Protein AF-A0A8H7UXW4-F1 (afdb_monomer)

Organism: NCBI:txid64648

Sequence (545 aa):
MDFIHYNPSQQVSYIDMDESSDDMDFDSVAVQYGEVQMLVDIDSAHVSVPHSIEMDVEMDSLVNEFNEATLSAPKKYKKYGQDQIERFLRMLQEEGSSVSKAAEHCGIPRSSAYKLLDEFNAGNGSVLPGSASKKSKKMPKKLFPEHTAFLIELFDTNPSLVLEEVRQKLCEKFTGLEISIPGLYKHIADKCCITLKQATKYTMERDALRTVELRFSIVSQWKAAGVNFSENCVFVDEAGFNSQLMRSRAWSKKGEPALVKVHTQKGVNINIVGCISSFGTVCFSKVEPLKQSDAAQIEKEFPAQSSSKKRKAESKPAQLKKGTTAYHIVKFMESVMDILDKRDKKGMFIVMDNCSGTNLQALINATQEGSLKGNIIAVVSNRKNAFGLERAKKAGIPTETFSLKQFKDNGKTRVDFDIHVAKTIQENYHPDLVILAGWMHILSPEFLSFFTNNVMNLHPALPGQFDGAHAIDRAFEAFKKGEVKNTGIMVHKVIADVDRGDVILQREVPIYETDTLEDLENRIHSFEHQLIVEGAQAFLNELKK

Nearest PDB structures (foldseek):
  3auf-assembly1_A-2  TM=9.643E-01  e=2.320E-21  Symbiobacterium toebii
  3av3-assembly1_A  TM=9.590E-01  e=3.110E-18  Geobacillus kaustophilus HTA426
  3gar-assembly1_A-2  TM=9.464E-01  e=1.165E-17  Escherichia coli
  1gar-assembly1_A  TM=9.256E-01  e=6.113E-16  Escherichia coli
  2gar-assembly1_A  TM=9.274E-01  e=1.471E-14  Escherichia coli

Radius of gyration: 41.97 Å; Cα contacts (8 Å, |Δi|>4): 625; chains: 1; bounding box: 76×98×105 Å

pLDDT: mean 71.91, std 22.8, range [23.38, 97.81]

Structure (mmCIF, N/CA/C/O backbone):
data_AF-A0A8H7UXW4-F1
#
_entry.id   AF-A0A8H7UXW4-F1
#
loop_
_atom_site.group_PDB
_atom_site.id
_atom_site.type_symbol
_atom_site.label_atom_id
_atom_site.label_alt_id
_atom_site.label_comp_id
_atom_site.label_asym_id
_atom_site.label_entity_id
_atom_site.label_seq_id
_atom_site.pdbx_PDB_ins_code
_atom_site.Cartn_x
_atom_site.Cartn_y
_atom_site.Cartn_z
_atom_site.occupancy
_atom_site.B_iso_or_equiv
_atom_site.auth_seq_id
_atom_site.auth_comp_id
_atom_site.auth_asym_id
_atom_site.auth_atom_id
_atom_site.pdbx_PDB_model_num
ATOM 1 N N . MET A 1 1 ? -0.097 43.974 13.898 1.00 26.20 1 MET A N 1
ATOM 2 C CA . MET A 1 1 ? 1.275 44.319 13.506 1.00 26.20 1 MET A CA 1
ATOM 3 C C . MET A 1 1 ? 1.704 43.382 12.394 1.00 26.20 1 MET A C 1
ATOM 5 O O . MET A 1 1 ? 1.462 42.196 12.573 1.00 26.20 1 MET A O 1
ATOM 9 N N . ASP A 1 2 ? 2.320 43.757 11.275 1.00 24.30 2 ASP A N 1
ATOM 10 C CA . ASP A 1 2 ? 2.589 45.028 10.552 1.00 24.30 2 ASP A CA 1
ATOM 11 C C . ASP A 1 2 ? 3.378 44.583 9.285 1.00 24.30 2 ASP A C 1
ATOM 13 O O . ASP A 1 2 ? 4.054 43.560 9.357 1.00 24.30 2 ASP A O 1
ATOM 17 N N . PHE A 1 3 ? 3.407 45.208 8.103 1.00 24.61 3 PHE A N 1
ATOM 18 C CA . PHE A 1 3 ? 2.613 46.259 7.451 1.00 24.61 3 PHE A CA 1
ATOM 19 C C . PHE A 1 3 ? 2.740 46.057 5.911 1.00 24.61 3 PHE A C 1
ATOM 21 O O . PHE A 1 3 ? 3.511 45.221 5.443 1.00 24.61 3 PHE A O 1
ATOM 28 N N . ILE A 1 4 ? 1.986 46.826 5.121 1.00 25.14 4 ILE A N 1
ATOM 29 C CA . ILE A 1 4 ? 2.053 46.910 3.642 1.00 25.14 4 ILE A CA 1
ATOM 30 C C . ILE A 1 4 ? 3.209 47.843 3.205 1.00 25.14 4 ILE A C 1
ATOM 32 O O . ILE A 1 4 ? 3.641 48.636 4.028 1.00 25.14 4 ILE A O 1
ATOM 36 N N . HIS A 1 5 ? 3.681 47.758 1.944 1.00 25.34 5 HIS A N 1
ATOM 37 C CA . HIS A 1 5 ? 4.122 48.841 1.008 1.00 25.34 5 HIS A CA 1
ATOM 38 C C . HIS A 1 5 ? 4.965 48.200 -0.127 1.00 25.34 5 HIS A C 1
ATOM 40 O O . HIS A 1 5 ? 5.803 47.358 0.167 1.00 25.34 5 HIS A O 1
ATOM 46 N N . TYR A 1 6 ? 4.819 48.415 -1.446 1.00 23.38 6 TYR A N 1
ATOM 47 C CA . TYR A 1 6 ? 4.263 49.471 -2.320 1.00 23.38 6 TYR A CA 1
ATOM 48 C C . TYR A 1 6 ? 4.965 50.838 -2.276 1.00 23.38 6 TYR A C 1
ATOM 50 O O . TYR A 1 6 ? 4.640 51.637 -1.400 1.00 23.38 6 TYR A O 1
ATOM 58 N N . ASN A 1 7 ? 5.855 51.125 -3.247 1.00 27.66 7 ASN A N 1
ATOM 59 C CA . ASN A 1 7 ? 5.676 52.111 -4.350 1.00 27.66 7 ASN A CA 1
ATOM 60 C C . ASN A 1 7 ? 6.902 52.063 -5.330 1.00 27.66 7 ASN A C 1
ATOM 62 O O . ASN A 1 7 ? 7.722 51.161 -5.142 1.00 27.66 7 ASN A O 1
ATOM 66 N N . PRO A 1 8 ? 7.052 52.891 -6.402 1.00 35.69 8 PRO A N 1
ATOM 67 C CA . PRO A 1 8 ? 7.743 52.470 -7.625 1.00 35.69 8 PRO A CA 1
ATOM 68 C C . PRO A 1 8 ? 8.878 53.449 -8.026 1.00 35.69 8 PRO A C 1
ATOM 70 O O . PRO A 1 8 ? 9.322 54.267 -7.229 1.00 35.69 8 PRO A O 1
ATOM 73 N N . SER A 1 9 ? 9.304 53.378 -9.291 1.00 27.86 9 SER A N 1
ATOM 74 C CA . SER A 1 9 ? 9.770 54.504 -10.125 1.00 27.86 9 SER A CA 1
ATOM 75 C C . SER A 1 9 ? 10.585 55.645 -9.484 1.00 27.86 9 SER A C 1
ATOM 77 O O . SER A 1 9 ? 10.013 56.561 -8.893 1.00 27.86 9 SER A O 1
ATOM 79 N N . GLN A 1 10 ? 11.861 55.754 -9.870 1.00 27.81 10 GLN A N 1
ATOM 80 C CA . GLN A 1 10 ? 12.371 57.033 -10.383 1.00 27.81 10 GLN A CA 1
ATOM 81 C C . GLN A 1 10 ? 13.529 56.847 -11.378 1.00 27.81 10 GLN A C 1
ATOM 83 O O . GLN A 1 10 ? 14.284 55.881 -11.307 1.00 27.81 10 GLN A O 1
ATOM 88 N N . GLN A 1 11 ? 13.587 57.757 -12.354 1.00 26.86 11 GLN A N 1
ATOM 89 C CA . GLN A 1 11 ? 14.634 57.882 -13.378 1.00 26.86 11 GLN A CA 1
ATOM 90 C C . GLN A 1 11 ? 15.834 58.695 -12.841 1.00 26.86 11 GLN A C 1
ATOM 92 O O . GLN A 1 11 ? 15.852 59.036 -11.662 1.00 26.86 11 GLN A O 1
ATOM 97 N N . VAL A 1 12 ? 16.712 59.112 -13.776 1.00 25.20 12 VAL A N 1
ATOM 98 C CA . VAL A 1 12 ? 17.794 60.130 -13.720 1.00 25.20 12 VAL A CA 1
ATOM 99 C C . VAL A 1 12 ? 19.190 59.486 -13.626 1.00 25.20 12 VAL A C 1
ATOM 101 O O . VAL A 1 12 ? 19.442 58.740 -12.693 1.00 25.20 12 VAL A O 1
ATOM 104 N N . SER A 1 13 ? 20.184 59.721 -14.494 1.00 25.44 13 SER A N 1
ATOM 105 C CA . SER A 1 13 ? 20.309 60.339 -15.832 1.00 25.44 13 SER A CA 1
ATOM 106 C C . SER A 1 13 ? 21.797 60.281 -16.250 1.00 25.44 13 SER A C 1
ATOM 108 O O . SER A 1 13 ? 22.638 60.555 -15.402 1.00 25.44 13 SER A O 1
ATOM 110 N N . TYR A 1 14 ? 22.073 60.031 -17.537 1.00 25.16 14 TYR A N 1
ATOM 111 C CA . TYR A 1 14 ? 23.119 60.645 -18.392 1.00 25.16 14 TYR A CA 1
ATOM 112 C C . TYR A 1 14 ? 24.603 60.774 -17.970 1.00 25.16 14 TYR A C 1
ATOM 114 O O . TYR A 1 14 ? 24.930 61.353 -16.941 1.00 25.16 14 TYR A O 1
ATOM 122 N N . ILE A 1 15 ? 25.489 60.397 -18.908 1.00 25.30 15 ILE A N 1
ATOM 123 C CA . ILE A 1 15 ? 26.506 61.262 -19.556 1.00 25.30 15 ILE A CA 1
ATOM 124 C C . ILE A 1 15 ? 26.889 60.627 -20.915 1.00 25.30 15 ILE A C 1
ATOM 126 O O . ILE A 1 15 ? 26.923 59.402 -21.035 1.00 25.30 15 ILE A O 1
ATOM 130 N N . ASP A 1 16 ? 27.117 61.467 -21.924 1.00 27.36 16 ASP A N 1
ATOM 131 C CA . ASP A 1 16 ? 27.298 61.131 -23.348 1.00 27.36 16 ASP A CA 1
ATOM 132 C C . ASP A 1 16 ? 28.767 60.871 -23.765 1.00 27.36 16 ASP A C 1
ATOM 134 O O . ASP A 1 16 ? 29.687 61.173 -23.003 1.00 27.36 16 ASP A O 1
ATOM 138 N N . MET A 1 17 ? 28.995 60.358 -24.990 1.00 27.11 17 MET A N 1
ATOM 139 C CA . MET A 1 17 ? 29.650 61.121 -26.085 1.00 27.11 17 MET A CA 1
ATOM 140 C C . MET A 1 17 ? 29.760 60.353 -27.435 1.00 27.11 17 MET A C 1
ATOM 142 O O . MET A 1 17 ? 30.107 59.174 -27.474 1.00 27.11 17 MET A O 1
ATOM 146 N N . ASP A 1 18 ? 29.508 61.119 -28.504 1.00 27.36 18 ASP A N 1
ATOM 147 C CA . ASP A 1 18 ? 30.108 61.158 -29.858 1.00 27.36 18 ASP A CA 1
ATOM 148 C C . ASP A 1 18 ? 29.761 60.187 -31.027 1.00 27.36 18 ASP A C 1
ATOM 150 O O . ASP A 1 18 ? 30.275 59.081 -31.169 1.00 27.36 18 ASP A O 1
ATOM 154 N N . GLU A 1 19 ? 28.931 60.742 -31.931 1.00 29.72 19 GLU A N 1
ATOM 155 C CA . GLU A 1 19 ? 29.181 61.077 -33.361 1.00 29.72 19 GLU A CA 1
ATOM 156 C C . GLU A 1 19 ? 29.580 60.030 -34.437 1.00 29.72 19 GLU A C 1
ATOM 158 O O . GLU A 1 19 ? 30.730 59.614 -34.562 1.00 29.72 19 GLU A O 1
ATOM 163 N N . SER A 1 20 ? 28.639 59.757 -35.362 1.00 29.20 20 SER A N 1
ATOM 164 C CA . SER A 1 20 ? 28.707 59.962 -36.845 1.00 29.20 20 SER A CA 1
ATOM 165 C C . SER A 1 20 ? 27.399 59.415 -37.479 1.00 29.20 20 SER A C 1
ATOM 167 O O . SER A 1 20 ? 27.022 58.285 -37.183 1.00 29.20 20 SER A O 1
ATOM 169 N N . SER A 1 21 ? 26.505 60.212 -38.094 1.00 29.30 21 SER A N 1
ATOM 170 C CA . SER A 1 21 ? 26.532 60.796 -39.464 1.00 29.30 21 SER A CA 1
ATOM 171 C C . SER A 1 21 ? 26.470 59.705 -40.574 1.00 29.30 21 SER A C 1
ATOM 173 O O . SER A 1 21 ? 27.194 58.718 -40.480 1.00 29.30 21 SER A O 1
ATOM 175 N N . ASP A 1 22 ? 25.601 59.718 -41.605 1.00 29.56 22 ASP A N 1
ATOM 176 C CA . ASP A 1 22 ? 24.680 60.737 -42.167 1.00 29.56 22 ASP A CA 1
ATOM 177 C C . ASP A 1 22 ? 23.444 60.125 -42.908 1.00 29.56 22 ASP A C 1
ATOM 179 O O . ASP A 1 22 ? 23.331 58.907 -43.050 1.00 29.56 22 ASP A O 1
ATOM 183 N N . ASP A 1 23 ? 22.580 61.022 -43.422 1.00 29.77 23 ASP A N 1
ATOM 184 C CA . ASP A 1 23 ? 21.601 60.913 -44.538 1.00 29.77 23 ASP A CA 1
ATOM 185 C C . ASP A 1 23 ? 20.117 60.489 -44.317 1.00 29.77 23 ASP A C 1
ATOM 187 O O . ASP A 1 23 ? 19.761 59.332 -44.084 1.00 29.77 23 ASP A O 1
ATOM 191 N N . MET A 1 24 ? 19.231 61.484 -44.527 1.00 28.41 24 MET A N 1
ATOM 192 C CA . MET A 1 24 ? 17.802 61.386 -44.922 1.00 28.41 24 MET A CA 1
ATOM 193 C C . MET A 1 24 ? 17.714 61.349 -46.479 1.00 28.41 24 MET A C 1
ATOM 195 O O . MET A 1 24 ? 18.753 61.357 -47.128 1.00 28.41 24 MET A O 1
ATOM 199 N N . ASP A 1 25 ? 16.609 61.266 -47.232 1.00 31.59 25 ASP A N 1
ATOM 200 C CA . ASP A 1 25 ? 15.181 61.637 -47.129 1.00 31.59 25 ASP A CA 1
ATOM 201 C C . ASP A 1 25 ? 14.356 60.603 -47.958 1.00 31.59 25 ASP A C 1
ATOM 203 O O . ASP A 1 25 ? 14.903 59.918 -48.821 1.00 31.59 25 ASP A O 1
ATOM 207 N N . PHE A 1 26 ? 13.093 60.268 -47.670 1.00 25.95 26 PHE A N 1
ATOM 208 C CA . PHE A 1 26 ? 11.852 61.056 -47.805 1.00 25.95 26 PHE A CA 1
ATOM 209 C C . PHE A 1 26 ? 11.397 61.299 -49.260 1.00 25.95 26 PHE A C 1
ATOM 211 O O . PHE A 1 26 ? 11.809 62.254 -49.904 1.00 25.95 26 PHE A O 1
ATOM 218 N N . ASP A 1 27 ? 10.459 60.471 -49.738 1.00 26.80 27 ASP A N 1
ATOM 219 C CA . AS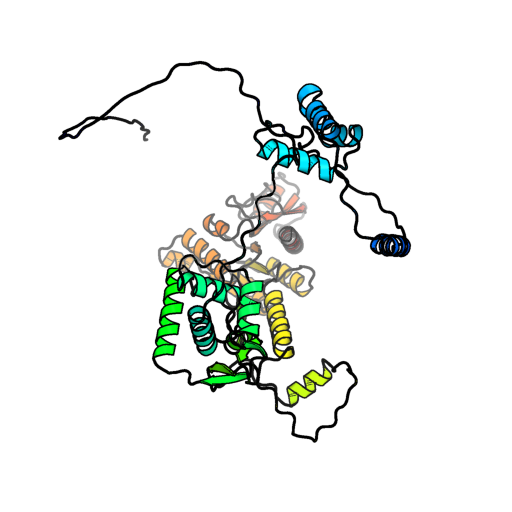P A 1 27 ? 9.435 60.912 -50.696 1.00 26.80 27 ASP A CA 1
ATOM 220 C C . ASP A 1 27 ? 8.177 60.029 -50.570 1.00 26.80 27 ASP A C 1
ATOM 222 O O . ASP A 1 27 ? 8.183 58.824 -50.832 1.00 26.80 27 ASP A O 1
ATOM 226 N N . SER A 1 28 ? 7.089 60.622 -50.078 1.00 28.44 28 SER A N 1
ATOM 227 C CA . SER A 1 28 ? 5.778 59.986 -49.876 1.00 28.44 28 SER A CA 1
ATOM 228 C C . SER A 1 28 ? 4.671 61.015 -50.132 1.00 28.44 28 SER A C 1
ATOM 230 O O . SER A 1 28 ? 4.966 62.205 -50.077 1.00 28.44 28 SER A O 1
ATOM 232 N N . VAL A 1 29 ? 3.416 60.555 -50.327 1.00 28.03 29 VAL A N 1
ATOM 233 C CA . VAL A 1 29 ? 2.202 61.302 -50.781 1.00 28.03 29 VAL A CA 1
ATOM 234 C C . VAL A 1 29 ? 2.052 61.261 -52.316 1.00 28.03 29 VAL A C 1
ATOM 236 O O . VAL A 1 29 ? 2.923 61.737 -53.028 1.00 28.03 29 VAL A O 1
ATOM 239 N N . ALA A 1 30 ? 0.984 60.735 -52.940 1.00 23.89 30 ALA A N 1
ATOM 240 C CA . ALA A 1 30 ? -0.236 60.008 -52.514 1.00 23.89 30 ALA A CA 1
ATOM 241 C C . ALA A 1 30 ? -0.723 59.125 -53.717 1.00 23.89 30 ALA A C 1
ATOM 243 O O . ALA A 1 30 ? 0.017 59.010 -54.688 1.00 23.89 30 ALA A O 1
ATOM 244 N N . VAL A 1 31 ? -1.878 58.435 -53.807 1.00 28.12 31 VAL A N 1
ATOM 245 C CA . VAL A 1 31 ? -3.197 58.439 -53.123 1.00 28.12 31 VAL A CA 1
ATOM 246 C C . VAL A 1 31 ? -3.743 56.991 -53.068 1.00 28.12 31 VAL A C 1
ATOM 248 O O . VAL A 1 31 ? -3.386 56.167 -53.906 1.00 28.12 31 VAL A O 1
ATOM 251 N N . GLN A 1 32 ? -4.633 56.672 -52.119 1.00 28.67 32 GLN A N 1
ATOM 252 C CA . GLN A 1 32 ? -5.351 55.384 -52.057 1.00 28.67 32 GLN A CA 1
ATOM 253 C C . GLN A 1 32 ? -6.387 55.196 -53.180 1.00 28.67 32 GLN A C 1
ATOM 255 O O . GLN A 1 32 ? -7.152 56.113 -53.461 1.00 28.67 32 GLN A O 1
ATOM 260 N N . TYR A 1 33 ? -6.549 53.949 -53.639 1.00 26.75 33 TYR A N 1
ATOM 261 C CA . TYR A 1 33 ? -7.861 53.376 -53.973 1.00 26.75 33 TYR A CA 1
ATOM 262 C C . TYR A 1 33 ? -7.921 51.895 -53.554 1.00 26.75 33 TYR A C 1
ATOM 264 O O . TYR A 1 33 ? -7.156 51.088 -54.066 1.00 26.75 33 TYR A O 1
ATOM 272 N N . GLY A 1 34 ? -8.843 51.575 -52.635 1.00 27.69 34 GLY A N 1
ATOM 273 C CA . GLY A 1 34 ? -9.435 50.249 -52.374 1.00 27.69 34 GLY A CA 1
ATOM 274 C C . GLY A 1 34 ? -8.522 49.033 -52.147 1.00 27.69 34 GLY A C 1
ATOM 275 O O . GLY A 1 34 ? -8.103 48.384 -53.100 1.00 27.69 34 GLY A O 1
ATOM 276 N N . GLU A 1 35 ? -8.372 48.602 -50.889 1.00 32.50 35 GLU A N 1
ATOM 277 C CA . GLU A 1 35 ? -8.060 47.192 -50.603 1.00 32.50 35 GLU A CA 1
ATOM 278 C C . GLU A 1 35 ? -9.257 46.299 -50.970 1.00 32.50 35 GLU A C 1
ATOM 280 O O . GLU A 1 35 ? -10.398 46.606 -50.620 1.00 32.50 35 GLU A O 1
ATOM 285 N N . VAL A 1 36 ? -8.996 45.158 -51.614 1.00 35.66 36 VAL A N 1
ATOM 286 C CA . VAL A 1 36 ? -9.964 44.063 -51.776 1.00 35.66 36 VAL A CA 1
ATOM 287 C C . VAL A 1 36 ? -9.371 42.819 -51.122 1.00 35.66 36 VAL A C 1
ATOM 289 O O . VAL A 1 36 ? -8.249 42.420 -51.431 1.00 35.66 36 VAL A O 1
ATOM 292 N N . GLN A 1 37 ? -10.105 42.240 -50.172 1.00 40.19 37 GLN A N 1
ATOM 293 C CA . GLN A 1 37 ? -9.627 41.135 -49.339 1.00 40.19 37 GLN A CA 1
ATOM 294 C C . GLN A 1 37 ? -9.659 39.785 -50.072 1.00 40.19 37 GLN A C 1
ATOM 296 O O . GLN A 1 37 ? -10.392 39.590 -51.041 1.00 40.19 37 GLN A O 1
ATOM 301 N N . MET A 1 38 ? -8.862 38.833 -49.574 1.00 42.78 38 MET A N 1
ATOM 302 C CA . MET A 1 38 ? -8.848 37.449 -50.058 1.00 42.78 38 MET A CA 1
ATOM 303 C C . MET A 1 38 ? -10.227 36.788 -49.908 1.00 42.78 38 MET A C 1
ATOM 305 O O . MET A 1 38 ? -10.882 36.945 -48.879 1.00 42.78 38 MET A O 1
ATOM 309 N N . LEU A 1 39 ? -10.639 35.996 -50.901 1.00 48.31 39 LEU A N 1
ATOM 310 C CA . LEU A 1 39 ? -11.882 35.222 -50.840 1.00 48.31 39 LEU A CA 1
ATOM 311 C C . LEU A 1 39 ? -11.736 34.018 -49.896 1.00 48.31 39 LEU A C 1
ATOM 313 O O . LEU A 1 39 ? -10.803 33.225 -50.034 1.00 48.31 39 LEU A O 1
ATOM 317 N N . VAL A 1 40 ? -12.690 33.858 -48.974 1.00 50.59 40 VAL A N 1
ATOM 318 C CA . VAL A 1 40 ? -12.765 32.752 -48.002 1.00 50.59 40 VAL A CA 1
ATOM 319 C C . VAL A 1 40 ? -14.121 32.046 -48.147 1.00 50.59 40 VAL A C 1
ATOM 321 O O . VAL A 1 40 ? -15.147 32.710 -48.274 1.00 50.59 40 VAL A O 1
ATOM 324 N N . ASP A 1 41 ? -14.134 30.707 -48.153 1.00 48.72 41 ASP A N 1
ATOM 325 C CA . ASP A 1 41 ? -15.353 29.897 -48.341 1.00 48.72 41 ASP A CA 1
ATOM 326 C C . ASP A 1 41 ? -16.228 29.930 -47.069 1.00 48.72 41 ASP A C 1
ATOM 328 O O . ASP A 1 41 ? -15.805 29.472 -46.002 1.00 48.72 41 ASP A O 1
ATOM 332 N N . ILE A 1 42 ? -17.436 30.493 -47.189 1.00 47.31 42 ILE A N 1
ATOM 333 C CA . ILE A 1 42 ? -18.314 30.900 -46.071 1.00 47.31 42 ILE A CA 1
ATOM 334 C C . ILE A 1 42 ? -18.752 29.725 -45.177 1.00 47.31 42 ILE A C 1
ATOM 336 O O . ILE A 1 42 ? -18.930 29.907 -43.974 1.00 47.31 42 ILE A O 1
ATOM 340 N N . ASP A 1 43 ? -18.856 28.512 -45.724 1.00 46.22 43 ASP A N 1
ATOM 341 C CA . ASP A 1 43 ? -19.395 27.335 -45.021 1.00 46.22 43 ASP A CA 1
ATOM 342 C C . ASP A 1 43 ? -18.370 26.607 -44.112 1.00 46.22 43 ASP A C 1
ATOM 344 O O . ASP A 1 43 ? -18.629 25.504 -43.631 1.00 46.22 43 ASP A O 1
ATOM 348 N N . SER A 1 44 ? -17.190 27.188 -43.856 1.00 46.94 44 SER A N 1
ATOM 349 C CA . SER A 1 44 ? -16.075 26.507 -43.160 1.00 46.94 44 SER A CA 1
ATOM 350 C C . SER A 1 44 ? -16.114 26.562 -41.616 1.00 46.94 44 SER A C 1
ATOM 352 O O . SER A 1 44 ? -15.100 26.291 -40.971 1.00 46.94 44 SER A O 1
ATOM 354 N N . ALA A 1 45 ? -17.249 26.914 -40.998 1.00 34.06 45 ALA A N 1
ATOM 355 C CA . ALA A 1 45 ? -17.399 27.021 -39.538 1.00 34.06 45 ALA A CA 1
ATOM 356 C C . ALA A 1 45 ? -18.136 25.811 -38.914 1.00 34.06 45 ALA A C 1
ATOM 358 O O . ALA A 1 45 ? -19.132 25.326 -39.441 1.00 34.06 45 ALA A O 1
ATOM 359 N N . HIS A 1 46 ? -17.636 25.326 -37.771 1.00 35.19 46 HIS A N 1
ATOM 360 C CA . HIS A 1 46 ? -18.055 24.079 -37.109 1.00 35.19 46 HIS A CA 1
ATOM 361 C C . HIS A 1 46 ? -19.550 23.965 -36.736 1.00 35.19 46 HIS A C 1
ATOM 363 O O . HIS A 1 46 ? -20.116 24.872 -36.130 1.00 35.19 46 HIS A O 1
ATOM 369 N N . VAL A 1 47 ? -20.107 22.756 -36.905 1.00 27.33 47 VAL A N 1
ATOM 370 C CA . VAL A 1 47 ? -21.292 22.234 -36.185 1.00 27.33 47 VAL A CA 1
ATOM 371 C C . VAL A 1 47 ? -21.018 20.781 -35.747 1.00 27.33 47 VAL A C 1
ATOM 373 O O . VAL A 1 47 ? -20.192 20.098 -36.356 1.00 27.33 47 VAL A O 1
ATOM 376 N N . SER A 1 48 ? -21.651 20.315 -34.666 1.00 29.88 48 SER A N 1
ATOM 377 C CA . SER A 1 48 ? -21.340 19.059 -33.959 1.00 29.88 48 SER A CA 1
ATOM 378 C C . SER A 1 48 ? -22.570 18.164 -33.685 1.00 29.88 48 SER A C 1
ATOM 380 O O . SER A 1 48 ? -23.682 18.673 -33.596 1.00 29.88 48 SER A O 1
ATOM 382 N N . VAL A 1 49 ? -22.311 16.851 -33.472 1.00 26.92 49 VAL A N 1
ATOM 383 C CA . VAL A 1 49 ? -23.201 15.750 -32.972 1.00 26.92 49 VAL A CA 1
ATOM 384 C C . VAL A 1 49 ? -24.489 15.414 -33.782 1.00 26.92 49 VAL A C 1
ATOM 386 O O . VAL A 1 49 ? -24.921 16.248 -34.571 1.00 26.92 49 VAL A O 1
ATOM 389 N N . PRO A 1 50 ? -25.150 14.227 -33.624 1.00 33.22 50 PRO A N 1
ATOM 390 C CA . PRO A 1 50 ? -24.853 13.020 -32.822 1.00 33.22 50 PRO A CA 1
ATOM 391 C C . PRO A 1 50 ? -24.869 11.671 -33.625 1.00 33.22 50 PRO A C 1
ATOM 393 O O . PRO A 1 50 ? -24.527 11.632 -34.800 1.00 33.22 50 PRO A O 1
ATOM 396 N N . HIS A 1 51 ? -25.168 10.549 -32.947 1.00 30.80 51 HIS A N 1
ATOM 397 C CA . HIS A 1 51 ? -24.867 9.141 -33.286 1.00 30.80 51 HIS A CA 1
ATOM 398 C C . HIS A 1 51 ? -25.939 8.346 -34.088 1.00 30.80 51 HIS A C 1
ATOM 400 O O . HIS A 1 51 ? -27.090 8.758 -34.189 1.00 30.80 51 HIS A O 1
ATOM 406 N N . SER A 1 52 ? -25.528 7.132 -34.506 1.00 31.70 52 SER A N 1
ATOM 407 C CA . SER A 1 52 ? -26.296 5.891 -34.805 1.00 31.70 52 SER A CA 1
ATOM 408 C C . SER A 1 52 ? -27.283 5.807 -35.988 1.00 31.70 52 SER A C 1
ATOM 410 O O . SER A 1 52 ? -28.384 6.335 -35.891 1.00 31.70 52 SER A O 1
ATOM 412 N N . ILE A 1 53 ? -26.944 4.960 -36.984 1.00 29.08 53 ILE A N 1
ATOM 413 C CA . ILE A 1 53 ? -27.827 3.987 -37.683 1.00 29.08 53 ILE A CA 1
ATOM 414 C C . ILE A 1 53 ? -26.979 2.744 -38.065 1.00 29.08 53 ILE A C 1
ATOM 416 O O . ILE A 1 53 ? -25.865 2.907 -38.560 1.00 29.08 53 ILE A O 1
ATOM 420 N N . GLU A 1 54 ? -27.494 1.525 -37.860 1.00 34.97 54 GLU A N 1
ATOM 421 C CA . GLU A 1 54 ? -26.979 0.265 -38.443 1.00 34.97 54 GLU A 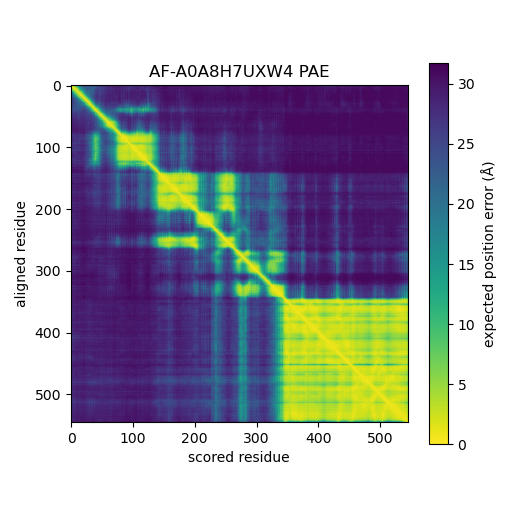CA 1
ATOM 422 C C . GLU A 1 54 ? -27.719 -0.067 -39.752 1.00 34.97 54 GLU A C 1
ATOM 424 O O . GLU A 1 54 ? -28.921 0.182 -39.818 1.00 34.97 54 GLU A O 1
ATOM 429 N N . MET A 1 55 ? -27.057 -0.687 -40.743 1.00 29.83 55 MET A N 1
ATOM 430 C CA . MET A 1 55 ? -27.651 -1.730 -41.612 1.00 29.83 55 MET A CA 1
ATOM 431 C C . MET A 1 55 ? -26.635 -2.328 -42.604 1.00 29.83 55 MET A C 1
ATOM 433 O O . MET A 1 55 ? -25.791 -1.618 -43.151 1.00 29.83 55 MET A O 1
ATOM 437 N N . ASP A 1 56 ? -26.762 -3.633 -42.857 1.00 38.97 56 ASP A N 1
ATOM 438 C CA . ASP A 1 56 ? -25.944 -4.411 -43.797 1.00 38.97 56 ASP A CA 1
ATOM 439 C C . ASP A 1 56 ? -26.227 -4.094 -45.277 1.00 38.97 56 ASP A C 1
ATOM 441 O O . ASP A 1 56 ? -27.385 -3.987 -45.685 1.00 38.97 56 ASP A O 1
ATOM 445 N N . VAL A 1 57 ? -25.173 -4.069 -46.106 1.00 39.59 57 VAL A N 1
ATOM 446 C CA . VAL A 1 57 ? -25.242 -4.254 -47.572 1.00 39.59 57 VAL A CA 1
ATOM 447 C C . VAL A 1 57 ? -24.007 -5.043 -48.035 1.00 39.59 57 VAL A C 1
ATOM 449 O O . VAL A 1 57 ? -22.892 -4.785 -47.583 1.00 39.59 57 VAL A O 1
ATOM 452 N N . GLU A 1 58 ? -24.201 -6.022 -48.922 1.00 43.28 58 GLU A N 1
ATOM 453 C CA . GLU A 1 58 ? -23.193 -7.023 -49.306 1.00 43.28 58 GLU A CA 1
ATOM 454 C C . GLU A 1 58 ? -21.955 -6.441 -50.019 1.00 43.28 58 GLU A C 1
ATOM 456 O O . GLU A 1 58 ? -22.046 -5.750 -51.038 1.00 43.28 58 GLU A O 1
ATOM 461 N N . MET A 1 59 ? -20.766 -6.805 -49.524 1.00 40.28 59 MET A N 1
ATOM 462 C CA . MET A 1 59 ? -19.476 -6.291 -50.007 1.00 40.28 59 MET A CA 1
ATOM 463 C C . MET A 1 59 ? -19.148 -6.695 -51.460 1.00 40.28 59 MET A C 1
ATOM 465 O O . MET A 1 59 ? -18.430 -5.977 -52.159 1.00 40.28 59 MET A O 1
ATOM 469 N N . ASP A 1 60 ? -19.686 -7.822 -51.937 1.00 41.38 60 ASP A N 1
ATOM 470 C CA . ASP A 1 60 ? -19.321 -8.418 -53.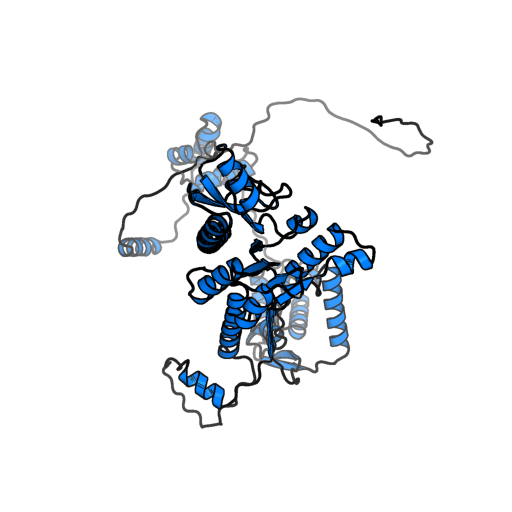231 1.00 41.38 60 ASP A CA 1
ATOM 471 C C . ASP A 1 60 ? -19.915 -7.679 -54.447 1.00 41.38 60 ASP A C 1
ATOM 473 O O . ASP A 1 60 ? -19.360 -7.750 -55.547 1.00 41.38 60 ASP A O 1
ATOM 477 N N . SER A 1 61 ? -20.991 -6.901 -54.266 1.00 43.59 61 SER A N 1
ATOM 478 C CA . SER A 1 61 ? -21.525 -6.039 -55.335 1.00 43.59 61 SER A CA 1
ATOM 479 C C . SER A 1 61 ? -20.576 -4.875 -55.640 1.00 43.59 61 SER A C 1
ATOM 481 O O . SER A 1 61 ? -20.292 -4.579 -56.802 1.00 43.59 61 SER A O 1
ATOM 483 N N . LEU A 1 62 ? -20.031 -4.242 -54.595 1.00 46.41 62 LEU A N 1
ATOM 484 C CA . LEU A 1 62 ? -19.150 -3.077 -54.721 1.00 46.41 62 LEU A CA 1
ATOM 485 C C . LEU A 1 62 ? -17.802 -3.435 -55.359 1.00 46.41 62 LEU A C 1
ATOM 487 O O . LEU A 1 62 ? -17.260 -2.651 -56.135 1.00 46.41 62 LEU A O 1
ATOM 491 N N . VAL A 1 63 ? -17.267 -4.626 -55.074 1.00 45.94 63 VAL A N 1
ATOM 492 C CA . VAL A 1 63 ? -15.993 -5.089 -55.654 1.00 45.94 63 VAL A CA 1
ATOM 493 C C . VAL A 1 63 ? -16.102 -5.290 -57.172 1.00 45.94 63 VAL A C 1
ATOM 495 O O . VAL A 1 63 ? -15.143 -5.008 -57.894 1.00 45.94 63 VAL A O 1
ATOM 498 N N . ASN A 1 64 ? -17.259 -5.721 -57.681 1.00 45.59 64 ASN A N 1
ATOM 499 C CA . ASN A 1 64 ? -17.452 -5.935 -59.116 1.00 45.59 64 ASN A CA 1
ATOM 500 C C . ASN A 1 64 ? -17.613 -4.618 -59.899 1.00 45.59 64 ASN A C 1
ATOM 502 O O . ASN A 1 64 ? -16.916 -4.441 -60.900 1.00 45.59 64 ASN A O 1
ATOM 506 N N . GLU A 1 65 ? -18.398 -3.647 -59.411 1.00 44.62 65 GLU A N 1
ATOM 507 C CA . GLU A 1 65 ? -18.457 -2.307 -60.034 1.00 44.62 65 GLU A CA 1
ATOM 508 C C . GLU A 1 65 ? -17.085 -1.602 -60.037 1.00 44.62 65 GLU A C 1
ATOM 510 O O . GLU A 1 65 ? -16.706 -0.953 -61.018 1.00 44.62 65 GLU A O 1
ATOM 515 N N . PHE A 1 66 ? -16.293 -1.756 -58.969 1.00 39.97 66 PHE A N 1
ATOM 516 C CA . PHE A 1 66 ? -14.979 -1.110 -58.867 1.00 39.97 66 PHE A CA 1
ATOM 517 C C . PHE A 1 66 ? -13.946 -1.679 -59.860 1.00 39.97 66 PHE A C 1
ATOM 519 O O . PHE A 1 66 ? -13.083 -0.944 -60.363 1.00 39.97 66 PHE A O 1
ATOM 526 N N . ASN A 1 67 ? -14.044 -2.976 -60.171 1.00 42.06 67 ASN A N 1
ATOM 527 C CA . ASN A 1 67 ? -13.161 -3.661 -61.116 1.00 42.06 67 ASN A CA 1
ATOM 528 C C . ASN A 1 67 ? -13.500 -3.345 -62.585 1.00 42.06 67 ASN A C 1
ATOM 530 O O . ASN A 1 67 ? -12.583 -3.187 -63.392 1.00 42.06 67 ASN A O 1
ATOM 534 N N . GLU A 1 68 ? -14.776 -3.163 -62.946 1.00 42.91 68 GLU A N 1
ATOM 535 C CA . GLU A 1 68 ? -15.128 -2.678 -64.292 1.00 42.91 68 GLU A CA 1
ATOM 536 C C . GLU A 1 68 ? -14.711 -1.210 -64.501 1.00 42.91 68 GLU A C 1
ATOM 538 O O . GLU A 1 68 ? -14.180 -0.846 -65.556 1.00 42.91 68 GLU A O 1
ATOM 543 N N . ALA A 1 69 ? -14.844 -0.362 -63.474 1.00 41.62 69 ALA A N 1
ATOM 544 C CA . ALA A 1 69 ? -14.475 1.053 -63.557 1.00 41.62 69 ALA A CA 1
ATOM 545 C C . ALA A 1 69 ? -12.963 1.304 -63.765 1.00 41.62 69 ALA A C 1
ATOM 547 O O . ALA A 1 69 ? -12.574 2.330 -64.342 1.00 41.62 69 ALA A O 1
ATOM 548 N N . THR A 1 70 ? -12.094 0.388 -63.317 1.00 39.88 70 THR A N 1
ATOM 549 C CA . THR A 1 70 ? -10.628 0.558 -63.363 1.00 39.88 70 THR A CA 1
ATOM 550 C C . THR A 1 70 ? -9.982 0.203 -64.706 1.00 39.88 70 THR A C 1
ATOM 552 O O . THR A 1 70 ? -8.836 0.594 -64.933 1.00 39.88 70 THR A O 1
ATOM 555 N N . LEU A 1 71 ? -10.701 -0.444 -65.631 1.00 44.88 71 LEU A N 1
ATOM 556 C CA . LEU A 1 71 ? -10.194 -0.795 -66.970 1.00 44.88 71 LEU A CA 1
ATOM 557 C C . LEU A 1 71 ? -10.532 0.231 -68.072 1.00 44.88 71 LEU A C 1
ATOM 559 O O . LEU A 1 71 ? -10.209 0.015 -69.242 1.00 44.88 71 LEU A O 1
ATOM 563 N N . SER A 1 72 ? -11.124 1.382 -67.726 1.00 39.66 72 SER A N 1
ATOM 564 C CA . SER A 1 72 ? -11.355 2.461 -68.700 1.00 39.66 72 SER A CA 1
ATOM 565 C C . SER A 1 72 ? -10.062 3.209 -69.080 1.00 39.66 72 SER A C 1
ATOM 567 O O . SER A 1 72 ? -9.212 3.518 -68.243 1.00 39.66 72 SER A O 1
ATOM 569 N N . ALA A 1 73 ? -9.918 3.508 -70.376 1.00 44.72 73 ALA A N 1
ATOM 570 C CA . ALA A 1 73 ? -8.760 4.179 -70.977 1.00 44.72 73 ALA A CA 1
ATOM 571 C C . ALA A 1 73 ? -8.388 5.518 -70.286 1.00 44.72 73 ALA A C 1
ATOM 573 O O . ALA A 1 73 ? -9.264 6.191 -69.736 1.00 44.72 73 ALA A O 1
ATOM 574 N N . PRO A 1 74 ? -7.111 5.965 -70.343 1.00 39.56 74 PRO A N 1
ATOM 575 C CA . PRO A 1 74 ? -6.635 7.130 -69.594 1.00 39.56 74 PRO A CA 1
ATOM 576 C C . PRO A 1 74 ? -7.488 8.381 -69.843 1.00 39.56 74 PRO A C 1
ATOM 578 O O . PRO A 1 74 ? -7.535 8.917 -70.955 1.00 39.56 74 PRO A O 1
ATOM 581 N N . LYS A 1 75 ? -8.146 8.860 -68.777 1.00 42.97 75 LYS A N 1
ATOM 582 C CA . LYS A 1 75 ? -9.060 10.010 -68.808 1.00 42.97 75 LYS A CA 1
ATOM 583 C C . LYS A 1 75 ? -8.356 11.244 -69.384 1.00 42.97 75 LYS A C 1
ATOM 585 O O . LYS A 1 75 ? -7.488 11.837 -68.743 1.00 42.97 75 LYS A O 1
ATOM 590 N N . LYS A 1 76 ? -8.767 11.676 -70.583 1.00 44.09 76 LYS A N 1
ATOM 591 C CA . LYS A 1 76 ? -8.404 12.996 -71.121 1.00 44.09 76 LYS A CA 1
ATOM 592 C C . LYS A 1 76 ? -8.944 14.068 -70.172 1.00 44.09 76 LYS A C 1
ATOM 594 O O . LYS A 1 76 ? -10.155 14.181 -70.002 1.00 44.09 76 LYS A O 1
ATOM 599 N N . TYR A 1 77 ? -8.054 14.866 -69.586 1.00 53.28 77 TYR A N 1
ATOM 600 C CA . TYR A 1 77 ? -8.445 16.020 -68.777 1.00 53.28 77 TYR A CA 1
ATOM 601 C C . TYR A 1 77 ? -9.308 16.977 -69.608 1.00 53.28 77 TYR A C 1
ATOM 603 O O . TYR A 1 77 ? -8.861 17.491 -70.637 1.00 53.28 77 TYR A O 1
ATOM 611 N N . LYS A 1 78 ? -10.543 17.213 -69.155 1.00 59.56 78 LYS A N 1
ATOM 612 C CA . LYS A 1 78 ? -11.459 18.184 -69.758 1.00 59.56 78 LYS A CA 1
ATOM 613 C C . LYS A 1 78 ? -10.886 19.582 -69.504 1.00 59.56 78 LYS A C 1
ATOM 615 O O . LYS A 1 78 ? -10.696 19.963 -68.353 1.00 59.56 78 LYS A O 1
ATOM 620 N N . LYS A 1 79 ? -10.548 20.315 -70.568 1.00 60.94 79 LYS A N 1
ATOM 621 C CA . LYS A 1 79 ? -10.201 21.738 -70.464 1.00 60.94 79 LYS A CA 1
ATOM 622 C C . LYS A 1 79 ? -11.495 22.544 -70.413 1.00 60.94 79 LYS A C 1
ATOM 624 O O . LYS A 1 79 ? -12.389 22.286 -71.217 1.00 60.94 79 LYS A O 1
ATOM 629 N N . TYR A 1 80 ? -11.569 23.495 -69.493 1.00 75.50 80 TYR A N 1
ATOM 630 C CA . TYR A 1 80 ? -12.682 24.435 -69.377 1.00 75.50 80 TYR A CA 1
ATOM 631 C C . TYR A 1 80 ? -12.424 25.640 -70.289 1.00 75.50 80 TYR A C 1
ATOM 633 O O . TYR A 1 80 ? -11.266 25.998 -70.521 1.00 75.50 80 TYR A O 1
ATOM 641 N N . GLY A 1 81 ? -13.487 26.211 -70.860 1.00 72.69 81 GLY A N 1
ATOM 642 C CA . GLY A 1 81 ? -13.383 27.416 -71.691 1.00 72.69 81 GLY A CA 1
ATOM 643 C C . GLY A 1 81 ? -13.027 28.647 -70.855 1.00 72.69 81 GLY A C 1
ATOM 644 O O . GLY A 1 81 ? -13.275 28.657 -69.651 1.00 72.69 81 GLY A O 1
ATOM 645 N N . GLN A 1 82 ? -12.477 29.690 -71.479 1.00 71.06 82 GLN A N 1
ATOM 646 C CA . GLN A 1 82 ? -12.118 30.919 -70.763 1.00 71.06 82 GLN A CA 1
ATOM 647 C C . GLN A 1 82 ? -13.363 31.570 -70.134 1.00 71.06 82 GLN A C 1
ATOM 649 O O . GLN A 1 82 ? -13.392 31.745 -68.920 1.00 71.06 82 GLN A O 1
ATOM 654 N N . ASP A 1 83 ? -14.443 31.722 -70.906 1.00 75.56 83 ASP A N 1
ATOM 655 C CA . ASP A 1 83 ? -15.776 32.156 -70.457 1.00 75.56 83 ASP A CA 1
ATOM 656 C C . ASP A 1 83 ? -16.331 31.312 -69.294 1.00 75.56 83 ASP A C 1
ATOM 658 O O . ASP A 1 83 ? -17.060 31.805 -68.438 1.00 75.56 83 ASP A O 1
ATOM 662 N N . GLN A 1 84 ? -16.010 30.013 -69.257 1.00 79.62 84 GLN A N 1
ATOM 663 C CA . GLN A 1 84 ? -16.486 29.086 -68.227 1.00 79.62 84 GLN A CA 1
ATOM 664 C C . GLN A 1 84 ? -15.758 29.309 -66.893 1.00 79.62 84 GLN A C 1
ATOM 666 O O . GLN A 1 84 ? -16.364 29.175 -65.832 1.00 79.62 84 GLN A O 1
ATOM 671 N N . ILE A 1 85 ? -14.470 29.661 -66.951 1.00 78.38 85 ILE A N 1
ATOM 672 C CA . ILE A 1 85 ? -13.647 30.011 -65.786 1.00 78.38 85 ILE A CA 1
ATOM 673 C C . ILE A 1 85 ? -13.984 31.432 -65.312 1.00 78.38 85 ILE A C 1
ATOM 675 O O . ILE A 1 85 ? -14.121 31.659 -64.115 1.00 78.38 85 ILE A O 1
ATOM 679 N N . GLU A 1 86 ? -14.179 32.369 -66.238 1.00 80.50 86 GLU A N 1
ATOM 680 C CA . GLU A 1 86 ? -14.561 33.753 -65.944 1.00 80.50 86 GLU A CA 1
ATOM 681 C C . GLU A 1 86 ? -15.948 33.828 -65.295 1.00 80.50 86 GLU A C 1
ATOM 683 O O . GLU A 1 86 ? -16.100 34.436 -64.239 1.00 80.50 86 GLU A O 1
ATOM 688 N N . ARG A 1 87 ? -16.945 33.114 -65.837 1.00 81.69 87 ARG A N 1
ATOM 689 C CA . ARG A 1 87 ? -18.281 33.020 -65.228 1.00 81.69 87 ARG A CA 1
ATOM 690 C C . ARG A 1 87 ? -18.246 32.370 -63.843 1.00 81.69 87 ARG A C 1
ATOM 692 O O . ARG A 1 87 ? -18.959 32.825 -62.956 1.00 81.69 87 ARG A O 1
ATOM 699 N N . PHE A 1 88 ? -17.400 31.357 -63.644 1.00 85.12 88 PHE A N 1
ATOM 700 C CA . PHE A 1 88 ? -17.183 30.741 -62.333 1.00 85.12 88 PHE A CA 1
ATOM 701 C C . PHE A 1 88 ? -16.619 31.749 -61.322 1.00 85.12 88 PHE A C 1
ATOM 703 O O . PHE A 1 88 ? -17.190 31.894 -60.245 1.00 85.12 88 PHE A O 1
ATOM 710 N N . LEU A 1 89 ? -15.564 32.490 -61.676 1.00 81.56 89 LEU A N 1
ATOM 711 C CA . LEU A 1 89 ? -14.965 33.506 -60.801 1.00 81.56 89 LEU A CA 1
ATOM 712 C C . LEU A 1 89 ? -15.933 34.664 -60.513 1.00 81.56 89 LEU A C 1
ATOM 714 O O . LEU A 1 89 ? -16.046 35.092 -59.365 1.00 81.56 89 LEU A O 1
ATOM 718 N N . ARG A 1 90 ? -16.704 35.105 -61.513 1.00 81.81 90 ARG A N 1
ATOM 719 C CA . ARG A 1 90 ? -17.710 36.162 -61.349 1.00 81.81 90 ARG A CA 1
ATOM 720 C C . ARG A 1 90 ? -18.815 35.773 -60.362 1.00 81.81 90 ARG A C 1
ATOM 722 O O . ARG A 1 90 ? -19.203 36.589 -59.532 1.00 81.81 90 ARG A O 1
ATOM 729 N N . MET A 1 91 ? -19.274 34.518 -60.381 1.00 82.12 91 MET A N 1
ATOM 730 C CA . MET A 1 91 ? -20.248 34.018 -59.396 1.00 82.12 91 MET A CA 1
ATOM 731 C C . MET A 1 91 ? -19.702 33.998 -57.955 1.00 82.12 91 MET A C 1
ATOM 733 O O . MET A 1 91 ? -20.486 34.096 -57.011 1.00 82.12 91 MET A O 1
ATOM 737 N N . LEU A 1 92 ? -18.380 33.891 -57.771 1.00 80.94 92 LEU A N 1
ATOM 738 C CA . LEU A 1 92 ? -17.741 34.003 -56.452 1.00 80.94 92 LEU A CA 1
ATOM 739 C C . LEU A 1 92 ? -17.591 35.468 -56.011 1.00 80.94 92 LEU A C 1
ATOM 741 O O . LEU A 1 92 ? -17.797 35.771 -54.840 1.00 80.94 92 LEU A O 1
ATOM 745 N N . GLN A 1 93 ? -17.233 36.369 -56.933 1.00 76.06 93 GLN A N 1
ATOM 746 C CA . GLN A 1 93 ? -16.909 37.771 -56.628 1.00 76.06 93 GLN A CA 1
ATOM 747 C C . GLN A 1 93 ? -18.129 38.703 -56.565 1.00 76.06 93 GLN A C 1
ATOM 749 O O . GLN A 1 93 ? -18.215 39.524 -55.657 1.00 76.06 93 GLN A O 1
ATOM 754 N N . GLU A 1 94 ? -19.061 38.600 -57.517 1.00 75.31 94 GLU A N 1
ATOM 755 C CA . GLU A 1 94 ? -20.219 39.503 -57.634 1.00 75.31 94 GLU A CA 1
ATOM 756 C C . GLU A 1 94 ? -21.483 38.921 -56.988 1.00 75.31 94 GLU A C 1
ATOM 758 O O . GLU A 1 94 ? -22.263 39.643 -56.372 1.00 75.31 94 GLU A O 1
ATOM 763 N N . GLU A 1 95 ? -21.694 37.608 -57.130 1.00 71.75 95 GLU A N 1
ATOM 764 C CA . GLU A 1 95 ? -22.917 36.920 -56.684 1.00 71.75 95 GLU A CA 1
ATOM 765 C C . GLU A 1 95 ? -22.752 36.236 -55.308 1.00 71.75 95 GLU A C 1
ATOM 767 O O . GLU A 1 95 ? -23.704 35.645 -54.797 1.00 71.75 95 GLU A O 1
ATOM 772 N N . GLY A 1 96 ? -21.553 36.290 -54.706 1.00 64.81 96 GLY A N 1
ATOM 773 C CA . GLY A 1 96 ? -21.256 35.767 -53.363 1.00 64.81 96 GLY A CA 1
ATOM 774 C C . GLY A 1 96 ? -21.522 34.267 -53.170 1.00 64.81 96 GLY A C 1
ATOM 775 O O . GLY A 1 96 ? -21.773 33.822 -52.050 1.00 64.81 96 GLY A O 1
ATOM 776 N N . SER A 1 97 ? -21.534 33.476 -54.248 1.00 75.38 97 SER A N 1
ATOM 777 C CA . SER A 1 97 ? -21.853 32.045 -54.182 1.00 75.38 97 SER A CA 1
ATOM 778 C C . SER A 1 97 ? -20.692 31.217 -53.623 1.00 75.38 97 SER A C 1
ATOM 780 O O . SER A 1 97 ? -19.531 31.510 -53.890 1.00 75.38 97 SER A O 1
ATOM 782 N N . SER A 1 98 ? -20.992 30.125 -52.909 1.00 81.12 98 SER A N 1
ATOM 783 C CA . SER A 1 98 ? -19.955 29.192 -52.444 1.00 81.12 98 SER A CA 1
ATOM 784 C C . SER A 1 98 ? -19.300 28.433 -53.603 1.00 81.12 98 SER A C 1
ATOM 786 O O . SER A 1 98 ? -19.906 28.211 -54.662 1.00 81.12 98 SER A O 1
ATOM 788 N N . VAL A 1 99 ? -18.060 27.977 -53.389 1.00 78.81 99 VAL A N 1
ATOM 789 C CA . VAL A 1 99 ? -17.231 27.341 -54.431 1.00 78.81 99 VAL A CA 1
ATOM 790 C C . VAL A 1 99 ? -17.923 26.125 -55.045 1.00 78.81 99 VAL A C 1
ATOM 792 O O . VAL A 1 99 ? -17.874 25.928 -56.259 1.00 78.81 99 VAL A O 1
ATOM 795 N N . SER A 1 100 ? -18.632 25.333 -54.234 1.00 78.31 100 SER A N 1
ATOM 796 C CA . SER A 1 100 ? -19.388 24.174 -54.723 1.00 78.31 100 SER A CA 1
ATOM 797 C C . SER A 1 100 ? -20.555 24.567 -55.633 1.00 78.31 100 SER A C 1
ATOM 799 O O . SER A 1 100 ? -20.784 23.899 -56.640 1.00 78.31 100 SER A O 1
ATOM 801 N N . LYS A 1 101 ? -21.278 25.643 -55.302 1.00 81.88 101 LYS A N 1
ATOM 802 C CA . LYS A 1 101 ? -22.470 26.088 -56.037 1.00 81.88 101 LYS A CA 1
ATOM 803 C C . LYS A 1 101 ? -22.098 26.750 -57.365 1.00 81.88 101 LYS A C 1
ATOM 805 O O . LYS A 1 101 ? -22.706 26.452 -58.392 1.00 81.88 101 LYS A O 1
ATOM 810 N N . ALA A 1 102 ? -21.053 27.579 -57.370 1.00 83.62 102 ALA A N 1
ATOM 811 C CA . ALA A 1 102 ? -20.497 28.151 -58.597 1.00 83.62 102 ALA A CA 1
ATOM 812 C C . ALA A 1 102 ? -19.923 27.061 -59.524 1.00 83.62 102 ALA A C 1
ATOM 814 O O . ALA A 1 102 ? -20.111 27.118 -60.742 1.00 83.62 102 ALA A O 1
ATOM 815 N N . ALA A 1 103 ? -19.267 26.037 -58.960 1.00 84.06 103 ALA A N 1
ATOM 816 C CA . ALA A 1 103 ? -18.731 24.907 -59.717 1.00 84.06 103 ALA A CA 1
ATOM 817 C C . ALA A 1 103 ? -19.838 24.110 -60.428 1.00 84.06 103 ALA A C 1
ATOM 819 O O . ALA A 1 103 ? -19.727 23.842 -61.626 1.00 84.06 103 ALA A O 1
ATOM 820 N N . GLU A 1 104 ? -20.923 23.794 -59.717 1.00 85.19 104 GLU A N 1
ATOM 821 C CA . GLU A 1 104 ? -22.092 23.101 -60.265 1.00 85.19 104 GLU A CA 1
ATOM 822 C C . GLU A 1 104 ? -22.759 23.909 -61.389 1.00 85.19 104 GLU A C 1
ATOM 824 O O . GLU A 1 104 ? -22.895 23.403 -62.506 1.00 85.19 104 GLU A O 1
ATOM 829 N N . HIS A 1 105 ? -23.062 25.192 -61.152 1.00 83.00 105 HIS A N 1
ATOM 830 C CA . HIS A 1 105 ? -23.651 26.081 -62.163 1.00 83.00 105 HIS A CA 1
ATOM 831 C C . HIS A 1 105 ? -22.783 26.252 -63.418 1.00 83.00 105 HIS A C 1
ATOM 833 O O . HIS A 1 105 ? -23.314 26.383 -64.523 1.00 83.00 105 HIS A O 1
ATOM 839 N N . CYS A 1 106 ? -21.457 26.237 -63.273 1.00 82.44 106 CYS A N 1
ATOM 840 C CA . CYS A 1 106 ? -20.532 26.342 -64.400 1.00 82.44 106 CYS A CA 1
ATOM 841 C C . CYS A 1 106 ? -20.175 24.983 -65.027 1.00 82.44 106 CYS A C 1
ATOM 843 O O . CYS A 1 106 ? -19.383 24.943 -65.969 1.00 82.44 106 CYS A O 1
ATOM 845 N N . GLY A 1 107 ? -20.721 23.861 -64.543 1.00 81.06 107 GLY A N 1
ATOM 846 C CA . GLY A 1 107 ? -20.408 22.519 -65.051 1.00 81.06 107 GLY A CA 1
ATOM 847 C C . GLY A 1 107 ? -18.945 22.100 -64.837 1.00 81.06 107 GLY A C 1
ATOM 848 O O . GLY A 1 107 ? -18.389 21.337 -65.638 1.00 81.06 107 GLY A O 1
ATOM 849 N N . ILE A 1 108 ? -18.308 22.626 -63.787 1.00 83.19 108 ILE A N 1
ATOM 850 C CA . ILE A 1 108 ? -16.929 22.340 -63.383 1.00 83.19 108 ILE A CA 1
ATOM 851 C C . ILE A 1 108 ? -16.971 21.342 -62.208 1.00 83.19 108 ILE A C 1
ATOM 853 O O . ILE A 1 108 ? -17.613 21.612 -61.198 1.00 83.19 108 ILE A O 1
ATOM 857 N N . PRO A 1 109 ? -16.277 20.191 -62.270 1.00 83.31 109 PRO A N 1
ATOM 858 C CA . PRO A 1 109 ? -16.156 19.282 -61.133 1.00 83.31 109 PRO A CA 1
ATOM 859 C C . PRO A 1 109 ? -15.531 19.985 -59.923 1.00 83.31 109 PRO A C 1
ATOM 861 O O . PRO A 1 109 ? -14.500 20.645 -60.062 1.00 83.31 109 PRO A O 1
ATOM 864 N N . ARG A 1 110 ? -16.095 19.779 -58.725 1.00 77.06 110 ARG A N 1
ATOM 865 C CA . ARG A 1 110 ? -15.698 20.461 -57.475 1.00 77.06 110 ARG A CA 1
ATOM 866 C C . ARG A 1 110 ? -14.180 20.464 -57.220 1.00 77.06 110 ARG A C 1
ATOM 868 O O . ARG A 1 110 ? -13.621 21.498 -56.872 1.00 77.06 110 ARG A O 1
ATOM 875 N N . SER A 1 111 ? -13.487 19.355 -57.490 1.00 72.31 111 SER A N 1
ATOM 876 C CA . SER A 1 111 ? -12.021 19.243 -57.352 1.00 72.31 111 SER A CA 1
ATOM 877 C C . SER A 1 111 ? -11.210 20.064 -58.367 1.00 72.31 111 SER A C 1
ATOM 879 O O . SER A 1 111 ? -10.077 20.441 -58.086 1.00 72.31 111 SER A O 1
ATOM 881 N N . SER A 1 112 ? -11.769 20.354 -59.546 1.00 79.00 112 SER A N 1
ATOM 882 C CA . SER A 1 112 ? -11.175 21.298 -60.502 1.00 79.00 112 SER A CA 1
ATOM 883 C C . SER A 1 112 ? -11.453 22.747 -60.101 1.00 79.00 112 SER A C 1
ATOM 885 O O . SER A 1 112 ? -10.601 23.597 -60.324 1.00 79.00 112 SER A O 1
ATOM 887 N N . ALA A 1 113 ? -12.608 23.022 -59.489 1.00 80.19 113 ALA A N 1
ATOM 888 C CA . ALA A 1 113 ? -13.027 24.368 -59.104 1.00 80.19 113 ALA A CA 1
ATOM 889 C C . ALA A 1 113 ? -12.139 24.975 -58.002 1.00 80.19 113 ALA A C 1
ATOM 891 O O . ALA A 1 113 ? -11.613 26.067 -58.194 1.00 80.19 113 ALA A O 1
ATOM 892 N N . TYR A 1 114 ? -11.875 24.238 -56.912 1.00 80.12 114 TYR A N 1
ATOM 893 C CA . TYR A 1 114 ? -10.925 24.687 -55.878 1.00 80.12 114 TYR A CA 1
ATOM 894 C C . TYR A 1 114 ? -9.525 24.926 -56.457 1.00 80.12 114 TYR A C 1
ATOM 896 O O . TYR A 1 114 ? -8.912 25.948 -56.185 1.00 80.12 114 TYR A O 1
ATOM 904 N N . LYS A 1 115 ? -9.056 24.056 -57.361 1.00 76.75 115 LYS A N 1
ATOM 905 C CA . LYS A 1 115 ? -7.756 24.246 -58.011 1.00 76.75 115 LYS A CA 1
ATOM 906 C C . LYS A 1 115 ? -7.701 25.490 -58.916 1.00 76.75 115 LYS A C 1
ATOM 908 O O . LYS A 1 115 ? -6.659 26.133 -58.997 1.00 76.75 115 LYS A O 1
ATOM 913 N N . LEU A 1 116 ? -8.789 25.824 -59.614 1.00 79.56 116 LEU A N 1
ATOM 914 C CA . LEU A 1 116 ? -8.880 27.063 -60.397 1.00 79.56 116 LEU A CA 1
ATOM 915 C C . LEU A 1 116 ? -8.869 28.295 -59.479 1.00 79.56 116 LEU A C 1
ATOM 917 O O . LEU A 1 116 ? -8.221 29.282 -59.812 1.00 79.56 116 LEU A O 1
ATOM 921 N N . LEU A 1 117 ? -9.527 28.219 -58.318 1.00 77.19 117 LEU A N 1
ATOM 922 C CA . LEU A 1 117 ? -9.492 29.266 -57.295 1.00 77.19 117 LEU A CA 1
ATOM 923 C C . LEU A 1 117 ? -8.079 29.443 -56.708 1.00 77.19 117 LEU A C 1
ATOM 925 O O . LEU A 1 117 ? -7.601 30.570 -56.625 1.00 77.19 117 LEU A O 1
ATOM 929 N N . ASP A 1 118 ? -7.369 28.353 -56.402 1.00 73.06 118 ASP A N 1
ATOM 930 C CA . ASP A 1 118 ? -5.970 28.392 -55.951 1.00 73.06 118 ASP A CA 1
ATOM 931 C C . ASP A 1 118 ? -5.043 29.019 -57.009 1.00 73.06 118 ASP A C 1
ATOM 933 O O . ASP A 1 118 ? -4.215 29.872 -56.688 1.00 73.06 118 ASP A O 1
ATOM 937 N N . GLU A 1 119 ? -5.186 28.627 -58.283 1.00 74.38 119 GLU A N 1
ATOM 938 C CA . GLU A 1 119 ? -4.404 29.191 -59.396 1.00 74.38 119 GLU A CA 1
ATOM 939 C C . GLU A 1 119 ? -4.706 30.688 -59.627 1.00 74.38 119 GLU A C 1
ATOM 941 O O . GLU A 1 119 ? -3.801 31.431 -60.007 1.00 74.38 119 GLU A O 1
ATOM 946 N N . PHE A 1 120 ? -5.936 31.145 -59.362 1.00 75.12 120 PHE A N 1
ATOM 947 C CA . PHE A 1 120 ? -6.339 32.556 -59.445 1.00 75.12 120 PHE A CA 1
ATOM 948 C C . PHE A 1 120 ? -5.806 33.387 -58.267 1.00 75.12 120 PHE A C 1
ATOM 950 O O . PHE A 1 120 ? -5.208 34.448 -58.467 1.00 75.12 120 PHE A O 1
ATOM 957 N N . ASN A 1 121 ? -5.946 32.874 -57.041 1.00 71.62 121 ASN A N 1
ATOM 958 C CA . ASN A 1 121 ? -5.442 33.508 -55.822 1.00 71.62 121 ASN A CA 1
ATOM 959 C C . ASN A 1 121 ? -3.908 33.635 -55.851 1.00 71.62 121 ASN A C 1
ATOM 961 O O . ASN A 1 121 ? -3.368 34.684 -55.510 1.00 71.62 121 ASN A O 1
ATOM 965 N N . ALA A 1 122 ? -3.200 32.618 -56.358 1.00 67.00 122 ALA A N 1
ATOM 966 C CA . ALA A 1 122 ? -1.750 32.668 -56.573 1.00 67.00 122 ALA A CA 1
ATOM 967 C C . ALA A 1 122 ? -1.307 33.681 -57.656 1.00 67.00 122 ALA A C 1
ATOM 969 O O . ALA A 1 122 ? -0.124 34.014 -57.735 1.00 67.00 122 ALA A O 1
ATOM 970 N N . GLY A 1 123 ? -2.234 34.165 -58.490 1.00 64.25 123 GLY A N 1
ATOM 971 C CA . GLY A 1 123 ? -2.040 35.241 -59.470 1.00 64.25 123 GLY A CA 1
ATOM 972 C C . GLY A 1 123 ? -2.483 36.626 -58.974 1.00 64.25 123 GLY A C 1
ATOM 973 O O . GLY A 1 123 ? -2.777 37.499 -59.797 1.00 64.25 123 GLY A O 1
ATOM 974 N N . ASN A 1 124 ? -2.600 36.817 -57.653 1.00 60.78 124 ASN A N 1
ATOM 975 C CA . ASN A 1 124 ? -3.141 38.018 -56.999 1.00 60.78 124 ASN A CA 1
ATOM 976 C C . ASN A 1 124 ? -4.529 38.438 -57.537 1.00 60.78 124 ASN A C 1
ATOM 978 O O . ASN A 1 124 ? -4.831 39.626 -57.608 1.00 60.78 124 ASN A O 1
ATOM 982 N N . GLY A 1 125 ? -5.351 37.484 -57.991 1.00 61.69 125 GLY A N 1
ATOM 983 C CA . GLY A 1 125 ? -6.686 37.756 -58.541 1.00 61.69 125 GLY A CA 1
ATOM 984 C C . GLY A 1 125 ? -6.711 38.532 -59.868 1.00 61.69 125 GLY A C 1
ATOM 985 O O . GLY A 1 125 ? -7.767 38.997 -60.284 1.00 61.69 125 GLY A O 1
ATOM 986 N N . SER A 1 126 ? -5.564 38.684 -60.541 1.00 57.16 126 SER A N 1
ATOM 987 C CA . SER A 1 126 ? -5.422 39.510 -61.756 1.00 57.16 126 SER A CA 1
ATOM 988 C C . SER A 1 126 ? -5.253 38.708 -63.055 1.00 57.16 126 SER A C 1
ATOM 990 O O . SER A 1 126 ? -5.304 39.272 -64.147 1.00 57.16 126 SER A O 1
ATOM 992 N N . VAL A 1 127 ? -5.052 37.389 -62.958 1.00 63.22 127 VAL A N 1
ATOM 993 C CA . VAL A 1 127 ? -4.739 36.510 -64.095 1.00 63.22 127 VAL A CA 1
ATOM 994 C C . VAL A 1 127 ? -5.672 35.305 -64.106 1.00 63.22 127 VAL A C 1
ATOM 996 O O . VAL A 1 127 ? -5.732 34.551 -63.136 1.00 63.22 127 VAL A O 1
ATOM 999 N N . LEU A 1 128 ? -6.362 35.076 -65.228 1.00 65.94 128 LEU A N 1
ATOM 1000 C CA . LEU A 1 128 ? -7.231 33.908 -65.389 1.00 65.94 128 LEU A CA 1
ATOM 1001 C C . LEU A 1 128 ? -6.418 32.592 -65.368 1.00 65.94 128 LEU A C 1
ATOM 1003 O O . LEU A 1 128 ? -5.433 32.475 -66.116 1.00 65.94 128 LEU A O 1
ATOM 1007 N N . PRO A 1 129 ? -6.832 31.583 -64.573 1.00 63.78 129 PRO A N 1
ATOM 1008 C CA . PRO A 1 129 ? -6.178 30.278 -64.490 1.00 63.78 129 PRO A CA 1
ATOM 1009 C C . PRO A 1 129 ? -5.931 29.608 -65.847 1.00 63.78 129 PRO A C 1
ATOM 1011 O O . PRO A 1 129 ? -6.725 29.709 -66.780 1.00 63.78 129 PRO A O 1
ATOM 1014 N N . GLY A 1 130 ? -4.817 28.881 -65.960 1.00 61.06 130 GLY A N 1
ATOM 1015 C CA . GLY A 1 130 ? -4.445 28.150 -67.179 1.00 61.06 130 GLY A CA 1
ATOM 1016 C C . GLY A 1 130 ? -3.840 28.977 -68.329 1.00 61.06 130 GLY A C 1
ATOM 1017 O O . GLY A 1 130 ? -3.392 28.372 -69.305 1.00 61.06 130 GLY A O 1
ATOM 1018 N N . SER A 1 131 ? -3.766 30.310 -68.221 1.00 52.75 131 SER A N 1
ATOM 1019 C CA . SER A 1 131 ? -3.171 31.200 -69.242 1.00 52.75 131 SER A CA 1
ATOM 1020 C C . SER A 1 131 ? -1.636 31.339 -69.161 1.00 52.75 131 SER A C 1
ATOM 1022 O O . SER A 1 131 ? -0.988 31.703 -70.144 1.00 52.75 131 SER A O 1
ATOM 1024 N N . ALA A 1 132 ? -1.021 31.002 -68.021 1.00 47.62 132 ALA A N 1
ATOM 1025 C CA . ALA A 1 132 ? 0.422 31.129 -67.812 1.00 47.62 132 ALA A CA 1
ATOM 1026 C C . ALA A 1 132 ? 1.249 30.106 -68.623 1.00 47.62 132 ALA A C 1
ATOM 1028 O O . ALA A 1 132 ? 1.018 28.892 -68.577 1.00 47.62 132 ALA A O 1
ATOM 1029 N N . SER A 1 133 ? 2.279 30.582 -69.331 1.00 46.66 133 SER A N 1
ATOM 1030 C CA . SER A 1 133 ? 3.158 29.725 -70.135 1.00 46.66 133 SER A CA 1
ATOM 1031 C C . SER A 1 133 ? 4.023 28.802 -69.259 1.00 46.66 133 SER A C 1
ATOM 1033 O O . SER A 1 133 ? 4.680 29.215 -68.299 1.00 46.66 133 SER A O 1
ATOM 1035 N N . LYS A 1 134 ? 4.043 27.500 -69.578 1.00 47.69 134 LYS A N 1
ATOM 1036 C CA . LYS A 1 134 ? 4.804 26.509 -68.800 1.00 47.69 134 LYS A CA 1
ATOM 1037 C C . LYS A 1 134 ? 6.310 26.677 -69.023 1.00 47.69 134 LYS A C 1
ATOM 1039 O O . LYS A 1 134 ? 6.817 26.317 -70.084 1.00 47.69 134 LYS A O 1
ATOM 1044 N N . LYS A 1 135 ? 7.036 27.136 -67.995 1.00 42.12 135 LYS A N 1
ATOM 1045 C CA . LYS A 1 135 ? 8.512 27.141 -67.971 1.00 42.12 135 LYS A CA 1
ATOM 1046 C C . LYS A 1 135 ? 9.060 25.735 -68.262 1.00 42.12 135 LYS A C 1
ATOM 1048 O O . LYS A 1 135 ? 8.605 24.749 -67.677 1.00 42.12 135 LYS A O 1
ATOM 1053 N N . SER A 1 136 ? 10.047 25.635 -69.153 1.00 43.69 136 SER A N 1
ATOM 1054 C CA . SER A 1 136 ? 10.682 24.358 -69.493 1.00 43.69 136 SER A CA 1
ATOM 1055 C C . SER A 1 136 ? 11.450 23.790 -68.294 1.00 43.69 136 SER A C 1
ATOM 1057 O O . SER A 1 136 ? 12.210 24.491 -67.622 1.00 43.69 136 SER A O 1
ATOM 1059 N N . LYS A 1 137 ? 11.277 22.492 -68.013 1.00 44.84 137 LYS A N 1
ATOM 1060 C CA . LYS A 1 137 ? 12.090 21.800 -67.002 1.00 44.84 137 LYS A CA 1
ATOM 1061 C C . LYS A 1 137 ? 13.542 21.743 -67.489 1.00 44.84 137 LYS A C 1
ATOM 1063 O O . LYS A 1 137 ? 13.831 21.022 -68.444 1.00 44.84 137 LYS A O 1
ATOM 1068 N N . LYS A 1 138 ? 14.451 22.478 -66.834 1.00 44.19 138 LYS A N 1
ATOM 1069 C CA . LYS A 1 138 ? 15.901 22.366 -67.074 1.00 44.19 138 LYS A CA 1
ATOM 1070 C C . LYS A 1 138 ? 16.343 20.910 -66.880 1.00 44.19 138 LYS A C 1
ATOM 1072 O O . LYS A 1 138 ? 15.930 20.258 -65.921 1.00 44.19 138 LYS A O 1
ATOM 1077 N N . MET A 1 139 ? 17.198 20.408 -67.773 1.00 43.59 139 MET A N 1
ATOM 1078 C CA . MET A 1 139 ? 17.875 19.127 -67.555 1.00 43.59 139 MET A CA 1
ATOM 1079 C C . MET A 1 139 ? 18.776 19.209 -66.309 1.00 43.59 139 MET A C 1
ATOM 1081 O O . MET A 1 139 ? 19.451 20.227 -66.136 1.00 43.59 139 MET A O 1
ATOM 1085 N N . PRO A 1 140 ? 18.848 18.154 -65.474 1.00 48.62 140 PRO A N 1
ATOM 1086 C CA . PRO A 1 140 ? 19.818 18.095 -64.385 1.00 48.62 140 PRO A CA 1
ATOM 1087 C C . PRO A 1 140 ? 21.252 18.080 -64.938 1.00 48.62 140 PRO A C 1
ATOM 1089 O O . PRO A 1 140 ? 21.513 17.536 -66.017 1.00 48.62 140 PRO A O 1
ATOM 1092 N N . LYS A 1 141 ? 22.184 18.685 -64.193 1.00 58.09 141 LYS A N 1
ATOM 1093 C CA . LYS A 1 141 ? 23.599 18.793 -64.582 1.00 58.09 141 LYS A CA 1
ATOM 1094 C C . LYS A 1 141 ? 24.208 17.388 -64.726 1.00 58.09 141 LYS A C 1
ATOM 1096 O O . LYS A 1 141 ? 23.961 16.511 -63.898 1.00 58.09 141 LYS A O 1
ATOM 1101 N N . LYS A 1 142 ? 24.994 17.156 -65.785 1.00 66.25 142 LYS A N 1
ATOM 1102 C CA . LYS A 1 142 ? 25.677 15.866 -66.003 1.00 66.25 142 LYS A CA 1
ATOM 1103 C C . LYS A 1 142 ? 26.685 15.617 -64.875 1.00 66.25 142 LYS A C 1
ATOM 1105 O O . LYS A 1 142 ? 27.414 16.529 -64.498 1.00 66.25 142 LYS A O 1
ATOM 1110 N N . LEU A 1 143 ? 26.757 14.382 -64.376 1.00 76.12 143 LEU A N 1
ATOM 1111 C CA . LEU A 1 143 ? 27.839 13.970 -63.483 1.00 76.12 143 LEU A CA 1
ATOM 1112 C C . LEU A 1 143 ? 29.119 13.707 -64.284 1.00 76.12 143 LEU A C 1
ATOM 1114 O O . LEU A 1 143 ? 29.079 13.065 -65.336 1.00 76.12 143 LEU A O 1
ATOM 1118 N N . PHE A 1 144 ? 30.245 14.187 -63.762 1.00 80.56 144 PHE A N 1
ATOM 1119 C CA . PHE A 1 144 ? 31.566 14.077 -64.379 1.00 80.56 144 PHE A CA 1
ATOM 1120 C C . PHE A 1 144 ? 32.362 12.871 -63.831 1.00 80.56 144 PHE A C 1
ATOM 1122 O O . PHE A 1 144 ? 31.952 12.248 -62.841 1.00 80.56 144 PHE A O 1
ATOM 1129 N N . PRO A 1 145 ? 33.502 12.502 -64.451 1.00 80.81 145 PRO A N 1
ATOM 1130 C CA . PRO A 1 145 ? 34.367 11.429 -63.950 1.00 80.81 145 PRO A CA 1
ATOM 1131 C C . PRO A 1 145 ? 34.832 11.638 -62.500 1.00 80.81 145 PRO A C 1
ATOM 1133 O O . PRO A 1 145 ? 34.872 10.679 -61.738 1.00 80.81 145 PRO A O 1
ATOM 1136 N N . GLU A 1 146 ? 35.070 12.881 -62.079 1.00 83.25 146 GLU A N 1
ATOM 1137 C CA . GLU A 1 146 ? 35.443 13.244 -60.700 1.00 83.25 146 GLU A CA 1
ATOM 1138 C C . GLU A 1 146 ? 34.381 12.823 -59.671 1.00 83.25 146 GLU A C 1
ATOM 1140 O O . GLU A 1 146 ? 34.692 12.197 -58.656 1.00 83.25 146 GLU A O 1
ATOM 1145 N N . HIS A 1 147 ? 33.103 13.066 -59.978 1.00 86.31 147 HIS A N 1
ATOM 1146 C CA . HIS A 1 147 ? 31.980 12.605 -59.157 1.00 86.31 147 HIS A CA 1
ATOM 1147 C C . HIS A 1 147 ? 31.925 11.070 -59.111 1.00 86.31 147 HIS A C 1
ATOM 1149 O O . HIS A 1 147 ? 31.575 10.479 -58.095 1.00 86.31 147 HIS A O 1
ATOM 1155 N N . THR A 1 148 ? 32.288 10.413 -60.216 1.00 86.00 148 THR A N 1
ATOM 1156 C CA . THR A 1 148 ? 32.300 8.946 -60.338 1.00 86.00 148 THR A CA 1
ATOM 1157 C C . THR A 1 148 ? 33.392 8.331 -59.462 1.00 86.00 148 THR A C 1
ATOM 1159 O O . THR A 1 148 ? 33.121 7.358 -58.762 1.00 86.00 148 THR A O 1
ATOM 1162 N N . ALA A 1 149 ? 34.589 8.926 -59.447 1.00 86.75 149 ALA A N 1
ATOM 1163 C CA . ALA A 1 149 ? 35.697 8.519 -58.585 1.00 86.75 149 ALA A CA 1
ATOM 1164 C C . ALA A 1 149 ? 35.345 8.678 -57.096 1.00 86.75 149 ALA A C 1
ATOM 1166 O O . ALA A 1 149 ? 35.508 7.732 -56.326 1.00 86.75 149 ALA A O 1
ATOM 1167 N N . PHE A 1 150 ? 34.769 9.822 -56.708 1.00 89.56 150 PHE A N 1
ATOM 1168 C CA . PHE A 1 150 ? 34.317 10.042 -55.332 1.00 89.56 150 PHE A CA 1
ATOM 1169 C C . PHE A 1 150 ? 33.227 9.054 -54.894 1.00 89.56 150 PHE A C 1
ATOM 1171 O O . PHE A 1 150 ? 33.275 8.548 -53.778 1.00 89.56 150 PHE A O 1
ATOM 1178 N N . LEU A 1 151 ? 32.257 8.736 -55.758 1.00 87.31 151 LEU A N 1
ATOM 1179 C CA . LEU A 1 151 ? 31.219 7.751 -55.435 1.00 87.31 151 LEU A CA 1
ATOM 1180 C C . LEU A 1 151 ? 31.803 6.347 -55.204 1.00 87.31 151 LEU A C 1
ATOM 1182 O O . LEU A 1 151 ? 31.321 5.632 -54.327 1.00 87.31 151 LEU A O 1
ATOM 1186 N N . ILE A 1 152 ? 32.846 5.958 -55.946 1.00 87.56 152 ILE A N 1
ATOM 1187 C CA . ILE A 1 152 ? 33.550 4.682 -55.739 1.00 87.56 152 ILE A CA 1
ATOM 1188 C C . ILE A 1 152 ? 34.283 4.692 -54.388 1.00 87.56 152 ILE A C 1
ATOM 1190 O O . ILE A 1 152 ? 34.047 3.804 -53.574 1.00 87.56 152 ILE A O 1
ATOM 1194 N N . GLU A 1 153 ? 35.085 5.724 -54.110 1.00 88.69 153 GLU A N 1
ATOM 1195 C CA . GLU A 1 153 ? 35.794 5.919 -52.830 1.00 88.69 153 GLU A CA 1
ATOM 1196 C C . GLU A 1 153 ? 34.836 5.902 -51.621 1.00 88.69 153 GLU A C 1
ATOM 1198 O O . GLU A 1 153 ? 35.107 5.275 -50.591 1.00 88.69 153 GLU A O 1
ATOM 1203 N N . LEU A 1 154 ? 33.678 6.552 -51.761 1.00 88.06 154 LEU A N 1
ATOM 1204 C CA . LEU A 1 154 ? 32.651 6.649 -50.729 1.00 88.06 154 LEU A CA 1
ATOM 1205 C C . LEU A 1 154 ? 32.025 5.282 -50.403 1.00 88.06 154 LEU A C 1
ATOM 1207 O O . LEU A 1 154 ? 31.836 4.968 -49.225 1.00 88.06 154 LEU A O 1
ATOM 1211 N N . PHE A 1 155 ? 31.739 4.454 -51.415 1.00 87.56 155 PHE A N 1
ATOM 1212 C CA . PHE A 1 155 ? 31.211 3.100 -51.210 1.00 87.56 155 PHE A CA 1
ATOM 1213 C C . PHE A 1 155 ? 32.280 2.091 -50.772 1.00 87.56 155 PHE A C 1
ATOM 1215 O O . PHE A 1 155 ? 31.970 1.233 -49.948 1.00 87.56 155 PHE A O 1
ATOM 1222 N N . ASP A 1 156 ? 33.525 2.218 -51.240 1.00 83.25 156 ASP A N 1
ATOM 1223 C CA . ASP A 1 156 ? 34.653 1.405 -50.761 1.00 83.25 156 ASP A CA 1
ATOM 1224 C C . ASP A 1 156 ? 34.952 1.714 -49.266 1.00 83.25 156 ASP A C 1
ATOM 1226 O O . ASP A 1 156 ? 35.337 0.824 -48.505 1.00 83.25 156 ASP A O 1
ATOM 1230 N N . THR A 1 157 ? 34.689 2.949 -48.806 1.00 81.69 157 THR A N 1
ATOM 1231 C CA . THR A 1 157 ? 34.813 3.364 -47.391 1.00 81.69 157 THR A CA 1
ATOM 1232 C C . THR A 1 157 ? 33.619 2.942 -46.526 1.00 81.69 157 THR A C 1
ATOM 1234 O O . THR A 1 157 ? 33.805 2.433 -45.418 1.00 81.69 157 THR A O 1
ATOM 1237 N N . ASN A 1 158 ? 32.385 3.164 -46.994 1.00 82.31 158 ASN A N 1
ATOM 1238 C CA . ASN A 1 158 ? 31.166 2.740 -46.303 1.00 82.31 158 ASN A CA 1
ATOM 1239 C C . ASN A 1 158 ? 30.124 2.194 -47.301 1.00 82.31 158 ASN A C 1
ATOM 1241 O O . ASN A 1 158 ? 29.294 2.948 -47.820 1.00 82.31 158 ASN A O 1
ATOM 1245 N N . PRO A 1 159 ? 30.077 0.867 -47.511 1.00 84.38 159 PRO A N 1
ATOM 1246 C CA . PRO A 1 159 ? 29.154 0.265 -48.467 1.00 84.38 159 PRO A CA 1
ATOM 1247 C C . PRO A 1 159 ? 27.694 0.248 -47.974 1.00 84.38 159 PRO A C 1
ATOM 1249 O O . PRO A 1 159 ? 26.804 -0.147 -48.724 1.00 84.38 159 PRO A O 1
ATOM 1252 N N . SER A 1 160 ? 27.400 0.673 -46.739 1.00 82.56 160 SER A N 1
ATOM 1253 C CA . SER A 1 160 ? 26.043 0.619 -46.162 1.00 82.56 160 SER A CA 1
ATOM 1254 C C . SER A 1 160 ? 25.201 1.880 -46.406 1.00 82.56 160 SER A C 1
ATOM 1256 O O . SER A 1 160 ? 24.036 1.901 -46.010 1.00 82.56 160 SER A O 1
ATOM 1258 N N . LEU A 1 161 ? 25.743 2.915 -47.057 1.00 85.44 161 LEU A N 1
ATOM 1259 C CA . LEU A 1 161 ? 25.086 4.222 -47.215 1.00 85.44 161 LEU A CA 1
ATOM 1260 C C . LEU A 1 161 ? 23.750 4.179 -47.989 1.00 85.44 161 LEU A C 1
ATOM 1262 O O . LEU A 1 161 ? 23.514 3.357 -48.889 1.00 85.44 161 LEU A O 1
ATOM 1266 N N . VAL A 1 162 ? 22.854 5.097 -47.637 1.00 86.44 162 VAL A N 1
ATOM 1267 C CA . VAL A 1 162 ? 21.583 5.372 -48.320 1.00 86.44 162 VAL A CA 1
ATOM 1268 C C . VAL A 1 162 ? 21.821 6.371 -49.458 1.00 86.44 162 VAL A C 1
ATOM 1270 O O . VAL A 1 162 ? 22.668 7.252 -49.355 1.00 86.44 162 VAL A O 1
ATOM 1273 N N . LEU A 1 163 ? 21.064 6.262 -50.557 1.00 86.19 163 LEU A N 1
ATOM 1274 C CA . LEU A 1 163 ? 21.208 7.158 -51.720 1.00 86.19 163 LEU A CA 1
ATOM 1275 C C . LEU A 1 163 ? 21.064 8.645 -51.366 1.00 86.19 163 LEU A C 1
ATOM 1277 O O . LEU A 1 163 ? 21.662 9.481 -52.033 1.00 86.19 163 LEU A O 1
ATOM 1281 N N . GLU A 1 164 ? 20.296 8.960 -50.326 1.00 84.88 164 GLU A N 1
ATOM 1282 C CA . GLU A 1 164 ? 20.091 10.325 -49.850 1.00 84.88 164 GLU A CA 1
ATOM 1283 C C . GLU A 1 164 ? 21.334 10.883 -49.141 1.00 84.88 164 GLU A C 1
ATOM 1285 O O . GLU A 1 164 ? 21.791 11.972 -49.465 1.00 84.88 164 GLU A O 1
ATOM 1290 N N . GLU A 1 165 ? 21.975 10.088 -48.281 1.00 85.81 165 GLU A N 1
ATOM 1291 C CA . GLU A 1 165 ? 23.263 10.429 -47.654 1.00 85.81 165 GLU A CA 1
ATOM 1292 C C . GLU A 1 165 ? 24.379 10.563 -48.704 1.00 85.81 165 GLU A C 1
ATOM 1294 O O . GLU A 1 165 ? 25.263 11.409 -48.591 1.00 85.81 165 GLU A O 1
ATOM 1299 N N . VAL A 1 166 ? 24.340 9.721 -49.744 1.00 87.19 166 VAL A N 1
ATOM 1300 C CA . VAL A 1 166 ? 25.265 9.788 -50.885 1.00 87.19 166 VAL A CA 1
ATOM 1301 C C . VAL A 1 166 ? 25.028 11.063 -51.696 1.00 87.19 166 VAL A C 1
ATOM 1303 O O . VAL A 1 166 ? 25.994 11.712 -52.087 1.00 87.19 166 VAL A O 1
ATOM 1306 N N . ARG A 1 167 ? 23.764 11.455 -51.914 1.00 88.62 167 ARG A N 1
ATOM 1307 C CA . ARG A 1 167 ? 23.387 12.722 -52.557 1.00 88.62 167 ARG A CA 1
ATOM 1308 C C . ARG A 1 167 ? 23.900 13.911 -51.753 1.00 88.62 167 ARG A C 1
ATOM 1310 O O . ARG A 1 167 ? 24.567 14.765 -52.323 1.00 88.62 167 ARG A O 1
ATOM 1317 N N . GLN A 1 168 ? 23.651 13.923 -50.445 1.00 87.06 168 GLN A N 1
ATOM 1318 C CA . GLN A 1 168 ? 24.113 14.967 -49.536 1.00 87.06 168 GLN A CA 1
ATOM 1319 C C . GLN A 1 168 ? 25.640 15.116 -49.588 1.00 87.06 168 GLN A C 1
ATOM 1321 O O . GLN A 1 168 ? 26.126 16.181 -49.952 1.00 87.06 168 GLN A O 1
ATOM 1326 N N . LYS A 1 169 ? 26.401 14.039 -49.347 1.00 87.69 169 LYS A N 1
ATOM 1327 C CA . LYS A 1 169 ? 27.878 14.069 -49.361 1.00 87.69 169 LYS A CA 1
ATOM 1328 C C . LYS A 1 169 ? 28.468 14.460 -50.716 1.00 87.69 169 LYS A C 1
ATOM 1330 O O . LYS A 1 169 ? 29.544 15.050 -50.783 1.00 87.69 169 LYS A O 1
ATOM 1335 N N . LEU A 1 170 ? 27.775 14.129 -51.807 1.00 87.69 170 LEU A N 1
ATOM 1336 C CA . LEU A 1 170 ? 28.151 14.546 -53.155 1.00 87.69 170 LEU A CA 1
ATOM 1337 C C . LEU A 1 170 ? 27.921 16.054 -53.363 1.00 87.69 170 LEU A C 1
ATOM 1339 O O . LEU A 1 170 ? 28.796 16.716 -53.911 1.00 87.69 170 LEU A O 1
ATOM 1343 N N . CYS A 1 171 ? 26.802 16.606 -52.890 1.00 84.75 171 CYS A N 1
ATOM 1344 C CA . CYS A 1 171 ? 26.524 18.045 -52.949 1.00 84.75 171 CYS A CA 1
ATOM 1345 C C . CYS A 1 171 ? 27.394 18.872 -51.980 1.00 84.75 171 CYS A C 1
ATOM 1347 O O . CYS A 1 171 ? 27.747 20.002 -52.304 1.00 84.75 171 CYS A O 1
ATOM 1349 N N . GLU A 1 172 ? 27.774 18.313 -50.826 1.00 87.00 172 GLU A N 1
ATOM 1350 C CA . GLU A 1 172 ? 28.721 18.919 -49.875 1.00 87.00 172 GLU A CA 1
ATOM 1351 C C . GLU A 1 172 ? 30.133 19.028 -50.476 1.00 87.00 172 GLU A C 1
ATOM 1353 O O . GLU A 1 172 ? 30.780 20.064 -50.343 1.00 87.00 172 GLU A O 1
ATOM 1358 N N . LYS A 1 173 ? 30.611 17.981 -51.171 1.00 86.12 173 LYS A N 1
ATOM 1359 C CA . LYS A 1 173 ? 31.946 17.973 -51.800 1.00 86.12 173 LYS A CA 1
ATOM 1360 C C . LYS A 1 173 ? 32.006 18.765 -53.114 1.00 86.12 173 LYS A C 1
ATOM 1362 O O . LYS A 1 173 ? 33.056 19.315 -53.434 1.00 86.12 173 LYS A O 1
ATOM 1367 N N . PHE A 1 174 ? 30.910 18.821 -53.874 1.00 87.00 174 PHE A N 1
ATOM 1368 C CA . PHE A 1 174 ? 30.836 19.498 -55.173 1.00 87.00 174 PHE A CA 1
ATOM 1369 C C . PHE A 1 174 ? 29.743 20.575 -55.155 1.00 87.00 174 PHE A C 1
ATOM 1371 O O . PHE A 1 174 ? 28.576 20.325 -55.470 1.00 87.00 174 PHE A O 1
ATOM 1378 N N . THR A 1 175 ? 30.132 21.794 -54.780 1.00 76.81 175 THR A N 1
ATOM 1379 C CA . THR A 1 175 ? 29.213 22.924 -54.612 1.00 76.81 175 THR A CA 1
ATOM 1380 C C . THR A 1 175 ? 28.484 23.279 -55.915 1.00 76.81 175 THR A C 1
ATOM 1382 O O . THR A 1 175 ? 29.038 23.263 -57.014 1.00 76.81 175 THR A O 1
ATOM 1385 N N . GLY A 1 176 ? 27.186 23.578 -55.806 1.00 76.12 176 GLY A N 1
ATOM 1386 C CA . GLY A 1 176 ? 26.335 23.895 -56.959 1.00 76.12 176 GLY A CA 1
ATOM 1387 C C . GLY A 1 176 ? 25.926 22.691 -57.822 1.00 76.12 176 GLY A C 1
ATOM 1388 O O . GLY A 1 176 ? 25.340 22.890 -58.893 1.00 76.12 176 GLY A O 1
ATOM 1389 N N . LEU A 1 177 ? 26.199 21.454 -57.397 1.00 79.69 177 LEU A N 1
ATOM 1390 C CA . LEU A 1 177 ? 25.668 20.249 -58.029 1.00 79.69 177 LEU A CA 1
ATOM 1391 C C . LEU A 1 177 ? 24.245 19.942 -57.533 1.00 79.69 177 LEU A C 1
ATOM 1393 O O . LEU A 1 177 ? 24.007 19.772 -56.343 1.00 79.69 177 LEU A O 1
ATOM 1397 N N . GLU A 1 178 ? 23.305 19.796 -58.466 1.00 76.75 178 GLU A N 1
ATOM 1398 C CA . GLU A 1 178 ? 21.943 19.332 -58.187 1.00 76.75 178 GLU A CA 1
ATOM 1399 C C . GLU A 1 178 ? 21.665 18.051 -58.970 1.00 76.75 178 GLU A C 1
ATOM 1401 O O . GLU A 1 178 ? 21.749 18.026 -60.202 1.00 76.75 178 GLU A O 1
ATOM 1406 N N . ILE A 1 179 ? 21.304 16.984 -58.254 1.00 81.81 179 ILE A N 1
ATOM 1407 C CA . ILE A 1 179 ? 20.916 15.704 -58.844 1.00 81.81 179 ILE A CA 1
ATOM 1408 C C . ILE A 1 179 ? 19.698 15.111 -58.132 1.00 81.81 179 ILE A C 1
ATOM 1410 O O . ILE A 1 179 ? 19.525 15.245 -56.921 1.00 81.81 179 ILE A O 1
ATOM 1414 N N . SER A 1 180 ? 18.840 14.439 -58.899 1.00 83.12 180 SER A N 1
ATOM 1415 C CA . SER A 1 180 ? 17.705 13.678 -58.378 1.00 83.12 180 SER A CA 1
ATOM 1416 C C . SER A 1 180 ? 18.131 12.263 -57.972 1.00 83.12 180 SER A C 1
ATOM 1418 O O . SER A 1 180 ? 18.987 11.659 -58.618 1.00 83.12 180 SER A O 1
ATOM 1420 N N . ILE A 1 181 ? 17.494 11.693 -56.943 1.00 82.56 181 ILE A N 1
ATOM 1421 C CA . ILE A 1 181 ? 17.784 10.328 -56.460 1.00 82.56 181 ILE A CA 1
ATOM 1422 C C . ILE A 1 181 ? 17.757 9.280 -57.601 1.00 82.56 181 ILE A C 1
ATOM 1424 O O . ILE A 1 181 ? 18.688 8.474 -57.671 1.00 82.56 181 ILE A O 1
ATOM 1428 N N . PRO A 1 182 ? 16.794 9.293 -58.554 1.00 83.25 182 PRO A N 1
ATOM 1429 C CA . PRO A 1 182 ? 16.803 8.353 -59.680 1.00 83.25 182 PRO A CA 1
ATOM 1430 C C . PRO A 1 182 ? 17.972 8.575 -60.651 1.00 83.25 182 PRO A C 1
ATOM 1432 O O . PRO A 1 182 ? 18.521 7.610 -61.181 1.00 83.25 182 PRO A O 1
ATOM 1435 N N . GLY A 1 183 ? 18.379 9.831 -60.873 1.00 82.44 183 GLY A N 1
ATOM 1436 C CA . GLY A 1 183 ? 19.545 10.163 -61.696 1.00 82.44 183 GLY A CA 1
ATOM 1437 C C . GLY A 1 183 ? 20.851 9.684 -61.062 1.00 82.44 183 GLY A C 1
ATOM 1438 O O . GLY A 1 183 ? 21.688 9.094 -61.744 1.00 82.44 183 GLY A O 1
ATOM 1439 N N . LEU A 1 184 ? 20.984 9.861 -59.744 1.00 85.88 184 LEU A N 1
ATOM 1440 C CA . LEU A 1 184 ? 22.114 9.372 -58.957 1.00 85.88 184 LEU A CA 1
ATOM 1441 C C . LEU A 1 184 ? 22.182 7.838 -58.969 1.00 85.88 184 LEU A C 1
ATOM 1443 O O . LEU A 1 184 ? 23.231 7.281 -59.278 1.00 85.88 184 LEU A O 1
ATOM 1447 N N . TYR A 1 185 ? 21.060 7.153 -58.718 1.00 86.62 185 TYR A N 1
ATOM 1448 C CA . TYR A 1 185 ? 20.979 5.690 -58.796 1.00 86.62 185 TYR A CA 1
ATOM 1449 C C . TYR A 1 185 ? 21.415 5.165 -60.169 1.00 86.62 185 TYR A C 1
ATOM 1451 O O . TYR A 1 185 ? 22.241 4.254 -60.251 1.00 86.62 185 TYR A O 1
ATOM 1459 N N . LYS A 1 186 ? 20.901 5.770 -61.249 1.00 84.75 186 LYS A N 1
ATOM 1460 C CA . LYS A 1 186 ? 21.263 5.385 -62.614 1.00 84.75 186 LYS A CA 1
ATOM 1461 C C . LYS A 1 186 ? 22.757 5.579 -62.881 1.00 84.75 186 LYS A C 1
ATOM 1463 O O . LYS A 1 186 ? 23.379 4.705 -63.468 1.00 84.75 186 LYS A O 1
ATOM 1468 N N . HIS A 1 187 ? 23.359 6.672 -62.410 1.00 86.12 187 HIS A N 1
ATOM 1469 C CA . HIS A 1 187 ? 24.803 6.891 -62.554 1.00 86.12 187 HIS A CA 1
ATOM 1470 C C . HIS A 1 187 ? 25.640 5.876 -61.761 1.00 86.12 187 HIS A C 1
ATOM 1472 O O . HIS A 1 187 ? 26.625 5.355 -62.279 1.00 86.12 187 HIS A O 1
ATOM 1478 N N . ILE A 1 188 ? 25.228 5.529 -60.539 1.00 86.50 188 ILE A N 1
ATOM 1479 C CA . ILE A 1 188 ? 25.902 4.505 -59.720 1.00 86.50 188 ILE A CA 1
ATOM 1480 C C . ILE A 1 188 ? 25.867 3.134 -60.421 1.00 86.50 188 ILE A C 1
ATOM 1482 O O . ILE A 1 188 ? 26.888 2.444 -60.480 1.00 86.50 188 ILE A O 1
ATOM 1486 N N . ALA A 1 189 ? 24.727 2.764 -61.010 1.00 84.88 189 ALA A N 1
ATOM 1487 C CA . ALA A 1 189 ? 24.571 1.506 -61.738 1.00 84.88 189 ALA A CA 1
ATOM 1488 C C . ALA A 1 189 ? 25.321 1.490 -63.088 1.00 84.88 189 ALA A C 1
ATOM 1490 O O . ALA A 1 189 ? 26.065 0.547 -63.359 1.00 84.88 189 ALA A O 1
ATOM 1491 N N . ASP A 1 190 ? 25.154 2.532 -63.911 1.00 83.38 190 ASP A N 1
ATOM 1492 C CA . ASP A 1 190 ? 25.629 2.577 -65.304 1.00 83.38 190 ASP A CA 1
ATOM 1493 C C . ASP A 1 190 ? 27.086 3.055 -65.450 1.00 83.38 190 ASP A C 1
ATOM 1495 O O . ASP A 1 190 ? 27.725 2.753 -66.460 1.00 83.38 190 ASP A O 1
ATOM 1499 N N . LYS A 1 191 ? 27.600 3.860 -64.505 1.00 84.75 191 LYS A N 1
ATOM 1500 C CA . LYS A 1 191 ? 28.923 4.516 -64.593 1.00 84.75 191 LYS A CA 1
ATOM 1501 C C . LYS A 1 191 ? 29.882 4.122 -63.478 1.00 84.75 191 LYS A C 1
ATOM 1503 O O . LYS A 1 191 ? 31.049 3.891 -63.770 1.00 84.75 191 LYS A O 1
ATOM 1508 N N . CYS A 1 192 ? 29.414 3.991 -62.236 1.00 82.88 192 CYS A N 1
ATOM 1509 C CA . CYS A 1 192 ? 30.245 3.431 -61.162 1.00 82.88 192 CYS A CA 1
ATOM 1510 C C . CYS A 1 192 ? 30.282 1.890 -61.191 1.00 82.88 192 CYS A C 1
ATOM 1512 O O . CYS A 1 192 ? 31.111 1.296 -60.508 1.00 82.88 192 CYS A O 1
ATOM 1514 N N . CYS A 1 193 ? 29.394 1.233 -61.954 1.00 86.19 193 CYS A N 1
ATOM 1515 C CA . CYS A 1 193 ? 29.228 -0.227 -61.989 1.00 86.19 193 CYS A CA 1
ATOM 1516 C C . CYS A 1 193 ? 28.954 -0.849 -60.603 1.00 86.19 193 CYS A C 1
ATOM 1518 O O . CYS A 1 193 ? 29.296 -2.007 -60.352 1.00 86.19 193 CYS A O 1
ATOM 1520 N N . ILE A 1 194 ? 28.328 -0.094 -59.697 1.00 88.06 194 ILE A N 1
ATOM 1521 C CA . ILE A 1 194 ? 28.061 -0.484 -58.309 1.00 88.06 194 ILE A CA 1
ATOM 1522 C C . ILE A 1 194 ? 26.581 -0.862 -58.149 1.00 88.06 194 ILE A C 1
ATOM 1524 O O . ILE A 1 194 ? 25.683 -0.229 -58.698 1.00 88.06 194 ILE A O 1
ATOM 1528 N N . THR A 1 195 ? 26.315 -1.936 -57.403 1.00 86.69 195 THR A N 1
ATOM 1529 C CA . THR A 1 195 ? 24.973 -2.520 -57.239 1.00 86.69 195 THR A CA 1
ATOM 1530 C C . THR A 1 195 ? 24.707 -2.904 -55.784 1.00 86.69 195 THR A C 1
ATOM 1532 O O . THR A 1 195 ? 25.620 -3.298 -55.060 1.00 86.69 195 THR A O 1
ATOM 1535 N N . LEU A 1 196 ? 23.452 -2.781 -55.344 1.00 86.00 196 LEU A N 1
ATOM 1536 C CA . LEU A 1 196 ? 23.035 -3.058 -53.966 1.00 86.00 196 LEU A CA 1
ATOM 1537 C C . LEU A 1 196 ? 22.745 -4.558 -53.777 1.00 86.00 196 LEU A C 1
ATOM 1539 O O . LEU A 1 196 ? 21.760 -5.071 -54.314 1.00 86.00 196 LEU A O 1
ATOM 15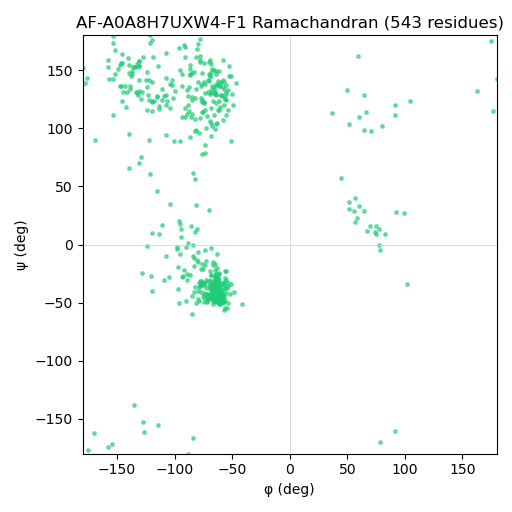43 N N . LYS A 1 197 ? 23.556 -5.261 -52.984 1.00 85.50 197 LYS A N 1
ATOM 1544 C CA . LYS A 1 197 ? 23.501 -6.726 -52.789 1.00 85.50 197 LYS A CA 1
ATOM 1545 C C . LYS A 1 197 ? 23.280 -7.084 -51.320 1.00 85.50 197 LYS A C 1
ATOM 1547 O O . LYS A 1 197 ? 23.296 -6.203 -50.468 1.00 85.50 197 LYS A O 1
ATOM 1552 N N . GLN A 1 198 ? 23.068 -8.364 -51.017 1.00 83.12 198 GLN A N 1
ATOM 1553 C CA . GLN A 1 198 ? 23.018 -8.847 -49.633 1.00 83.12 198 GLN A CA 1
ATOM 1554 C C . GLN A 1 198 ? 24.391 -8.679 -48.964 1.00 83.12 198 GLN A C 1
ATOM 1556 O O . GLN A 1 198 ? 25.409 -9.079 -49.532 1.00 83.12 198 GLN A O 1
ATOM 1561 N N . ALA A 1 199 ? 24.420 -8.093 -47.768 1.00 82.38 199 ALA A N 1
ATOM 1562 C CA . ALA A 1 199 ? 25.649 -7.833 -47.027 1.00 82.38 199 ALA A CA 1
ATOM 1563 C C . ALA A 1 199 ? 26.226 -9.123 -46.415 1.00 82.38 199 ALA A C 1
ATOM 1565 O O . ALA A 1 199 ? 25.581 -9.784 -45.600 1.00 82.38 199 ALA A O 1
ATOM 1566 N N . THR A 1 200 ? 27.467 -9.450 -46.771 1.00 79.50 200 THR A N 1
ATOM 1567 C CA . THR A 1 200 ? 28.267 -10.513 -46.151 1.00 79.50 200 THR A CA 1
ATOM 1568 C C . THR A 1 200 ? 29.120 -9.892 -45.048 1.00 79.50 200 THR A C 1
ATOM 1570 O O . THR A 1 200 ? 30.027 -9.105 -45.318 1.00 79.50 200 THR A O 1
ATOM 1573 N N . LYS A 1 201 ? 28.791 -10.202 -43.791 1.00 72.56 201 LYS A N 1
ATOM 1574 C CA . LYS A 1 201 ? 29.408 -9.599 -42.602 1.00 72.56 201 LYS A CA 1
ATOM 1575 C C . LYS A 1 201 ? 30.707 -10.346 -42.245 1.00 72.56 201 LYS A C 1
ATOM 1577 O O . LYS A 1 201 ? 30.662 -11.559 -42.059 1.00 72.56 201 LYS A O 1
ATOM 1582 N N . TYR A 1 202 ? 31.839 -9.644 -42.144 1.00 66.00 202 TYR A N 1
ATOM 1583 C CA . TYR A 1 202 ? 33.146 -10.211 -41.769 1.00 66.00 202 TYR A CA 1
ATOM 1584 C C . TYR A 1 202 ? 33.831 -9.397 -40.668 1.00 66.00 202 TYR A C 1
ATOM 1586 O O . TYR A 1 202 ? 33.560 -8.208 -40.499 1.00 66.00 202 TYR A O 1
ATOM 1594 N N . THR A 1 203 ? 34.686 -10.047 -39.883 1.00 57.38 203 THR A N 1
ATOM 1595 C CA . THR A 1 203 ? 34.932 -9.610 -38.505 1.00 57.38 203 THR A CA 1
ATOM 1596 C C . THR A 1 203 ? 36.241 -8.838 -38.291 1.00 57.38 203 THR A C 1
ATOM 1598 O O . THR A 1 203 ? 37.270 -9.188 -38.858 1.00 57.38 203 THR A O 1
ATOM 1601 N N . MET A 1 204 ? 36.206 -7.809 -37.436 1.00 58.84 204 MET A N 1
ATOM 1602 C CA . MET A 1 204 ? 37.357 -7.014 -36.982 1.00 58.84 204 MET A CA 1
ATOM 1603 C C . MET A 1 204 ? 37.565 -7.108 -35.462 1.00 58.84 204 MET A C 1
ATOM 1605 O O . MET A 1 204 ? 36.645 -7.444 -34.707 1.00 58.84 204 MET A O 1
ATOM 1609 N N . GLU A 1 205 ? 38.768 -6.759 -35.009 1.00 56.94 205 GLU A N 1
ATOM 1610 C CA . GLU A 1 205 ? 39.123 -6.655 -33.589 1.00 56.94 205 GLU A CA 1
ATOM 1611 C C . GLU A 1 205 ? 38.389 -5.486 -32.895 1.00 56.94 205 GLU A C 1
ATOM 1613 O O . GLU A 1 205 ? 37.974 -4.510 -33.532 1.00 56.94 205 GLU A O 1
ATOM 1618 N N . ARG A 1 206 ? 38.143 -5.624 -31.583 1.00 47.81 206 ARG A N 1
ATOM 1619 C CA . ARG A 1 206 ? 37.286 -4.718 -30.788 1.00 47.81 206 ARG A CA 1
ATOM 1620 C C . ARG A 1 206 ? 38.061 -3.569 -30.127 1.00 47.81 206 ARG A C 1
ATOM 1622 O O . ARG A 1 206 ? 37.446 -2.537 -29.840 1.00 47.81 206 ARG A O 1
ATOM 1629 N N . ASP A 1 207 ? 39.371 -3.753 -29.956 1.00 50.62 207 ASP A N 1
ATOM 1630 C CA . ASP A 1 207 ? 40.213 -3.004 -29.010 1.00 50.62 207 ASP A CA 1
ATOM 1631 C C . ASP A 1 207 ? 41.259 -2.109 -29.699 1.00 50.62 207 ASP A C 1
ATOM 1633 O O . ASP A 1 207 ? 42.119 -1.517 -29.053 1.00 50.62 207 ASP A O 1
ATOM 1637 N N . ALA A 1 208 ? 41.170 -1.961 -31.026 1.00 60.09 208 ALA A N 1
ATOM 1638 C CA . ALA A 1 208 ? 41.963 -0.982 -31.763 1.00 60.09 208 ALA A CA 1
ATOM 1639 C C . ALA A 1 208 ? 41.680 0.436 -31.231 1.00 60.09 208 ALA A C 1
ATOM 1641 O O . ALA A 1 208 ? 40.515 0.842 -31.204 1.00 60.09 208 ALA A O 1
ATOM 1642 N N . LEU A 1 209 ? 42.737 1.183 -30.876 1.00 63.66 209 LEU A N 1
ATOM 1643 C CA . LEU A 1 209 ? 42.697 2.479 -30.168 1.00 63.66 209 LEU A CA 1
ATOM 1644 C C . LEU A 1 209 ? 41.588 3.423 -30.676 1.00 63.66 209 LEU A C 1
ATOM 1646 O O . LEU A 1 209 ? 40.707 3.834 -29.922 1.00 63.66 209 LEU A O 1
ATOM 1650 N N . ARG A 1 210 ? 41.547 3.626 -32.000 1.00 62.62 210 ARG A N 1
ATOM 1651 C CA . ARG A 1 210 ? 40.553 4.433 -32.731 1.00 62.62 210 ARG A CA 1
ATOM 1652 C C . ARG A 1 210 ? 39.091 4.090 -32.405 1.00 62.62 210 ARG A C 1
ATOM 1654 O O . ARG A 1 210 ? 38.222 4.955 -32.443 1.00 62.62 210 ARG A O 1
ATOM 1661 N N . THR A 1 211 ? 38.789 2.823 -32.129 1.00 50.88 211 THR A N 1
ATOM 1662 C CA . THR A 1 211 ? 37.427 2.349 -31.818 1.00 50.88 211 THR A CA 1
ATOM 1663 C C . THR A 1 211 ? 37.023 2.710 -30.389 1.00 50.88 211 THR A C 1
ATOM 1665 O O . THR A 1 211 ? 35.846 2.951 -30.124 1.00 50.88 211 THR A O 1
ATOM 1668 N N . VAL A 1 212 ? 37.988 2.760 -29.467 1.00 58.53 212 VAL A N 1
ATOM 1669 C CA . VAL A 1 212 ? 37.778 3.202 -28.082 1.00 58.53 212 VAL A CA 1
ATOM 1670 C C . VAL A 1 212 ? 37.532 4.712 -28.058 1.00 58.53 212 VAL A C 1
ATOM 1672 O O . VAL A 1 212 ? 36.534 5.156 -27.493 1.00 58.53 212 VAL A O 1
ATOM 1675 N N . GLU A 1 213 ? 38.363 5.479 -28.767 1.00 67.62 213 GLU A N 1
ATOM 1676 C CA . GLU A 1 213 ? 38.225 6.935 -28.926 1.00 67.62 213 GLU A CA 1
ATOM 1677 C C . GLU A 1 213 ? 36.870 7.325 -29.541 1.00 67.62 213 GLU A C 1
ATOM 1679 O O . GLU A 1 213 ? 36.170 8.181 -29.001 1.00 67.62 213 GLU A O 1
ATOM 1684 N N . LEU A 1 214 ? 36.443 6.639 -30.611 1.00 56.34 214 LEU A N 1
ATOM 1685 C CA . LEU A 1 214 ? 35.153 6.893 -31.264 1.00 56.34 214 LEU A CA 1
ATOM 1686 C C . LEU A 1 214 ? 33.954 6.629 -30.333 1.00 56.34 214 LEU A C 1
ATOM 1688 O O . LEU A 1 214 ? 32.969 7.368 -30.349 1.00 56.34 214 LEU A O 1
ATOM 1692 N N . ARG A 1 215 ? 34.015 5.578 -29.503 1.00 56.41 215 ARG A N 1
ATOM 1693 C CA . ARG A 1 215 ? 32.960 5.291 -28.512 1.00 56.41 215 ARG A CA 1
ATOM 1694 C C . ARG A 1 215 ? 32.904 6.378 -27.441 1.00 56.41 215 ARG A C 1
ATOM 1696 O O . ARG A 1 215 ? 31.816 6.844 -27.109 1.00 56.41 215 ARG A O 1
ATOM 1703 N N . PHE A 1 216 ? 34.064 6.800 -26.938 1.00 67.62 216 PHE A N 1
ATOM 1704 C CA . PHE A 1 216 ? 34.167 7.870 -25.949 1.00 67.62 216 PHE A CA 1
ATOM 1705 C C . PHE A 1 216 ? 33.603 9.197 -26.479 1.00 67.62 216 PHE A C 1
ATOM 1707 O O . PHE A 1 216 ? 32.832 9.855 -25.775 1.00 67.62 216 PHE A O 1
ATOM 1714 N N . SER A 1 217 ? 33.900 9.565 -27.732 1.00 64.44 217 SER A N 1
ATOM 1715 C CA . SER A 1 217 ? 33.372 10.796 -28.331 1.00 64.44 217 SER A CA 1
ATOM 1716 C C . SER A 1 217 ? 31.846 10.775 -28.481 1.00 64.44 217 SER A C 1
ATOM 1718 O O . SER A 1 217 ? 31.195 11.762 -28.148 1.00 64.44 217 SER A O 1
ATOM 1720 N N . ILE A 1 218 ? 31.260 9.651 -28.915 1.00 57.88 218 ILE A N 1
ATOM 1721 C CA . ILE A 1 218 ? 29.801 9.521 -29.104 1.00 57.88 218 ILE A CA 1
ATOM 1722 C C . ILE A 1 218 ? 29.056 9.603 -27.763 1.00 57.88 218 ILE A C 1
ATOM 1724 O O . ILE A 1 218 ? 28.105 10.372 -27.633 1.00 57.88 218 ILE A O 1
ATOM 1728 N N . VAL A 1 219 ? 29.514 8.874 -26.738 1.00 59.41 219 VAL A N 1
ATOM 1729 C CA . VAL A 1 219 ? 28.902 8.924 -25.396 1.00 59.41 219 VAL A CA 1
ATOM 1730 C C . VAL A 1 219 ? 29.004 10.329 -24.790 1.00 59.41 219 VAL A C 1
ATOM 1732 O O . VAL A 1 219 ? 28.064 10.792 -24.144 1.00 59.41 219 VAL A O 1
ATOM 1735 N N . SER A 1 220 ? 30.110 11.037 -25.036 1.00 71.69 220 SER A N 1
ATOM 1736 C CA . SER A 1 220 ? 30.293 12.419 -24.574 1.00 71.69 220 SER A CA 1
ATOM 1737 C C . SER A 1 220 ? 29.332 13.393 -25.268 1.00 71.69 220 SER A C 1
ATOM 1739 O O . SER A 1 220 ? 28.734 14.235 -24.600 1.00 71.69 220 SER A O 1
ATOM 1741 N N . GLN A 1 221 ? 29.114 13.241 -26.580 1.00 65.69 221 GLN A N 1
ATOM 1742 C CA . GLN A 1 221 ? 28.131 14.033 -27.331 1.00 65.69 221 GLN A CA 1
ATOM 1743 C C . GLN A 1 221 ? 26.696 13.787 -26.847 1.00 65.69 221 GLN A C 1
ATOM 1745 O O . GLN A 1 221 ? 25.933 14.737 -26.705 1.00 65.69 221 GLN A O 1
ATOM 1750 N N . TRP A 1 222 ? 26.324 12.541 -26.538 1.00 62.16 222 TRP A N 1
ATOM 1751 C CA . TRP A 1 222 ? 24.985 12.233 -26.021 1.00 62.16 222 TRP A CA 1
ATOM 1752 C C . TRP A 1 222 ? 24.748 12.795 -24.615 1.00 62.16 222 TRP A C 1
ATOM 1754 O O . TRP A 1 222 ? 23.677 13.343 -24.364 1.00 62.16 222 TRP A O 1
ATOM 1764 N N . LYS A 1 223 ? 25.752 12.761 -23.725 1.00 65.38 223 LYS A N 1
ATOM 1765 C CA . LYS A 1 223 ? 25.675 13.473 -22.435 1.00 65.38 223 LYS A CA 1
ATOM 1766 C C . LYS A 1 223 ? 25.484 14.980 -22.629 1.00 65.38 223 LYS A C 1
ATOM 1768 O O . LYS A 1 223 ? 24.639 15.570 -21.964 1.00 65.38 223 LYS A O 1
ATOM 1773 N N . ALA A 1 224 ? 26.225 15.592 -23.555 1.00 71.44 224 ALA A N 1
ATOM 1774 C CA . ALA A 1 224 ? 26.087 17.015 -23.874 1.00 71.44 224 ALA A CA 1
ATOM 1775 C C . ALA A 1 224 ? 24.715 17.366 -24.488 1.00 71.44 224 ALA A C 1
ATOM 1777 O O . ALA A 1 224 ? 24.213 18.463 -24.271 1.00 71.44 224 ALA A O 1
ATOM 1778 N N . ALA A 1 225 ? 24.078 16.425 -25.192 1.00 68.44 225 ALA A N 1
ATOM 1779 C CA . ALA A 1 225 ? 22.720 16.550 -25.725 1.00 68.44 225 ALA A CA 1
ATOM 1780 C C . ALA A 1 225 ? 21.603 16.287 -24.686 1.00 68.44 225 ALA A C 1
ATOM 1782 O O . ALA A 1 225 ? 20.449 16.098 -25.064 1.00 68.44 225 ALA A O 1
ATOM 1783 N N . GLY A 1 226 ? 21.927 16.243 -23.387 1.00 59.41 226 GLY A N 1
ATOM 1784 C CA . GLY A 1 226 ? 20.948 16.080 -22.305 1.00 59.41 226 GLY A CA 1
ATOM 1785 C C . GLY A 1 226 ? 20.515 14.638 -22.022 1.00 59.41 226 GLY A C 1
ATOM 1786 O O . GLY A 1 226 ? 19.595 14.427 -21.233 1.00 59.41 226 GLY A O 1
ATOM 1787 N N . VAL A 1 227 ? 21.160 13.624 -22.615 1.00 52.75 227 VAL A N 1
ATOM 1788 C CA . VAL A 1 227 ? 20.831 12.218 -22.328 1.00 52.75 227 VAL A CA 1
ATOM 1789 C C . VAL A 1 227 ? 21.336 11.840 -20.933 1.00 52.75 227 VAL A C 1
ATOM 1791 O O . VAL A 1 227 ? 22.515 11.529 -20.738 1.00 52.75 227 VAL A O 1
ATOM 1794 N N . ASN A 1 228 ? 20.431 11.837 -19.952 1.00 57.28 228 ASN A N 1
ATOM 1795 C CA . ASN A 1 228 ? 20.734 11.368 -18.604 1.00 57.28 228 ASN A CA 1
ATOM 1796 C C . ASN A 1 228 ? 20.654 9.834 -18.525 1.00 57.28 228 ASN A C 1
ATOM 1798 O O . ASN A 1 228 ? 19.578 9.253 -18.364 1.00 57.28 228 ASN A O 1
ATOM 1802 N N . PHE A 1 229 ? 21.818 9.187 -18.615 1.00 56.31 229 PHE A N 1
ATOM 1803 C CA . PHE A 1 229 ? 21.997 7.733 -18.484 1.00 56.31 229 PHE A CA 1
ATOM 1804 C C . PHE A 1 229 ? 21.747 7.189 -17.061 1.00 56.31 229 PHE A C 1
ATOM 1806 O O . PHE A 1 229 ? 21.845 5.983 -16.855 1.00 56.31 229 PHE A O 1
ATOM 1813 N N . SER A 1 230 ? 21.453 8.062 -16.092 1.00 49.28 230 SER A N 1
ATOM 1814 C CA . SER A 1 230 ? 21.125 7.711 -14.699 1.00 49.28 230 SER A CA 1
ATOM 1815 C C . SER A 1 230 ? 19.614 7.651 -14.436 1.00 49.28 230 SER A C 1
ATOM 1817 O O . SER A 1 230 ? 19.199 7.046 -13.454 1.00 49.28 230 SER A O 1
ATOM 1819 N N . GLU A 1 231 ? 18.801 8.280 -15.293 1.00 42.09 231 GLU A N 1
ATOM 1820 C CA . GLU A 1 231 ? 17.355 8.485 -15.078 1.00 42.09 231 GLU A CA 1
ATOM 1821 C C . GLU A 1 231 ? 16.480 7.847 -16.170 1.00 42.09 231 GLU A C 1
ATOM 1823 O O . GLU A 1 231 ? 15.344 7.463 -15.904 1.00 42.09 231 GLU A O 1
ATOM 1828 N N . ASN A 1 232 ? 16.993 7.693 -17.397 1.00 37.62 232 ASN A N 1
ATOM 1829 C CA . ASN A 1 232 ? 16.229 7.125 -18.511 1.00 37.62 232 ASN A CA 1
ATOM 1830 C C . ASN A 1 232 ? 16.439 5.609 -18.652 1.00 37.62 232 ASN A C 1
ATOM 1832 O O . ASN A 1 232 ? 17.567 5.117 -18.623 1.00 37.62 232 ASN A O 1
ATOM 1836 N N . CYS A 1 233 ? 15.353 4.866 -18.883 1.00 38.66 233 CYS A N 1
ATOM 1837 C CA . CYS A 1 233 ? 15.409 3.421 -19.115 1.00 38.66 233 CYS A CA 1
ATOM 1838 C C . CYS A 1 233 ? 16.126 3.082 -20.433 1.00 38.66 233 CYS A C 1
ATOM 1840 O O . CYS A 1 233 ? 15.695 3.495 -21.509 1.00 38.66 233 CYS A O 1
ATOM 1842 N N . VAL A 1 234 ? 17.181 2.262 -20.360 1.00 40.81 234 VAL A N 1
ATOM 1843 C CA . VAL A 1 234 ? 17.918 1.761 -21.530 1.00 40.81 234 VAL A CA 1
ATOM 1844 C C . VAL A 1 234 ? 17.724 0.251 -21.661 1.00 40.81 234 VAL A C 1
ATOM 1846 O O . VAL A 1 234 ? 18.173 -0.520 -20.814 1.00 40.81 234 VAL A O 1
ATOM 1849 N N . PHE A 1 235 ? 17.102 -0.188 -22.756 1.00 43.28 235 PHE A N 1
ATOM 1850 C CA . PHE A 1 235 ? 17.052 -1.603 -23.128 1.00 43.28 235 PHE A CA 1
ATOM 1851 C C . PHE A 1 235 ? 18.390 -2.015 -23.758 1.00 43.28 235 PHE A C 1
ATOM 1853 O O . PHE A 1 235 ? 18.699 -1.609 -24.879 1.00 43.28 235 PHE A O 1
ATOM 1860 N N . VAL A 1 236 ? 19.191 -2.817 -23.051 1.00 45.16 236 VAL A N 1
ATOM 1861 C CA . VAL A 1 236 ? 20.516 -3.259 -23.524 1.00 45.16 236 VAL A CA 1
ATOM 1862 C C . VAL A 1 236 ? 20.499 -4.736 -23.920 1.00 45.16 236 VAL A C 1
ATOM 1864 O O . VAL A 1 236 ? 20.752 -5.616 -23.103 1.00 45.16 236 VAL A O 1
ATOM 1867 N N . ASP A 1 237 ? 20.283 -5.002 -25.208 1.00 45.03 237 ASP A N 1
ATOM 1868 C CA . ASP A 1 237 ? 20.758 -6.230 -25.859 1.00 45.03 237 ASP A CA 1
ATOM 1869 C C . ASP A 1 237 ? 22.043 -5.909 -26.643 1.00 45.03 237 ASP A C 1
ATOM 1871 O O . ASP A 1 237 ? 22.002 -5.540 -27.820 1.00 45.03 237 ASP A O 1
ATOM 1875 N N . GLU A 1 238 ? 23.208 -6.023 -25.991 1.00 46.91 238 GLU A N 1
ATOM 1876 C CA . GLU A 1 238 ? 24.511 -5.725 -26.619 1.00 46.91 238 GLU A CA 1
ATOM 1877 C C . GLU A 1 238 ? 24.802 -6.640 -27.833 1.00 46.91 238 GLU A C 1
ATOM 1879 O O . GLU A 1 238 ? 25.545 -6.263 -28.747 1.00 46.91 238 GLU A O 1
ATOM 1884 N N . ALA A 1 239 ? 24.202 -7.836 -27.879 1.00 45.62 239 ALA A N 1
ATOM 1885 C CA . ALA A 1 239 ? 24.375 -8.789 -28.971 1.00 45.62 239 ALA A CA 1
ATOM 1886 C C . ALA A 1 239 ? 23.475 -8.451 -30.173 1.00 45.62 239 ALA A C 1
ATOM 1888 O O . ALA A 1 239 ? 23.955 -8.348 -31.307 1.00 45.62 239 ALA A O 1
ATOM 1889 N N . GLY A 1 240 ? 22.182 -8.234 -29.933 1.00 44.28 240 GLY A N 1
ATOM 1890 C CA . GLY A 1 240 ? 21.194 -7.933 -30.967 1.00 44.28 240 GLY A CA 1
ATOM 1891 C C . GLY A 1 240 ? 21.383 -6.562 -31.613 1.00 44.28 240 GLY A C 1
ATOM 1892 O O . GLY A 1 240 ? 21.370 -6.475 -32.846 1.00 44.28 240 GLY A O 1
ATOM 1893 N N . PHE A 1 241 ? 21.628 -5.513 -30.820 1.00 42.75 241 PHE A N 1
ATOM 1894 C CA . PHE A 1 241 ? 21.566 -4.110 -31.257 1.00 42.75 241 PHE A CA 1
ATOM 1895 C C . PHE A 1 241 ? 22.480 -3.811 -32.462 1.00 42.75 241 PHE A C 1
ATOM 1897 O O . PHE A 1 241 ? 22.006 -3.413 -33.526 1.00 42.75 241 PHE A O 1
ATOM 1904 N N . ASN A 1 242 ? 23.779 -4.126 -32.374 1.00 44.69 242 ASN A N 1
ATOM 1905 C CA . ASN A 1 242 ? 24.719 -3.934 -33.493 1.00 44.69 242 ASN A CA 1
ATOM 1906 C C . ASN A 1 242 ? 24.399 -4.805 -34.724 1.00 44.69 242 ASN A C 1
ATOM 1908 O O . ASN A 1 242 ? 24.727 -4.439 -35.856 1.00 44.69 242 ASN A O 1
ATOM 1912 N N . SER A 1 243 ? 23.773 -5.970 -34.532 1.00 47.62 243 SER A N 1
ATOM 1913 C CA . SER A 1 243 ? 23.434 -6.869 -35.639 1.00 47.62 243 SER A CA 1
ATOM 1914 C C . SER A 1 243 ? 22.241 -6.363 -36.461 1.00 47.62 243 SER A C 1
ATOM 1916 O O . SER A 1 243 ? 22.239 -6.552 -37.684 1.00 47.62 243 SER A O 1
ATOM 1918 N N . GLN A 1 244 ? 21.289 -5.693 -35.795 1.00 45.28 244 GLN A N 1
ATOM 1919 C CA . GLN A 1 244 ? 20.044 -5.154 -36.351 1.00 45.28 244 GLN A CA 1
ATOM 1920 C C . GLN A 1 244 ? 20.193 -3.720 -36.887 1.00 45.28 244 GLN A C 1
ATOM 1922 O O . GLN A 1 244 ? 19.557 -3.387 -37.884 1.00 45.28 244 GLN A O 1
ATOM 1927 N N . LEU A 1 245 ? 21.079 -2.899 -36.307 1.00 46.00 245 LEU A N 1
ATOM 1928 C CA . LEU A 1 245 ? 21.374 -1.544 -36.802 1.00 46.00 245 LEU A CA 1
ATOM 1929 C C . LEU A 1 245 ? 22.105 -1.524 -38.157 1.00 46.00 245 LEU A C 1
ATOM 1931 O O . LEU A 1 245 ? 21.989 -0.565 -38.918 1.00 46.00 245 LEU A O 1
ATOM 1935 N N . MET A 1 246 ? 22.856 -2.578 -38.490 1.00 56.91 246 MET A N 1
ATOM 1936 C CA . MET A 1 246 ? 23.572 -2.669 -39.767 1.00 56.91 246 MET A CA 1
ATOM 1937 C C . MET A 1 246 ? 22.679 -3.262 -40.862 1.00 56.91 246 MET A C 1
ATOM 1939 O O . MET A 1 246 ? 22.335 -4.450 -40.815 1.00 56.91 246 MET A O 1
ATOM 1943 N N . ARG A 1 247 ? 22.373 -2.440 -41.880 1.00 62.53 247 ARG A N 1
ATOM 1944 C CA . ARG A 1 247 ? 21.505 -2.774 -43.026 1.00 62.53 247 ARG A CA 1
ATOM 1945 C C . ARG A 1 247 ? 21.840 -4.142 -43.631 1.00 62.53 247 ARG A C 1
ATOM 1947 O O . ARG A 1 247 ? 22.997 -4.497 -43.844 1.00 62.53 247 ARG A O 1
ATOM 1954 N N . SER A 1 248 ? 20.797 -4.896 -43.979 1.00 72.38 248 SER A N 1
ATOM 1955 C CA . SER A 1 248 ? 20.904 -6.225 -44.604 1.00 72.38 248 SER A CA 1
ATOM 1956 C C . SER A 1 248 ? 21.501 -6.202 -46.015 1.00 72.38 248 SER A C 1
ATOM 1958 O O . SER A 1 248 ? 21.953 -7.236 -46.511 1.00 72.38 248 SER A O 1
ATOM 1960 N N . ARG A 1 249 ? 21.520 -5.031 -46.663 1.00 81.31 249 ARG A N 1
ATOM 1961 C CA . ARG A 1 249 ? 22.051 -4.821 -48.009 1.00 81.31 249 ARG A CA 1
ATOM 1962 C C . ARG A 1 249 ? 23.105 -3.723 -48.024 1.00 81.31 249 ARG A C 1
ATOM 1964 O O . ARG A 1 249 ? 22.934 -2.697 -47.372 1.00 81.31 249 ARG A O 1
ATOM 1971 N N . ALA A 1 250 ? 24.141 -3.937 -48.826 1.00 86.50 250 ALA A N 1
ATOM 1972 C CA . ALA A 1 250 ? 25.263 -3.029 -49.005 1.00 86.50 250 ALA A CA 1
ATOM 1973 C C . ALA A 1 250 ? 25.679 -2.959 -50.486 1.00 86.50 250 ALA A C 1
ATOM 1975 O O . ALA A 1 250 ? 25.394 -3.863 -51.280 1.00 86.50 250 ALA A O 1
ATOM 1976 N N . TRP A 1 251 ? 26.291 -1.848 -50.874 1.00 88.00 251 TRP A N 1
ATOM 1977 C CA . TRP A 1 251 ? 26.745 -1.560 -52.229 1.00 88.00 251 TRP A CA 1
ATOM 1978 C C . TRP A 1 251 ? 28.078 -2.251 -52.525 1.00 88.00 251 TRP A C 1
ATOM 1980 O O . TRP A 1 251 ? 28.954 -2.319 -51.670 1.00 88.00 251 TRP A O 1
ATOM 1990 N N . SER A 1 252 ? 28.227 -2.793 -53.734 1.00 89.69 252 SER A N 1
ATOM 1991 C CA . SER A 1 252 ? 29.464 -3.438 -54.195 1.00 89.69 252 SER A CA 1
ATOM 1992 C C . SER A 1 252 ? 29.540 -3.475 -55.725 1.00 89.69 252 SER A C 1
ATOM 1994 O O . SER A 1 252 ? 28.506 -3.492 -56.411 1.00 89.69 252 SER A O 1
ATOM 1996 N N . LYS A 1 253 ? 30.763 -3.488 -56.267 1.00 88.56 253 LYS A N 1
ATOM 1997 C CA . LYS A 1 253 ? 31.056 -3.531 -57.709 1.00 88.56 253 LYS A CA 1
ATOM 1998 C C . LYS A 1 253 ? 30.404 -4.759 -58.344 1.00 88.56 253 LYS A C 1
ATOM 2000 O O . LYS A 1 253 ? 30.334 -5.831 -57.744 1.00 88.56 253 LYS A O 1
ATOM 2005 N N . LYS A 1 254 ? 29.834 -4.628 -59.541 1.00 85.19 254 LYS A N 1
ATOM 2006 C CA . LYS A 1 254 ? 29.130 -5.715 -60.243 1.00 85.19 254 LYS A CA 1
ATOM 2007 C C . LYS A 1 254 ? 30.066 -6.930 -60.393 1.00 85.19 254 LYS A C 1
ATOM 2009 O O . LYS A 1 254 ? 31.166 -6.792 -60.903 1.00 85.19 254 LYS A O 1
ATOM 2014 N N . GLY A 1 255 ? 29.630 -8.101 -59.916 1.00 79.50 255 GLY A N 1
ATOM 2015 C CA . GLY A 1 255 ? 30.455 -9.319 -59.810 1.00 79.50 255 GLY A CA 1
ATOM 2016 C C . GLY A 1 255 ? 30.984 -9.643 -58.401 1.00 79.50 255 GLY A C 1
ATOM 2017 O O . GLY A 1 255 ? 31.002 -10.809 -58.031 1.00 79.50 255 GLY A O 1
ATOM 2018 N N . GLU A 1 256 ? 31.313 -8.650 -57.571 1.00 83.44 256 GLU A N 1
ATOM 2019 C CA . GLU A 1 256 ? 31.943 -8.875 -56.251 1.00 83.44 256 GLU A CA 1
ATOM 2020 C C . GLU A 1 256 ? 30.927 -9.127 -55.110 1.00 83.44 256 GLU A C 1
ATOM 2022 O O . GLU A 1 256 ? 29.786 -8.664 -55.178 1.00 83.44 256 GLU A O 1
ATOM 2027 N N . PRO A 1 257 ? 31.274 -9.827 -54.017 1.00 82.25 257 PRO A N 1
ATOM 2028 C CA . PRO A 1 257 ? 30.429 -9.852 -52.821 1.00 82.25 257 PRO A CA 1
ATOM 2029 C C . PRO A 1 257 ? 30.354 -8.460 -52.164 1.00 82.25 257 PRO A C 1
ATOM 2031 O O . PRO A 1 257 ? 31.292 -7.667 -52.234 1.00 82.25 257 PRO A O 1
ATOM 2034 N N . ALA A 1 258 ? 29.240 -8.146 -51.497 1.00 85.19 258 ALA A N 1
ATOM 2035 C CA . ALA A 1 258 ? 29.139 -6.936 -50.677 1.00 85.19 258 ALA A CA 1
ATOM 2036 C C . ALA A 1 258 ? 29.656 -7.226 -49.265 1.00 85.19 258 ALA A C 1
ATOM 2038 O O . ALA A 1 258 ? 28.914 -7.724 -48.419 1.00 85.19 258 ALA A O 1
ATOM 2039 N N . LEU A 1 259 ? 30.943 -6.967 -49.033 1.00 82.31 259 LEU A N 1
ATOM 2040 C CA . LEU A 1 259 ? 31.612 -7.239 -47.762 1.00 82.31 259 LEU A CA 1
ATOM 2041 C C . LEU A 1 259 ? 31.408 -6.076 -46.781 1.00 82.31 259 LEU A C 1
ATOM 2043 O O . LEU A 1 259 ? 31.714 -4.930 -47.097 1.00 82.31 259 LEU A O 1
ATOM 2047 N N . VAL A 1 260 ? 30.917 -6.370 -45.576 1.00 77.75 260 VAL A N 1
ATOM 2048 C CA . VAL A 1 260 ? 30.689 -5.375 -44.516 1.00 77.75 260 VAL A CA 1
ATOM 2049 C C . VAL A 1 260 ? 31.469 -5.764 -43.266 1.00 77.75 260 VAL A C 1
ATOM 2051 O O . VAL A 1 260 ? 31.299 -6.861 -42.735 1.00 77.75 260 VAL A O 1
ATOM 2054 N N . LYS A 1 261 ? 32.308 -4.847 -42.781 1.00 71.25 261 LYS A N 1
ATOM 2055 C CA . LYS A 1 261 ? 33.071 -5.003 -41.537 1.00 71.25 261 LYS A CA 1
ATOM 2056 C C . LYS A 1 261 ? 32.130 -4.958 -40.327 1.00 71.25 261 LYS A C 1
ATOM 2058 O O . LYS A 1 261 ? 31.342 -4.026 -40.195 1.00 71.25 261 LYS A O 1
ATOM 2063 N N . VAL A 1 262 ? 32.234 -5.940 -39.435 1.00 64.62 262 VAL A N 1
ATOM 2064 C CA . VAL A 1 262 ? 31.539 -6.004 -38.136 1.00 64.62 262 VAL A CA 1
ATOM 2065 C C . VAL A 1 262 ? 32.538 -6.331 -37.024 1.00 64.62 262 VAL A C 1
ATOM 2067 O O . VAL A 1 262 ? 33.565 -6.945 -37.286 1.00 64.62 262 VAL A O 1
ATOM 2070 N N . HIS A 1 263 ? 32.289 -5.933 -35.777 1.00 56.12 263 HIS A N 1
ATOM 2071 C CA . HIS A 1 263 ? 33.217 -6.234 -34.675 1.00 56.12 263 HIS A CA 1
ATOM 2072 C C . HIS A 1 263 ? 33.001 -7.641 -34.102 1.00 56.12 263 HIS A C 1
ATOM 2074 O O . HIS A 1 263 ? 31.882 -8.155 -34.086 1.00 56.12 263 HIS A O 1
ATOM 2080 N N . THR A 1 264 ? 34.073 -8.268 -33.611 1.00 50.81 264 THR A N 1
ATOM 2081 C CA . THR A 1 264 ? 34.009 -9.629 -33.060 1.00 50.81 264 THR A CA 1
ATOM 2082 C C . THR A 1 264 ? 33.385 -9.630 -31.669 1.00 50.81 264 THR A C 1
ATOM 2084 O O . THR A 1 264 ? 33.915 -9.020 -30.744 1.00 50.81 264 THR A O 1
ATOM 2087 N N . GLN A 1 265 ? 32.303 -10.390 -31.490 1.00 51.09 265 GLN A N 1
ATOM 2088 C CA . GLN A 1 265 ? 31.802 -10.781 -30.173 1.00 51.09 265 GLN A CA 1
ATOM 2089 C C . GLN A 1 265 ? 32.359 -12.166 -29.814 1.00 51.09 265 GLN A C 1
ATOM 2091 O O . GLN A 1 265 ? 31.765 -13.196 -30.122 1.00 51.09 265 GLN A O 1
ATOM 2096 N N . LYS A 1 266 ? 33.537 -12.184 -29.178 1.00 41.81 266 LYS A N 1
ATOM 2097 C CA . LYS A 1 266 ? 34.079 -13.350 -28.453 1.00 41.81 266 LYS A CA 1
ATOM 2098 C C . LYS A 1 266 ? 34.197 -13.052 -26.953 1.00 41.81 266 LYS A C 1
ATOM 2100 O O . LYS A 1 266 ? 35.207 -13.338 -26.324 1.00 41.81 266 LYS A O 1
ATOM 2105 N N . GLY A 1 267 ? 33.135 -12.480 -26.390 1.00 43.06 267 GLY A N 1
ATOM 2106 C CA . GLY A 1 267 ? 32.834 -12.618 -24.968 1.00 43.06 267 GLY A CA 1
ATOM 2107 C C . GLY A 1 267 ? 31.927 -13.831 -24.753 1.00 43.06 267 GLY A C 1
ATOM 2108 O O . GLY A 1 267 ? 31.271 -14.299 -25.687 1.00 43.06 267 GLY A O 1
ATOM 2109 N N . VAL A 1 268 ? 31.852 -14.334 -23.521 1.00 44.09 268 VAL A N 1
ATOM 2110 C CA . VAL A 1 268 ? 30.703 -15.154 -23.121 1.00 44.09 268 VAL A CA 1
ATOM 2111 C C . VAL A 1 268 ? 29.510 -14.204 -23.065 1.00 44.09 268 VAL A C 1
ATOM 2113 O O . VAL A 1 268 ? 29.445 -13.377 -22.161 1.00 44.09 268 VAL A O 1
ATOM 2116 N N . ASN A 1 269 ? 28.598 -14.284 -24.038 1.00 43.56 269 ASN A N 1
ATOM 2117 C CA . ASN A 1 269 ? 27.369 -13.490 -24.012 1.00 43.56 269 ASN A CA 1
ATOM 2118 C C . ASN A 1 269 ? 26.517 -13.945 -22.820 1.00 43.56 269 ASN A C 1
ATOM 2120 O O . ASN A 1 269 ? 25.840 -14.974 -22.877 1.00 43.56 269 ASN A O 1
ATOM 2124 N N . ILE A 1 270 ? 26.597 -13.188 -21.726 1.00 47.44 270 ILE A N 1
ATOM 2125 C CA . ILE A 1 270 ? 25.683 -13.295 -20.596 1.00 47.44 270 ILE A CA 1
ATOM 2126 C C . ILE A 1 270 ? 24.458 -12.479 -20.979 1.00 47.44 270 ILE A C 1
ATOM 2128 O O . ILE A 1 270 ? 24.443 -11.258 -20.852 1.00 47.44 270 ILE A O 1
ATOM 2132 N N . ASN A 1 271 ? 23.436 -13.162 -21.480 1.00 53.12 271 ASN A N 1
ATOM 2133 C CA . ASN A 1 271 ? 22.174 -12.511 -21.772 1.00 53.12 271 ASN A CA 1
ATOM 2134 C C . ASN A 1 271 ? 21.465 -12.252 -20.440 1.00 53.12 271 ASN A C 1
ATOM 2136 O O . ASN A 1 271 ? 21.229 -13.180 -19.669 1.00 53.12 271 ASN A O 1
ATOM 2140 N N . ILE A 1 272 ? 21.146 -10.995 -20.156 1.00 54.22 272 ILE A N 1
ATOM 2141 C CA . ILE A 1 272 ? 20.382 -10.597 -18.974 1.00 54.22 272 ILE A CA 1
ATOM 2142 C C . ILE A 1 272 ? 19.072 -10.022 -19.488 1.00 54.22 272 ILE A C 1
ATOM 2144 O O . ILE A 1 272 ? 19.082 -9.148 -20.351 1.00 54.22 272 ILE A O 1
ATOM 2148 N N . VAL A 1 273 ? 17.951 -10.525 -18.981 1.00 60.59 273 VAL A N 1
ATOM 2149 C CA . VAL A 1 273 ? 16.636 -9.945 -19.258 1.00 60.59 273 VAL A CA 1
ATOM 2150 C C . VAL A 1 273 ? 16.180 -9.246 -17.983 1.00 60.59 273 VAL A C 1
ATOM 2152 O O . VAL A 1 273 ? 16.277 -9.804 -16.888 1.00 60.59 273 VAL A O 1
ATOM 2155 N N . GLY A 1 274 ? 15.776 -7.986 -18.122 1.00 54.47 274 GLY A N 1
ATOM 2156 C CA . GLY A 1 274 ? 15.472 -7.099 -17.008 1.00 54.47 274 GLY A CA 1
ATOM 2157 C C . GLY A 1 274 ? 14.241 -6.248 -17.282 1.00 54.47 274 GLY A C 1
ATOM 2158 O O . GLY A 1 274 ? 13.964 -5.889 -18.424 1.00 54.47 274 GLY A O 1
ATOM 2159 N N . CYS A 1 275 ? 13.503 -5.943 -16.220 1.00 59.28 275 CYS A N 1
ATOM 2160 C CA . CYS A 1 275 ? 12.323 -5.091 -16.228 1.00 59.28 275 CYS A CA 1
ATOM 2161 C C . CYS A 1 275 ? 12.438 -4.111 -15.061 1.00 59.28 275 CYS A C 1
ATOM 2163 O O . CYS A 1 275 ? 12.738 -4.499 -13.927 1.00 59.28 275 CYS A O 1
ATOM 2165 N N . ILE A 1 276 ? 12.215 -2.836 -15.360 1.00 49.56 276 ILE A N 1
ATOM 2166 C CA . ILE A 1 276 ? 12.299 -1.711 -14.434 1.00 49.56 276 ILE A CA 1
ATOM 2167 C C . ILE A 1 276 ? 11.011 -0.903 -14.614 1.00 49.56 276 ILE A C 1
ATOM 2169 O O . ILE A 1 276 ? 10.504 -0.778 -15.727 1.00 49.56 276 ILE A O 1
ATOM 2173 N N . SER A 1 277 ? 10.476 -0.396 -13.510 1.00 51.34 277 SER A N 1
ATOM 2174 C CA . SER A 1 277 ? 9.271 0.435 -13.442 1.00 51.34 277 SER A CA 1
ATOM 2175 C C . SER A 1 277 ? 9.610 1.805 -12.849 1.00 51.34 277 SER A C 1
ATOM 2177 O O . SER A 1 277 ? 10.727 2.015 -12.375 1.00 51.34 277 SER A O 1
ATOM 2179 N N . SER A 1 278 ? 8.636 2.715 -12.787 1.00 38.19 278 SER A N 1
ATOM 2180 C CA . SER A 1 278 ? 8.747 3.986 -12.050 1.00 38.19 278 SER A CA 1
ATOM 2181 C C . SER A 1 278 ? 9.125 3.815 -10.570 1.00 38.19 278 SER A C 1
ATOM 2183 O O . SER A 1 278 ? 9.691 4.725 -9.979 1.00 38.19 278 SER A O 1
ATOM 2185 N N . PHE A 1 279 ? 8.861 2.642 -9.986 1.00 37.88 279 PHE A N 1
ATOM 2186 C CA . PHE A 1 279 ? 9.201 2.281 -8.604 1.00 37.88 279 PHE A CA 1
ATOM 2187 C C . PHE A 1 279 ? 10.544 1.530 -8.492 1.00 37.88 279 PHE A C 1
ATOM 2189 O O . PHE A 1 279 ? 10.843 0.912 -7.473 1.00 37.88 279 PHE A O 1
ATOM 2196 N N . GLY A 1 280 ? 11.350 1.539 -9.558 1.00 42.41 280 GLY A N 1
ATOM 2197 C CA . GLY A 1 280 ? 12.633 0.847 -9.643 1.00 42.41 280 GLY A CA 1
ATOM 2198 C C . GLY A 1 280 ? 12.535 -0.573 -10.206 1.00 42.41 280 GLY A C 1
ATOM 2199 O O . GLY A 1 280 ? 11.589 -0.943 -10.912 1.00 42.41 280 GLY A O 1
ATOM 2200 N N . THR A 1 281 ? 13.568 -1.369 -9.929 1.00 46.94 281 THR A N 1
ATOM 2201 C CA . THR A 1 281 ? 13.756 -2.730 -10.449 1.00 46.94 281 THR A CA 1
ATOM 2202 C C . THR A 1 281 ? 12.573 -3.651 -10.128 1.00 46.94 281 THR A C 1
ATOM 2204 O O . THR A 1 281 ? 12.197 -3.845 -8.968 1.00 46.94 281 THR A O 1
ATOM 2207 N N . VAL A 1 282 ? 12.001 -4.266 -11.166 1.00 56.50 282 VAL A N 1
ATOM 2208 C CA . VAL A 1 282 ? 10.929 -5.267 -11.043 1.00 56.50 282 VAL A CA 1
ATOM 2209 C C . VAL A 1 282 ? 11.522 -6.672 -11.068 1.00 56.50 282 VAL A C 1
ATOM 2211 O O . VAL A 1 282 ? 11.260 -7.466 -10.171 1.00 56.50 282 VAL A O 1
ATOM 2214 N N . CYS A 1 283 ? 12.365 -6.969 -12.059 1.00 56.09 283 CYS A N 1
ATOM 2215 C CA . CYS A 1 283 ? 13.030 -8.263 -12.191 1.00 56.09 283 CYS A CA 1
ATOM 2216 C C . CYS A 1 283 ? 14.356 -8.117 -12.950 1.00 56.09 283 CYS A C 1
ATOM 2218 O O . CYS A 1 283 ? 14.423 -7.377 -13.929 1.00 56.09 283 CYS A O 1
ATOM 2220 N N . PHE A 1 284 ? 15.379 -8.871 -12.549 1.00 56.66 284 PHE A N 1
ATOM 2221 C CA . PHE A 1 284 ? 16.564 -9.152 -13.360 1.00 56.66 284 PHE A CA 1
ATOM 2222 C C . PHE A 1 284 ? 16.832 -10.650 -13.324 1.00 56.66 284 PHE A C 1
ATOM 2224 O O . PHE A 1 284 ? 16.946 -11.231 -12.246 1.00 56.66 284 PHE A O 1
ATOM 2231 N N . SER A 1 285 ? 16.982 -11.267 -14.495 1.00 55.88 285 SER A N 1
ATOM 2232 C CA . SER A 1 285 ? 17.353 -12.673 -14.602 1.00 55.88 285 SER A CA 1
ATOM 2233 C C . SER A 1 285 ? 18.477 -12.872 -15.609 1.00 55.88 285 SER A C 1
ATOM 2235 O O . SER A 1 285 ? 18.428 -12.396 -16.748 1.00 55.88 285 SER A O 1
ATOM 2237 N N . LYS A 1 286 ? 19.510 -13.597 -15.176 1.00 61.53 286 LYS A N 1
ATOM 2238 C CA . LYS A 1 286 ? 20.582 -14.088 -16.037 1.00 61.53 286 LYS A CA 1
ATOM 2239 C C . LYS A 1 286 ? 20.040 -15.278 -16.827 1.00 61.53 286 LYS A C 1
ATOM 2241 O O . LYS A 1 286 ? 19.765 -16.331 -16.260 1.00 61.53 286 LYS A O 1
ATOM 2246 N N . VAL A 1 287 ? 19.937 -15.126 -18.139 1.00 62.84 287 VAL A N 1
ATOM 2247 C CA . VAL A 1 287 ? 19.500 -16.185 -19.045 1.00 62.84 287 VAL A CA 1
ATOM 2248 C C . VAL A 1 287 ? 20.680 -17.098 -19.359 1.00 62.84 287 VAL A C 1
ATOM 2250 O O . VAL A 1 287 ? 21.605 -16.736 -20.089 1.00 62.84 287 VAL A O 1
ATOM 2253 N N . GLU A 1 288 ? 20.644 -18.305 -18.801 1.00 62.00 288 GLU A N 1
ATOM 2254 C CA . GLU A 1 288 ? 21.588 -19.363 -19.153 1.00 62.00 288 GLU A CA 1
ATOM 2255 C C . GLU A 1 288 ? 21.207 -20.016 -20.500 1.00 62.00 288 GLU A C 1
ATOM 2257 O O . GLU A 1 288 ? 20.053 -19.935 -20.933 1.00 62.00 288 GLU A O 1
ATOM 2262 N N . PRO A 1 289 ? 22.152 -20.658 -21.211 1.00 61.25 289 PRO A N 1
ATOM 2263 C CA . PRO A 1 289 ? 21.815 -21.464 -22.380 1.00 61.25 289 PRO A CA 1
ATOM 2264 C C . PRO A 1 289 ? 20.876 -22.611 -21.987 1.00 61.25 289 PRO A C 1
ATOM 2266 O O . PRO A 1 289 ? 21.135 -23.290 -20.994 1.00 61.25 289 PRO A O 1
ATOM 2269 N N . LEU A 1 290 ? 19.839 -22.860 -22.796 1.00 60.84 290 LEU A N 1
ATOM 2270 C CA . LEU A 1 290 ? 18.915 -23.984 -22.599 1.00 60.84 290 LEU A CA 1
ATOM 2271 C C . LEU A 1 290 ? 19.681 -25.294 -22.402 1.00 60.84 290 LEU A C 1
ATOM 2273 O O . LEU A 1 290 ? 20.531 -25.648 -23.229 1.00 60.84 290 LEU A O 1
ATOM 2277 N N . LYS A 1 291 ? 19.349 -26.041 -21.348 1.00 66.75 291 LYS A N 1
ATOM 2278 C CA . LYS A 1 291 ? 19.825 -27.417 -21.185 1.00 66.75 291 LYS A CA 1
ATOM 2279 C C . LYS A 1 291 ? 19.000 -28.338 -22.086 1.00 66.75 291 LYS A C 1
ATOM 2281 O O . LYS A 1 291 ? 17.913 -27.992 -22.549 1.00 66.75 291 LYS A O 1
ATOM 2286 N N . GLN A 1 292 ? 19.514 -29.539 -22.339 1.00 64.25 292 GLN A N 1
ATOM 2287 C CA . GLN A 1 292 ? 18.804 -30.545 -23.139 1.00 64.25 292 GLN A CA 1
ATOM 2288 C C . GLN A 1 292 ? 17.474 -30.982 -22.497 1.00 64.25 292 GLN A C 1
ATOM 2290 O O . GLN A 1 292 ? 16.523 -31.259 -23.221 1.00 64.25 292 GLN A O 1
ATOM 2295 N N . SER A 1 293 ? 17.394 -30.977 -21.161 1.00 65.81 293 SER A N 1
ATOM 2296 C CA . SER A 1 293 ? 16.152 -31.139 -20.392 1.00 65.81 293 SER A CA 1
ATOM 2297 C C . SER A 1 293 ? 15.116 -30.076 -20.750 1.00 65.81 293 SER A C 1
ATOM 2299 O O . SER A 1 293 ? 13.974 -30.391 -21.067 1.00 65.81 293 SER A O 1
ATOM 2301 N N . ASP A 1 294 ? 15.547 -28.819 -20.745 1.00 64.44 294 ASP A N 1
ATOM 2302 C CA . ASP A 1 294 ? 14.681 -27.652 -20.875 1.00 64.44 294 ASP A CA 1
ATOM 2303 C C . ASP A 1 294 ? 14.172 -27.548 -22.319 1.00 64.44 294 ASP A C 1
ATOM 2305 O O . ASP A 1 294 ? 13.004 -27.266 -22.555 1.00 64.44 294 ASP A O 1
ATOM 2309 N N . ALA A 1 295 ? 15.021 -27.878 -23.298 1.00 64.25 295 ALA A N 1
ATOM 2310 C CA . ALA A 1 295 ? 14.625 -28.001 -24.699 1.00 64.25 295 ALA A CA 1
ATOM 2311 C C . ALA A 1 295 ? 13.548 -29.085 -24.915 1.00 64.25 295 ALA A C 1
ATOM 2313 O O . ALA A 1 295 ? 12.576 -28.838 -25.627 1.00 64.25 295 ALA A O 1
ATOM 2314 N N . ALA A 1 296 ? 13.678 -30.250 -24.270 1.00 67.62 296 ALA A N 1
ATOM 2315 C CA . ALA A 1 296 ? 12.672 -31.313 -24.339 1.00 67.62 296 ALA A CA 1
ATOM 2316 C C . ALA A 1 296 ? 11.361 -30.932 -23.622 1.00 67.62 296 ALA A C 1
ATOM 2318 O O . ALA A 1 296 ? 10.278 -31.314 -24.062 1.00 67.62 296 ALA A O 1
ATOM 2319 N N . GLN A 1 297 ? 11.442 -30.145 -22.544 1.00 65.94 297 GLN A N 1
ATOM 2320 C CA . GLN A 1 297 ? 10.269 -29.575 -21.882 1.00 65.94 297 GLN A CA 1
ATOM 2321 C C . GLN A 1 297 ? 9.557 -28.548 -22.778 1.00 65.94 297 GLN A C 1
ATOM 2323 O O . GLN A 1 297 ? 8.338 -28.605 -22.907 1.00 65.94 297 GLN A O 1
ATOM 2328 N N . ILE A 1 298 ? 10.299 -27.685 -23.480 1.00 64.12 298 ILE A N 1
ATOM 2329 C CA . ILE A 1 298 ? 9.739 -26.728 -24.449 1.00 64.12 298 ILE A CA 1
ATOM 2330 C C . ILE A 1 298 ? 9.042 -27.443 -25.609 1.00 64.12 298 ILE A C 1
ATOM 2332 O O . ILE A 1 298 ? 7.950 -27.037 -25.988 1.00 64.12 298 ILE A O 1
ATOM 2336 N N . GLU A 1 299 ? 9.617 -28.518 -26.158 1.00 67.12 299 GLU A N 1
ATOM 2337 C CA . GLU A 1 299 ? 8.956 -29.307 -27.214 1.00 67.12 299 GLU A CA 1
ATOM 2338 C C . GLU A 1 299 ? 7.658 -29.984 -26.733 1.00 67.12 299 GLU A C 1
ATOM 2340 O O . GLU A 1 299 ? 6.770 -30.249 -27.545 1.00 67.12 299 GLU A O 1
ATOM 2345 N N . LYS A 1 300 ? 7.525 -30.228 -25.421 1.00 69.38 300 LYS A N 1
ATOM 2346 C CA . LYS A 1 300 ? 6.317 -30.772 -24.786 1.00 69.38 300 LYS A CA 1
ATOM 2347 C C . LYS A 1 300 ? 5.265 -29.697 -24.479 1.00 69.38 300 LYS A C 1
ATOM 2349 O O . LYS A 1 300 ? 4.079 -29.960 -24.653 1.00 69.38 300 LYS A O 1
ATOM 2354 N N . GLU A 1 301 ? 5.681 -28.522 -24.008 1.00 66.06 301 GLU A N 1
ATOM 2355 C CA . GLU A 1 301 ? 4.790 -27.395 -23.675 1.00 66.06 301 GLU A CA 1
ATOM 2356 C C . GLU A 1 301 ? 4.322 -26.630 -24.926 1.00 66.06 301 GLU A C 1
ATOM 2358 O O . GLU A 1 301 ? 3.171 -26.208 -25.003 1.00 66.06 301 GLU A O 1
ATOM 2363 N N . PHE A 1 302 ? 5.193 -26.497 -25.930 1.00 59.88 302 PHE A N 1
ATOM 2364 C CA . PHE A 1 302 ? 4.969 -25.727 -27.155 1.00 59.88 302 PHE A CA 1
ATOM 2365 C C . PHE A 1 302 ? 5.332 -26.561 -28.401 1.00 59.88 302 PHE A C 1
ATOM 2367 O O . PHE A 1 302 ? 6.329 -26.277 -29.077 1.00 59.88 302 PHE A O 1
ATOM 2374 N N . PRO A 1 303 ? 4.547 -27.605 -28.732 1.00 62.88 303 PRO A N 1
ATOM 2375 C CA . PRO A 1 303 ? 4.824 -28.467 -29.876 1.00 62.88 303 PRO A CA 1
ATOM 2376 C C . PRO A 1 303 ? 4.814 -27.672 -31.188 1.00 62.88 303 PRO A C 1
ATOM 2378 O O . PRO A 1 303 ? 3.864 -26.956 -31.510 1.00 62.88 303 PRO A O 1
ATOM 2381 N N . ALA A 1 304 ? 5.881 -27.815 -31.975 1.00 57.94 304 ALA A N 1
ATOM 2382 C CA . ALA A 1 304 ? 6.034 -27.089 -33.230 1.00 57.94 304 ALA A CA 1
ATOM 2383 C C . ALA A 1 304 ? 4.943 -27.481 -34.243 1.00 57.94 304 ALA A C 1
ATOM 2385 O O . ALA A 1 304 ? 4.844 -28.642 -34.651 1.00 57.94 304 ALA A O 1
ATOM 2386 N N . GLN A 1 305 ? 4.162 -26.500 -34.712 1.00 49.50 305 GLN A N 1
ATOM 2387 C CA . GLN A 1 305 ? 3.206 -26.720 -35.797 1.00 49.50 305 GLN A CA 1
ATOM 2388 C C . GLN A 1 305 ? 3.935 -27.225 -37.051 1.00 49.50 305 GLN A C 1
ATOM 2390 O O . GLN A 1 305 ? 4.933 -26.651 -37.499 1.00 49.50 305 GLN A O 1
ATOM 2395 N N . SER A 1 306 ? 3.435 -28.329 -37.609 1.00 46.00 306 SER A N 1
ATOM 2396 C CA . SER A 1 306 ? 4.121 -29.096 -38.652 1.00 46.00 306 SER A CA 1
ATOM 2397 C C . SER A 1 306 ? 4.108 -28.403 -40.023 1.00 46.00 306 SER A C 1
ATOM 2399 O O . SER A 1 306 ? 3.374 -28.767 -40.938 1.00 46.00 306 SER A O 1
ATOM 2401 N N . SER A 1 307 ? 4.989 -27.418 -40.213 1.00 39.78 307 SER A N 1
ATOM 2402 C CA . SER A 1 307 ? 5.265 -26.878 -41.548 1.00 39.78 307 SER A CA 1
ATOM 2403 C C . SER A 1 307 ? 5.994 -27.927 -42.401 1.00 39.78 307 SER A C 1
ATOM 2405 O O . SER A 1 307 ? 7.174 -28.246 -42.237 1.00 39.78 307 SER A O 1
ATOM 2407 N N . SER A 1 308 ? 5.249 -28.526 -43.325 1.00 45.34 308 SER A N 1
ATOM 2408 C CA . SER A 1 308 ? 5.705 -29.627 -44.164 1.00 45.34 308 SER A CA 1
ATOM 2409 C C . SER A 1 308 ? 6.788 -29.195 -45.162 1.00 45.34 308 SER A C 1
ATOM 2411 O O . SER A 1 308 ? 6.469 -28.654 -46.223 1.00 45.34 308 SER A O 1
ATOM 2413 N N . LYS A 1 309 ? 8.063 -29.502 -44.871 1.00 41.97 309 LYS A N 1
ATOM 2414 C CA . LYS A 1 309 ? 9.100 -29.853 -45.872 1.00 41.97 309 LYS A CA 1
ATOM 2415 C C . LYS A 1 309 ? 10.371 -30.416 -45.215 1.00 41.97 309 LYS A C 1
ATOM 2417 O O . LYS A 1 309 ? 11.333 -29.702 -44.945 1.00 41.97 309 LYS A O 1
ATOM 2422 N N . LYS A 1 310 ? 10.415 -31.743 -45.034 1.00 41.28 310 LYS A N 1
ATOM 2423 C CA . LYS A 1 310 ? 11.662 -32.472 -44.740 1.00 41.28 310 LYS A CA 1
ATOM 2424 C C . LYS A 1 310 ? 12.636 -32.328 -45.918 1.00 41.28 310 LYS A C 1
ATOM 2426 O O . LYS A 1 310 ? 12.501 -33.032 -46.915 1.00 41.28 310 LYS A O 1
ATOM 2431 N N . ARG A 1 311 ? 13.671 -31.497 -45.780 1.00 37.78 311 ARG A N 1
ATOM 2432 C CA . ARG A 1 311 ? 14.952 -31.750 -46.458 1.00 37.78 311 ARG A CA 1
ATOM 2433 C C . ARG A 1 311 ? 15.797 -32.614 -45.527 1.00 37.78 311 ARG A C 1
ATOM 2435 O O . ARG A 1 311 ? 16.183 -32.155 -44.458 1.00 37.78 311 ARG A O 1
ATOM 2442 N N . LYS A 1 312 ? 16.054 -33.867 -45.920 1.00 43.38 312 LYS A N 1
ATOM 2443 C CA . LYS A 1 312 ? 17.064 -34.704 -45.260 1.00 43.38 312 LYS A CA 1
ATOM 2444 C C . LYS A 1 312 ? 18.426 -34.027 -45.438 1.00 43.38 312 LYS A C 1
ATOM 2446 O O . LYS A 1 312 ? 18.905 -33.916 -46.561 1.00 43.38 312 LYS A O 1
ATOM 2451 N N . ALA A 1 313 ? 19.026 -33.609 -44.334 1.00 37.78 313 ALA A N 1
ATOM 2452 C CA . ALA A 1 313 ? 20.460 -33.406 -44.205 1.00 37.78 313 ALA A CA 1
ATOM 2453 C C . ALA A 1 313 ? 20.921 -34.295 -43.046 1.00 37.78 313 ALA A C 1
ATOM 2455 O O . ALA A 1 313 ? 20.180 -34.475 -42.077 1.00 37.78 313 ALA A O 1
ATOM 2456 N N . GLU A 1 314 ? 22.089 -34.909 -43.186 1.00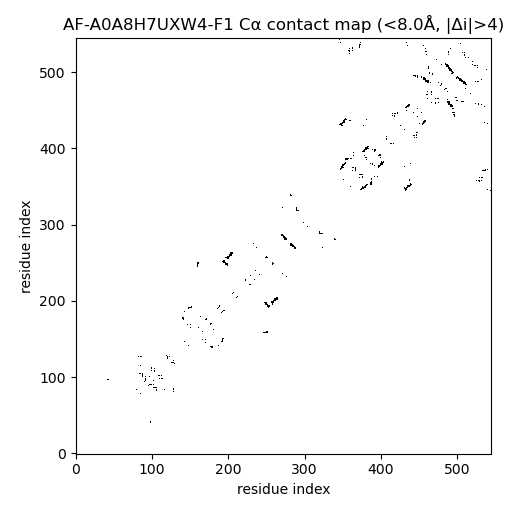 39.59 314 GLU A N 1
ATOM 2457 C CA . GLU A 1 314 ? 22.572 -35.925 -42.253 1.00 39.59 314 GLU A CA 1
ATOM 2458 C C . GLU A 1 314 ? 22.813 -35.353 -40.851 1.00 39.59 314 GLU A C 1
ATOM 2460 O O . GLU A 1 314 ? 23.129 -34.173 -40.666 1.00 39.59 314 GLU A O 1
ATOM 2465 N N . SER A 1 315 ? 22.618 -36.205 -39.848 1.00 43.44 315 SER A N 1
ATOM 2466 C CA . SER A 1 315 ? 22.548 -35.828 -38.441 1.00 43.44 315 SER A CA 1
ATOM 2467 C C . SER A 1 315 ? 23.893 -35.350 -37.890 1.00 43.44 315 SER A C 1
ATOM 2469 O O . SER A 1 315 ? 24.670 -36.132 -37.342 1.00 43.44 315 SER A O 1
ATOM 2471 N N . LYS A 1 316 ? 24.127 -34.036 -37.929 1.00 37.97 316 LYS A N 1
ATOM 2472 C CA . LYS A 1 316 ? 24.922 -33.386 -36.881 1.00 37.97 316 LYS A CA 1
ATOM 2473 C C . LYS A 1 316 ? 24.049 -33.253 -35.627 1.00 37.97 316 LYS A C 1
ATOM 2475 O O . LYS A 1 316 ? 22.876 -32.901 -35.770 1.00 37.97 316 LYS A O 1
ATOM 2480 N N . PRO A 1 317 ? 24.579 -33.515 -34.417 1.00 39.59 317 PRO A N 1
ATOM 2481 C CA . PRO A 1 317 ? 23.828 -33.281 -33.189 1.00 39.59 317 PRO A CA 1
ATOM 2482 C C . PRO A 1 317 ? 23.397 -31.814 -33.148 1.00 39.59 317 PRO A C 1
ATOM 2484 O O . PRO A 1 317 ? 24.198 -30.925 -33.452 1.00 39.59 317 PRO A O 1
ATOM 2487 N N . ALA A 1 318 ? 22.129 -31.569 -32.817 1.00 47.22 318 ALA A N 1
ATOM 2488 C CA . ALA A 1 318 ? 21.568 -30.227 -32.786 1.00 47.22 318 ALA A CA 1
ATOM 2489 C C . ALA A 1 318 ? 22.377 -29.361 -31.810 1.00 47.22 318 ALA A C 1
ATOM 2491 O O . ALA A 1 318 ? 22.307 -29.544 -30.595 1.00 47.22 318 ALA A O 1
ATOM 2492 N N . GLN A 1 319 ? 23.181 -28.436 -32.344 1.00 48.91 319 GLN A N 1
ATOM 2493 C CA . GLN A 1 319 ? 23.933 -27.501 -31.518 1.00 48.91 319 GLN A CA 1
ATOM 2494 C C . GLN A 1 319 ? 22.935 -26.666 -30.717 1.00 48.91 319 GLN A C 1
ATOM 2496 O O . GLN A 1 319 ? 22.152 -25.910 -31.295 1.00 48.91 319 GLN A O 1
ATOM 2501 N N . LEU A 1 320 ? 22.983 -26.814 -29.389 1.00 51.47 320 LEU A N 1
ATOM 2502 C CA . LEU A 1 320 ? 22.206 -26.005 -28.455 1.00 51.47 320 LEU A CA 1
ATOM 2503 C C . LEU A 1 320 ? 22.387 -24.528 -28.815 1.00 51.47 320 LEU A C 1
ATOM 2505 O O . LEU A 1 320 ? 23.514 -24.021 -28.850 1.00 51.47 320 LEU A O 1
ATOM 2509 N N . LYS A 1 321 ? 21.276 -23.853 -29.131 1.00 51.41 321 LYS A N 1
ATOM 2510 C CA . LYS A 1 321 ? 21.284 -22.444 -29.533 1.00 51.41 321 LYS A CA 1
ATOM 2511 C C . LYS A 1 321 ? 21.779 -21.608 -28.354 1.00 51.41 321 LYS A C 1
ATOM 2513 O O . LYS A 1 321 ? 21.046 -21.376 -27.398 1.00 51.41 321 LYS A O 1
ATOM 2518 N N . LYS A 1 322 ? 23.032 -21.155 -28.426 1.00 52.53 322 LYS A N 1
ATOM 2519 C CA . LYS A 1 322 ? 23.641 -20.259 -27.435 1.00 52.53 322 LYS A CA 1
ATOM 2520 C C . LYS A 1 322 ? 23.069 -18.848 -27.605 1.00 52.53 322 LYS A C 1
ATOM 2522 O O . LYS A 1 322 ? 23.640 -18.038 -28.328 1.00 52.53 322 LYS A O 1
ATOM 2527 N N . GLY A 1 323 ? 21.926 -18.580 -26.979 1.00 56.62 323 GLY A N 1
ATOM 2528 C CA . GLY A 1 323 ? 21.281 -17.268 -26.992 1.00 56.62 323 GLY A CA 1
ATOM 2529 C C . GLY A 1 323 ? 19.912 -17.259 -26.311 1.00 56.62 323 GLY A C 1
ATOM 2530 O O . GLY A 1 323 ? 19.387 -18.300 -25.914 1.00 56.62 323 GLY A O 1
ATOM 2531 N N . THR A 1 324 ? 19.321 -16.069 -26.198 1.00 57.72 324 THR A N 1
ATOM 2532 C CA . THR A 1 324 ? 17.950 -15.892 -25.705 1.00 57.72 324 THR A CA 1
ATOM 2533 C C . THR A 1 324 ? 16.981 -16.479 -26.724 1.00 57.72 324 THR A C 1
ATOM 2535 O O . THR A 1 324 ? 17.106 -16.234 -27.924 1.00 57.72 324 THR A O 1
ATOM 2538 N N . THR A 1 325 ? 16.019 -17.269 -26.259 1.00 66.31 325 THR A N 1
ATOM 2539 C CA . THR A 1 325 ? 14.954 -17.828 -27.097 1.00 66.31 325 THR A CA 1
ATOM 2540 C C . THR A 1 325 ? 13.632 -17.129 -26.799 1.00 66.31 325 THR A C 1
ATOM 2542 O O . THR A 1 325 ? 13.494 -16.486 -25.760 1.00 66.31 325 THR A O 1
ATOM 2545 N N . ALA A 1 326 ? 12.638 -17.287 -27.678 1.00 60.78 326 ALA A N 1
ATOM 2546 C CA . ALA A 1 326 ? 11.285 -16.795 -27.413 1.00 60.78 326 ALA A CA 1
ATOM 2547 C C . ALA A 1 326 ? 10.731 -17.341 -26.083 1.00 60.78 326 ALA A C 1
ATOM 2549 O O . ALA A 1 326 ? 10.138 -16.585 -25.326 1.00 60.78 326 ALA A O 1
ATOM 2550 N N . TYR A 1 327 ? 11.022 -18.603 -25.743 1.00 68.50 327 TYR A N 1
ATOM 2551 C CA . TYR A 1 327 ? 10.662 -19.197 -24.451 1.00 68.50 327 TYR A CA 1
ATOM 2552 C C . TYR A 1 327 ? 11.271 -18.447 -23.257 1.00 68.50 327 TYR A C 1
ATOM 2554 O O . TYR A 1 327 ? 10.568 -18.180 -22.290 1.00 68.50 327 TYR A O 1
ATOM 2562 N N . HIS A 1 328 ? 12.546 -18.041 -23.326 1.00 64.81 328 HIS A N 1
ATOM 2563 C CA . HIS A 1 328 ? 13.163 -17.241 -22.259 1.00 64.81 328 HIS A CA 1
ATOM 2564 C C . HIS A 1 328 ? 12.492 -15.872 -22.088 1.00 64.81 328 HIS A C 1
ATOM 2566 O O . HIS A 1 328 ? 12.384 -15.393 -20.964 1.00 64.81 328 HIS A O 1
ATOM 2572 N N . ILE A 1 329 ? 12.021 -15.259 -23.179 1.00 64.56 329 ILE A N 1
ATOM 2573 C CA . ILE A 1 329 ? 11.271 -13.996 -23.127 1.00 64.56 329 ILE A CA 1
ATOM 2574 C C . ILE A 1 329 ? 9.876 -14.235 -22.540 1.00 64.56 329 ILE A C 1
ATOM 2576 O O . ILE A 1 329 ? 9.484 -13.508 -21.639 1.00 64.56 329 ILE A O 1
ATOM 2580 N N . VAL A 1 330 ? 9.159 -15.278 -22.973 1.00 65.56 330 VAL A N 1
ATOM 2581 C CA . VAL A 1 330 ? 7.825 -15.623 -22.447 1.00 65.56 330 VAL A CA 1
ATOM 2582 C C . VAL A 1 330 ? 7.888 -15.967 -20.957 1.00 65.56 330 VAL A C 1
ATOM 2584 O O . VAL A 1 330 ? 7.157 -15.363 -20.185 1.00 65.56 330 VAL A O 1
ATOM 2587 N N . LYS A 1 331 ? 8.815 -16.828 -20.513 1.00 68.19 331 LYS A N 1
ATOM 2588 C CA . LYS A 1 331 ? 9.011 -17.135 -19.081 1.00 68.19 331 LYS A CA 1
ATOM 2589 C C . LYS A 1 331 ? 9.431 -15.918 -18.260 1.00 68.19 331 LYS A C 1
ATOM 2591 O O . LYS A 1 331 ? 9.040 -15.795 -17.103 1.00 68.19 331 LYS A O 1
ATOM 2596 N N . PHE A 1 332 ? 10.218 -15.012 -18.841 1.00 68.25 332 PHE A N 1
ATOM 2597 C CA . PHE A 1 332 ? 10.536 -13.744 -18.194 1.00 68.25 332 PHE A CA 1
ATOM 2598 C C . PHE A 1 332 ? 9.298 -12.846 -18.074 1.00 68.25 332 PHE A C 1
ATOM 2600 O O . PHE A 1 332 ? 9.080 -12.271 -17.014 1.00 68.25 332 PHE A O 1
ATOM 2607 N 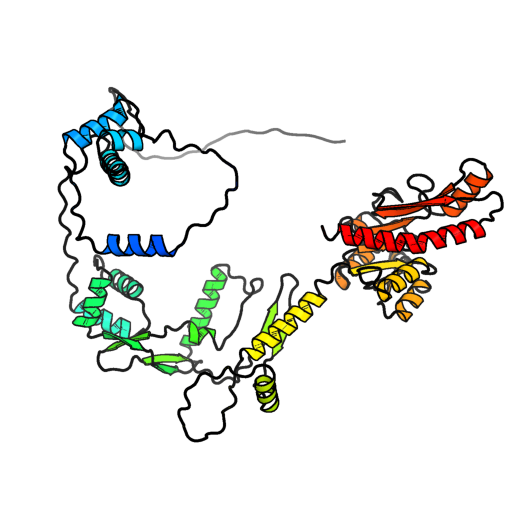N . MET A 1 333 ? 8.468 -12.756 -19.117 1.00 63.88 333 MET A N 1
ATOM 2608 C CA . MET A 1 333 ? 7.213 -12.004 -19.080 1.00 63.88 333 MET A CA 1
ATOM 2609 C C . MET A 1 333 ? 6.233 -12.607 -18.071 1.00 63.88 333 MET A C 1
ATOM 2611 O O . MET A 1 333 ? 5.731 -11.857 -17.250 1.00 63.88 333 MET A O 1
ATOM 2615 N N . GLU A 1 334 ? 6.035 -13.928 -18.044 1.00 65.81 334 GLU A N 1
ATOM 2616 C CA . GLU A 1 334 ? 5.257 -14.620 -17.000 1.00 65.81 334 GLU A CA 1
ATOM 2617 C C . GLU A 1 334 ? 5.772 -14.260 -15.598 1.00 65.81 334 GLU A C 1
ATOM 2619 O O . GLU A 1 334 ? 5.004 -13.802 -14.762 1.00 65.81 334 GLU A O 1
ATOM 2624 N N . SER A 1 335 ? 7.087 -14.355 -15.360 1.00 64.81 335 SER A N 1
ATOM 2625 C CA . SER A 1 335 ? 7.687 -13.987 -14.071 1.00 64.81 335 SER A CA 1
ATOM 2626 C C . SER A 1 335 ? 7.541 -12.501 -13.727 1.00 64.81 335 SER A C 1
ATOM 2628 O O . SER A 1 335 ? 7.470 -12.167 -12.547 1.00 64.81 335 SER A O 1
ATOM 2630 N N . VAL A 1 336 ? 7.552 -11.600 -14.713 1.00 62.91 336 VAL A N 1
ATOM 2631 C CA . VAL A 1 336 ? 7.323 -10.165 -14.497 1.00 62.91 336 VAL A CA 1
ATOM 2632 C C . VAL A 1 336 ? 5.855 -9.903 -14.191 1.00 62.91 336 VAL A C 1
ATOM 2634 O O . VAL A 1 336 ? 5.591 -9.167 -13.249 1.00 62.91 336 VAL A O 1
ATOM 2637 N N . MET A 1 337 ? 4.920 -10.531 -14.906 1.00 61.72 337 MET A N 1
ATOM 2638 C CA . MET A 1 337 ? 3.487 -10.429 -14.620 1.00 61.72 337 MET A CA 1
ATOM 2639 C C . MET A 1 337 ? 3.183 -10.995 -13.226 1.00 61.72 337 MET A C 1
ATOM 2641 O O . MET A 1 337 ? 2.607 -10.282 -12.425 1.00 61.72 337 MET A O 1
ATOM 2645 N N . ASP A 1 338 ? 3.733 -12.151 -12.839 1.00 62.44 338 ASP A N 1
ATOM 2646 C CA . ASP A 1 338 ? 3.645 -12.689 -11.467 1.00 62.44 338 ASP A CA 1
ATOM 2647 C C . ASP A 1 338 ? 4.176 -11.727 -10.383 1.00 62.44 338 ASP A C 1
ATOM 2649 O O . ASP A 1 338 ? 3.754 -11.793 -9.226 1.00 62.44 338 ASP A O 1
ATOM 2653 N N . ILE A 1 339 ? 5.176 -10.895 -10.698 1.00 59.41 339 ILE A N 1
ATOM 2654 C CA . ILE A 1 339 ? 5.729 -9.888 -9.774 1.00 59.41 339 ILE A CA 1
ATOM 2655 C C . ILE A 1 339 ? 4.866 -8.621 -9.776 1.00 59.41 339 ILE A C 1
ATOM 2657 O O . ILE A 1 339 ? 4.692 -8.012 -8.720 1.00 59.41 339 ILE A O 1
ATOM 2661 N N . LEU A 1 340 ? 4.319 -8.235 -10.929 1.00 57.62 340 LEU A N 1
ATOM 2662 C CA . LEU A 1 340 ? 3.393 -7.116 -11.062 1.00 57.62 340 LEU A CA 1
ATOM 2663 C C . LEU A 1 340 ? 2.053 -7.438 -10.395 1.00 57.62 340 LEU A C 1
ATOM 2665 O O . LEU A 1 340 ? 1.624 -6.634 -9.589 1.00 57.62 340 LEU A O 1
ATOM 2669 N N . ASP A 1 341 ? 1.485 -8.629 -10.558 1.00 57.72 341 ASP A N 1
ATOM 2670 C CA . ASP A 1 341 ? 0.275 -9.102 -9.866 1.00 57.72 341 ASP A CA 1
ATOM 2671 C C . ASP A 1 341 ? 0.479 -9.195 -8.339 1.00 57.72 341 ASP A C 1
ATOM 2673 O O . ASP A 1 341 ? -0.447 -9.022 -7.547 1.00 57.72 341 ASP A O 1
ATOM 2677 N N . LYS A 1 342 ? 1.721 -9.421 -7.883 1.00 52.78 342 LYS A N 1
ATOM 2678 C CA . LYS A 1 342 ? 2.093 -9.326 -6.458 1.00 52.78 342 LYS A CA 1
ATOM 2679 C C . LYS A 1 342 ? 2.244 -7.885 -5.956 1.00 52.78 342 LYS A C 1
ATOM 2681 O O . LYS A 1 342 ? 2.259 -7.707 -4.737 1.00 52.78 342 LYS A O 1
ATOM 2686 N N . ARG A 1 343 ? 2.373 -6.897 -6.851 1.00 50.81 343 ARG A N 1
ATOM 2687 C CA . ARG A 1 343 ? 2.509 -5.457 -6.554 1.00 50.81 343 ARG A CA 1
ATOM 2688 C C . ARG A 1 343 ? 1.228 -4.653 -6.840 1.00 50.81 343 ARG A C 1
ATOM 2690 O O . ARG A 1 343 ? 0.973 -3.709 -6.110 1.00 50.81 343 ARG A O 1
ATOM 2697 N N . ASP A 1 344 ? 0.378 -5.067 -7.782 1.00 49.25 344 ASP A N 1
ATOM 2698 C CA . ASP A 1 344 ? -0.989 -4.565 -8.037 1.00 49.25 344 ASP A CA 1
ATOM 2699 C C . ASP A 1 344 ? -2.005 -5.200 -7.068 1.00 49.25 344 ASP A C 1
ATOM 2701 O O . ASP A 1 344 ? -3.168 -5.465 -7.379 1.00 49.25 344 ASP A O 1
ATOM 2705 N N . LYS A 1 345 ? -1.557 -5.470 -5.838 1.00 55.38 345 LYS A N 1
ATOM 2706 C CA . LYS A 1 345 ? -2.427 -5.916 -4.757 1.00 55.38 345 LYS A CA 1
ATOM 2707 C C . LYS A 1 345 ? -3.203 -4.716 -4.230 1.00 55.38 345 LYS A C 1
ATOM 2709 O O . LYS A 1 345 ? -2.888 -4.190 -3.174 1.00 55.38 345 LYS A O 1
ATOM 2714 N N . LYS A 1 346 ? -4.244 -4.305 -4.948 1.00 66.25 346 LYS A N 1
ATOM 2715 C CA . LYS A 1 346 ? -5.229 -3.360 -4.411 1.00 66.25 346 LYS A CA 1
ATOM 2716 C C . LYS A 1 346 ? -5.949 -3.986 -3.219 1.00 66.25 346 LYS A C 1
ATOM 2718 O O . LYS A 1 346 ? -6.371 -5.143 -3.274 1.00 66.25 346 LYS A O 1
ATOM 2723 N N . GLY A 1 347 ? -6.143 -3.206 -2.166 1.00 76.88 347 GLY A N 1
ATOM 2724 C CA . GLY A 1 347 ? -6.717 -3.655 -0.903 1.00 76.88 347 GLY A CA 1
ATOM 2725 C C . GLY A 1 347 ? -5.680 -4.113 0.121 1.00 76.88 347 GLY A C 1
ATOM 2726 O O . GLY A 1 347 ? -5.994 -4.970 0.941 1.00 76.88 347 GLY A O 1
ATOM 2727 N N . MET A 1 348 ? -4.456 -3.593 0.086 1.00 88.75 348 MET A N 1
ATOM 2728 C CA . MET A 1 348 ? -3.427 -3.864 1.093 1.00 88.75 348 MET A CA 1
ATOM 2729 C C . MET A 1 348 ? -3.556 -2.847 2.226 1.00 88.75 348 MET A C 1
ATOM 2731 O O . MET A 1 348 ? -3.456 -1.645 1.996 1.00 88.75 348 MET A O 1
ATOM 2735 N N . PHE A 1 349 ? -3.792 -3.306 3.454 1.00 92.88 349 PHE A N 1
ATOM 2736 C CA . PHE A 1 349 ? -4.063 -2.413 4.580 1.00 92.88 349 PHE A CA 1
ATOM 2737 C C . PHE A 1 349 ? -3.275 -2.771 5.838 1.00 92.88 349 PHE A C 1
ATOM 2739 O O . PHE A 1 349 ? -2.899 -3.922 6.069 1.00 92.88 349 PHE A O 1
ATOM 2746 N N . ILE A 1 350 ? -3.016 -1.758 6.662 1.00 96.00 350 ILE A N 1
ATOM 2747 C CA . ILE A 1 350 ? -2.372 -1.901 7.972 1.00 96.00 350 ILE A CA 1
ATOM 2748 C C . ILE A 1 350 ? -3.402 -1.692 9.068 1.00 96.00 350 ILE A C 1
ATOM 2750 O O . ILE A 1 350 ? -4.271 -0.832 8.950 1.00 96.00 350 ILE A O 1
ATOM 2754 N N . VAL A 1 351 ? -3.282 -2.459 10.151 1.00 96.81 351 VAL A N 1
ATOM 2755 C CA . VAL A 1 351 ? -4.110 -2.285 11.348 1.00 96.81 351 VAL A CA 1
ATOM 2756 C C . VAL A 1 351 ? -3.260 -1.719 12.484 1.00 96.81 351 VAL A C 1
ATOM 2758 O O . VAL A 1 351 ? -2.203 -2.260 12.808 1.00 96.81 351 VAL A O 1
ATOM 2761 N N . MET A 1 352 ? -3.720 -0.632 13.100 1.00 97.00 352 MET A N 1
ATOM 2762 C CA . MET A 1 352 ? -3.106 -0.004 14.268 1.00 97.00 352 MET A CA 1
ATOM 2763 C C . MET A 1 352 ? -3.915 -0.343 15.528 1.00 97.00 352 MET A C 1
ATOM 2765 O O . MET A 1 352 ? -5.087 0.020 15.633 1.00 97.00 352 MET A O 1
ATOM 2769 N N . ASP A 1 353 ? -3.294 -1.037 16.484 1.00 92.94 353 ASP A N 1
ATOM 2770 C CA . ASP A 1 353 ? -3.955 -1.629 17.660 1.00 92.94 353 ASP A CA 1
ATOM 2771 C C . ASP A 1 353 ? -3.043 -1.561 18.900 1.00 92.94 353 ASP A C 1
ATOM 2773 O O . ASP A 1 353 ? -1.869 -1.939 18.864 1.00 92.94 353 ASP A O 1
ATOM 2777 N N . ASN A 1 354 ? -3.584 -1.079 20.021 1.00 88.06 354 ASN A N 1
ATOM 2778 C CA . ASN A 1 354 ? -2.860 -0.881 21.282 1.00 88.06 354 ASN A CA 1
ATOM 2779 C C . ASN A 1 354 ? -3.437 -1.701 22.458 1.00 88.06 354 ASN A C 1
ATOM 2781 O O . ASN A 1 354 ? -3.058 -1.468 23.615 1.00 88.06 354 ASN A O 1
ATOM 2785 N N . CYS A 1 355 ? -4.361 -2.630 22.188 1.00 86.06 355 CYS A N 1
ATOM 2786 C CA . CYS A 1 355 ? -5.237 -3.250 23.184 1.00 86.06 355 CYS A CA 1
ATOM 2787 C C . CYS A 1 355 ? -5.344 -4.786 23.002 1.00 86.06 355 CYS A C 1
ATOM 2789 O O . CYS A 1 355 ? -4.334 -5.481 22.839 1.00 86.06 355 CYS A O 1
ATOM 2791 N N . SER A 1 356 ? -6.554 -5.342 23.138 1.00 89.00 356 SER A N 1
ATOM 2792 C CA . SER A 1 356 ? -6.864 -6.781 23.124 1.00 89.00 356 SER A CA 1
ATOM 2793 C C . SER A 1 356 ? -6.937 -7.392 21.716 1.00 89.00 356 SER A C 1
ATOM 2795 O O . SER A 1 356 ? -6.937 -8.621 21.578 1.00 89.00 356 SER A O 1
ATOM 2797 N N . GLY A 1 357 ? -7.027 -6.555 20.679 1.00 91.31 357 GLY A N 1
ATOM 2798 C CA . GLY A 1 357 ? -7.128 -6.955 19.279 1.00 91.31 357 GLY A CA 1
ATOM 2799 C C . GLY A 1 357 ? -8.335 -7.809 18.917 1.00 91.31 357 GLY A C 1
ATOM 2800 O O . GLY A 1 357 ? -8.227 -8.673 18.052 1.00 91.31 357 GLY A O 1
ATOM 2801 N N . THR A 1 358 ? -9.485 -7.608 19.561 1.00 95.50 358 THR A N 1
ATOM 2802 C CA . THR A 1 358 ? -10.740 -8.272 19.166 1.00 95.50 358 THR A CA 1
ATOM 2803 C C . THR A 1 358 ? -11.220 -7.789 17.791 1.00 95.50 358 THR A C 1
ATOM 2805 O O . THR A 1 358 ? -11.447 -8.612 16.906 1.00 95.50 358 THR A O 1
ATOM 2808 N N . ASN A 1 359 ? -11.219 -6.473 17.553 1.00 96.62 359 ASN A N 1
ATOM 2809 C CA . ASN A 1 359 ? -11.470 -5.876 16.234 1.00 96.62 359 ASN A CA 1
ATOM 2810 C C . ASN A 1 359 ? -10.428 -6.307 15.179 1.00 96.62 359 ASN A C 1
ATOM 2812 O O . ASN A 1 359 ? -10.789 -6.665 14.059 1.00 96.62 359 ASN A O 1
ATOM 2816 N N . LEU A 1 360 ? -9.142 -6.382 15.550 1.00 97.12 360 LEU A N 1
ATOM 2817 C CA . LEU A 1 360 ? -8.102 -6.970 14.696 1.00 97.12 360 LEU A CA 1
ATOM 2818 C C . LEU A 1 360 ? -8.403 -8.443 14.358 1.00 97.12 360 LEU A C 1
ATOM 2820 O O . LEU A 1 360 ? -8.241 -8.846 13.210 1.00 97.12 360 LEU A O 1
ATOM 2824 N N . GLN A 1 361 ? -8.867 -9.249 15.319 1.00 97.69 361 GLN A N 1
ATOM 2825 C CA . GLN A 1 361 ? -9.222 -10.649 15.070 1.00 97.69 361 GLN A CA 1
ATOM 2826 C C . GLN A 1 361 ? -10.360 -10.778 14.052 1.00 97.69 361 GLN A C 1
ATOM 2828 O O . GLN A 1 361 ? -10.294 -11.657 13.197 1.00 97.69 361 GLN A O 1
ATOM 2833 N N . ALA A 1 362 ? -11.368 -9.903 14.108 1.00 97.44 362 ALA A N 1
ATOM 2834 C CA . ALA A 1 362 ? -12.455 -9.887 13.131 1.00 97.44 362 ALA A CA 1
ATOM 2835 C C . ALA A 1 362 ? -11.935 -9.617 11.706 1.00 97.44 362 ALA A C 1
ATOM 2837 O O . ALA A 1 362 ? -12.269 -10.355 10.779 1.00 97.44 362 ALA A O 1
ATOM 2838 N N . LEU A 1 363 ? -11.038 -8.634 11.545 1.00 97.81 363 LEU A N 1
ATOM 2839 C CA . LEU A 1 363 ? -10.379 -8.339 10.266 1.00 97.81 363 LEU A CA 1
ATOM 2840 C C . LEU A 1 363 ? -9.501 -9.502 9.771 1.00 97.81 363 LEU A C 1
ATOM 2842 O O . LEU A 1 363 ? -9.521 -9.813 8.578 1.00 97.81 363 LEU A O 1
ATOM 2846 N N . ILE A 1 364 ? -8.756 -10.167 10.665 1.00 97.38 364 ILE A N 1
ATOM 2847 C CA . ILE A 1 364 ? -7.944 -11.353 10.338 1.00 97.38 364 ILE A CA 1
ATOM 2848 C C . ILE A 1 364 ? -8.838 -12.480 9.816 1.00 97.38 364 ILE A C 1
ATOM 2850 O O . ILE A 1 364 ? -8.572 -13.013 8.739 1.00 97.38 364 ILE A O 1
ATOM 2854 N N . ASN A 1 365 ? -9.903 -12.816 10.549 1.00 97.25 365 ASN A N 1
ATOM 2855 C CA . ASN A 1 365 ? -10.819 -13.894 10.183 1.00 97.25 365 ASN A CA 1
ATOM 2856 C C . ASN A 1 365 ? -11.472 -13.608 8.822 1.00 97.25 365 ASN A C 1
ATOM 2858 O O . ASN A 1 365 ? -11.371 -14.427 7.914 1.00 97.25 365 ASN A O 1
ATOM 2862 N N . ALA A 1 366 ? -12.031 -12.408 8.633 1.00 96.69 366 ALA A N 1
ATOM 2863 C CA . ALA A 1 366 ? -12.682 -12.020 7.382 1.00 96.69 366 ALA A CA 1
ATOM 2864 C C . ALA A 1 366 ? -11.726 -12.007 6.171 1.00 96.69 366 ALA A C 1
ATOM 2866 O O . ALA A 1 366 ? -12.124 -12.326 5.049 1.00 96.69 366 ALA A O 1
ATOM 2867 N N . THR A 1 367 ? -10.451 -11.674 6.393 1.00 93.69 367 THR A N 1
ATOM 2868 C CA . THR A 1 367 ? -9.397 -11.766 5.369 1.00 93.69 367 THR A CA 1
ATOM 2869 C C . THR A 1 367 ? -9.109 -13.227 5.005 1.00 93.69 367 THR A C 1
ATOM 2871 O O . THR A 1 367 ? -9.053 -13.570 3.826 1.00 93.69 367 THR A O 1
ATOM 2874 N N . GLN A 1 368 ? -8.961 -14.109 6.000 1.00 92.00 368 GLN A N 1
ATOM 2875 C CA . GLN A 1 368 ? -8.652 -15.534 5.800 1.00 92.00 368 GLN A CA 1
ATOM 2876 C C . GLN A 1 368 ? -9.822 -16.324 5.190 1.00 92.00 368 GLN A C 1
ATOM 2878 O O . GLN A 1 368 ? -9.605 -17.206 4.363 1.00 92.00 368 GLN A O 1
ATOM 2883 N N . GLU A 1 369 ? -11.056 -15.975 5.548 1.00 93.25 369 GLU A N 1
ATOM 2884 C CA . GLU A 1 369 ? -12.294 -16.485 4.942 1.00 93.25 369 GLU A CA 1
ATOM 2885 C C . GLU A 1 369 ? -12.539 -15.911 3.533 1.00 93.25 369 GLU A C 1
ATOM 2887 O O . GLU A 1 369 ? -13.382 -16.408 2.784 1.00 93.25 369 GLU A O 1
ATOM 2892 N N . GLY A 1 370 ? -11.816 -14.850 3.158 1.00 87.25 370 GLY A N 1
ATOM 2893 C CA . GLY A 1 370 ? -11.972 -14.151 1.886 1.00 87.25 370 GLY A CA 1
ATOM 2894 C C . GLY A 1 370 ? -13.281 -13.366 1.759 1.00 87.25 370 GLY A C 1
ATOM 2895 O O . GLY A 1 370 ? -13.652 -13.007 0.637 1.00 87.25 370 GLY A O 1
ATOM 2896 N N . SER A 1 371 ? -13.988 -13.102 2.862 1.00 91.25 371 SER A N 1
ATOM 2897 C CA . SER A 1 371 ? -15.172 -12.235 2.897 1.00 91.25 371 SER A CA 1
ATOM 2898 C C . SER A 1 371 ? -14.786 -10.755 2.781 1.00 91.25 371 SER A C 1
ATOM 2900 O O . SER A 1 371 ? -15.474 -10.004 2.092 1.00 91.25 371 SER A O 1
ATOM 2902 N N . LEU A 1 372 ? -13.628 -10.368 3.328 1.00 92.88 372 LEU A N 1
ATOM 2903 C CA . LEU A 1 372 ? -12.979 -9.077 3.091 1.00 92.88 372 LEU A CA 1
ATOM 2904 C C . LEU A 1 372 ? -11.999 -9.180 1.908 1.00 92.88 372 LEU A C 1
ATOM 2906 O O . LEU A 1 372 ? -11.014 -9.913 1.956 1.00 92.88 372 LEU A O 1
ATOM 2910 N N . LYS A 1 373 ? -12.250 -8.429 0.830 1.00 87.94 373 LYS A N 1
ATOM 2911 C CA . LYS A 1 373 ? -11.426 -8.395 -0.395 1.00 87.94 373 LYS A CA 1
ATOM 2912 C C . LYS A 1 373 ? -10.232 -7.442 -0.265 1.00 87.94 373 LYS A C 1
ATOM 2914 O O . LYS A 1 373 ? -10.115 -6.478 -1.024 1.00 87.94 373 LYS A O 1
ATOM 2919 N N . GLY A 1 374 ? -9.364 -7.746 0.697 1.00 87.88 374 GLY A N 1
ATOM 2920 C CA . GLY A 1 374 ? -8.090 -7.078 0.958 1.00 87.88 374 GLY A CA 1
ATOM 2921 C C . GLY A 1 374 ? -7.132 -7.988 1.737 1.00 87.88 374 GLY A C 1
ATOM 2922 O O . GLY A 1 374 ? -7.437 -9.156 1.948 1.00 87.88 374 GLY A O 1
ATOM 2923 N N . ASN A 1 375 ? -5.974 -7.475 2.155 1.00 89.75 375 ASN A N 1
ATOM 2924 C CA . ASN A 1 375 ? -4.981 -8.203 2.950 1.00 89.75 375 ASN A CA 1
ATOM 2925 C C . ASN A 1 375 ? -4.395 -7.307 4.049 1.00 89.75 375 ASN A C 1
ATOM 2927 O O . ASN A 1 375 ? -3.955 -6.194 3.760 1.00 89.75 375 ASN A O 1
ATOM 2931 N N . ILE A 1 376 ? -4.294 -7.828 5.276 1.00 94.50 376 ILE A N 1
ATOM 2932 C CA . ILE A 1 376 ? -3.521 -7.185 6.347 1.00 94.50 376 ILE A CA 1
ATOM 2933 C C . ILE A 1 376 ? -2.030 -7.418 6.077 1.00 94.50 376 ILE A C 1
ATOM 2935 O O . ILE A 1 376 ? -1.565 -8.557 6.142 1.00 94.50 376 ILE A O 1
ATOM 2939 N N . ILE A 1 377 ? -1.276 -6.356 5.792 1.00 94.38 377 ILE A N 1
ATOM 2940 C CA . ILE A 1 377 ? 0.162 -6.457 5.468 1.00 94.38 377 ILE A CA 1
ATOM 2941 C C . ILE A 1 377 ? 1.075 -6.289 6.681 1.00 94.38 377 ILE A C 1
ATOM 2943 O O . ILE A 1 377 ? 2.173 -6.840 6.696 1.00 94.38 377 ILE A O 1
ATOM 2947 N N . ALA A 1 378 ? 0.617 -5.560 7.699 1.00 96.12 378 ALA A N 1
ATOM 2948 C CA . ALA A 1 378 ? 1.273 -5.450 8.995 1.00 96.12 378 ALA A CA 1
ATOM 2949 C C . ALA A 1 378 ? 0.281 -5.014 10.081 1.00 96.12 378 ALA A C 1
ATOM 2951 O O . ALA A 1 378 ? -0.751 -4.394 9.799 1.00 96.12 378 ALA A O 1
ATOM 2952 N N . VAL A 1 379 ? 0.631 -5.298 11.335 1.00 97.38 379 VAL A N 1
ATOM 2953 C CA . VAL A 1 379 ? -0.029 -4.744 12.523 1.00 97.38 379 VAL A CA 1
ATOM 2954 C C . VAL A 1 379 ? 0.956 -3.871 13.290 1.00 97.38 379 VAL A C 1
ATOM 2956 O O . VAL A 1 379 ? 2.058 -4.301 13.630 1.00 97.38 379 VAL A O 1
ATOM 2959 N N . VAL A 1 380 ? 0.554 -2.638 13.578 1.00 96.69 380 VAL A N 1
ATOM 2960 C CA . VAL A 1 380 ? 1.374 -1.638 14.267 1.00 96.69 380 VAL A CA 1
ATOM 2961 C C . VAL A 1 380 ? 0.803 -1.383 15.659 1.00 96.69 380 VAL A C 1
ATOM 2963 O O . VAL A 1 380 ? -0.392 -1.144 15.810 1.00 96.69 380 VAL A O 1
ATOM 2966 N N . SER A 1 381 ? 1.661 -1.365 16.679 1.00 95.81 381 SER A N 1
ATOM 2967 C CA . SER A 1 381 ? 1.281 -0.921 18.025 1.00 95.81 381 SER A CA 1
ATOM 2968 C C . SER A 1 381 ? 2.218 0.153 18.565 1.00 95.81 381 SER A C 1
ATOM 2970 O O . SER A 1 381 ? 3.365 0.282 18.135 1.00 95.81 381 SER A O 1
ATOM 2972 N N . ASN A 1 382 ? 1.767 0.894 19.575 1.00 90.94 382 ASN A N 1
ATOM 2973 C CA . ASN A 1 382 ? 2.648 1.676 20.438 1.00 90.94 382 ASN A CA 1
ATOM 2974 C C . ASN A 1 382 ? 2.997 0.974 21.768 1.00 90.94 382 ASN A C 1
ATOM 2976 O O . ASN A 1 382 ? 3.786 1.492 22.565 1.00 90.94 382 ASN A O 1
ATOM 2980 N N . ARG A 1 383 ? 2.418 -0.209 22.023 1.00 90.56 383 ARG A N 1
ATOM 2981 C CA . ARG A 1 383 ? 2.601 -1.003 23.245 1.00 90.56 383 ARG A CA 1
ATOM 2982 C C . ARG A 1 383 ? 3.187 -2.371 22.904 1.00 90.56 383 ARG A C 1
ATOM 2984 O O . ARG A 1 383 ? 2.513 -3.220 22.337 1.00 90.56 383 ARG A O 1
ATOM 2991 N N . LYS A 1 384 ? 4.418 -2.631 23.361 1.00 89.06 384 LYS A N 1
ATOM 2992 C CA . LYS A 1 384 ? 5.142 -3.907 23.140 1.00 89.06 384 LYS A CA 1
ATOM 2993 C C . LYS A 1 384 ? 4.401 -5.156 23.624 1.00 89.06 384 LYS A C 1
ATOM 2995 O O . LYS A 1 384 ? 4.666 -6.241 23.124 1.00 89.06 384 LYS A O 1
ATOM 3000 N N . ASN A 1 385 ? 3.480 -4.988 24.572 1.00 90.00 385 ASN A N 1
ATOM 3001 C CA . ASN A 1 385 ? 2.726 -6.069 25.200 1.00 90.00 385 ASN A CA 1
ATOM 3002 C C . ASN A 1 385 ? 1.233 -6.050 24.798 1.00 90.00 385 ASN A C 1
ATOM 3004 O O . ASN A 1 385 ? 0.415 -6.637 25.502 1.00 90.00 385 ASN A O 1
ATOM 3008 N N . ALA A 1 386 ? 0.849 -5.343 23.724 1.00 92.81 386 ALA A N 1
ATOM 3009 C CA . ALA A 1 386 ? -0.523 -5.383 23.214 1.00 92.81 386 ALA A CA 1
ATOM 3010 C C . ALA A 1 386 ? -0.857 -6.792 22.699 1.00 92.81 386 ALA A C 1
ATOM 3012 O O . ALA A 1 386 ? -0.113 -7.364 21.901 1.00 92.81 386 ALA A O 1
ATOM 3013 N N . PHE A 1 387 ? -1.986 -7.358 23.132 1.00 94.44 387 PHE A N 1
ATOM 3014 C CA . PHE A 1 387 ? -2.356 -8.736 22.787 1.00 94.44 387 PHE A CA 1
ATOM 3015 C C . PHE A 1 387 ? -2.712 -8.888 21.298 1.00 94.44 387 PHE A C 1
ATOM 3017 O O . PHE A 1 387 ? -2.542 -9.968 20.733 1.00 94.44 387 PHE A O 1
ATOM 3024 N N . GLY A 1 388 ? -3.105 -7.795 20.632 1.00 94.25 388 GLY A N 1
ATOM 3025 C CA . GLY A 1 388 ? -3.243 -7.739 19.174 1.00 94.25 388 GLY A CA 1
ATOM 3026 C C . GLY A 1 388 ? -1.981 -8.168 18.413 1.00 94.25 388 GLY A C 1
ATOM 3027 O O . GLY A 1 388 ? -2.079 -8.889 17.421 1.00 94.25 388 GLY A O 1
ATOM 3028 N N . LEU A 1 389 ? -0.783 -7.853 18.924 1.00 95.56 389 LEU A N 1
ATOM 3029 C CA . LEU A 1 389 ? 0.483 -8.288 18.315 1.00 95.56 389 LEU A CA 1
ATOM 3030 C C . LEU A 1 389 ? 0.643 -9.816 18.348 1.00 95.56 389 LEU A C 1
ATOM 3032 O O . LEU A 1 389 ? 1.150 -10.408 17.399 1.00 95.56 389 LEU A O 1
ATOM 3036 N N . GLU A 1 390 ? 0.176 -10.477 19.409 1.00 96.19 390 GLU A N 1
ATOM 3037 C CA . GLU A 1 390 ? 0.204 -11.942 19.508 1.00 96.19 390 GLU A CA 1
ATOM 3038 C C . GLU A 1 390 ? -0.830 -12.604 18.585 1.00 96.19 390 GLU A C 1
ATOM 3040 O O . GLU A 1 390 ? -0.583 -13.693 18.065 1.00 96.19 390 GLU A O 1
ATOM 3045 N N . ARG A 1 391 ? -1.966 -11.942 18.319 1.00 97.25 391 ARG A N 1
ATOM 3046 C CA . ARG A 1 391 ? -2.932 -12.383 17.296 1.00 97.25 391 ARG A CA 1
ATOM 3047 C C . ARG A 1 391 ? -2.338 -12.280 15.891 1.00 97.25 391 ARG A C 1
ATOM 3049 O O . ARG A 1 391 ? -2.405 -13.247 15.138 1.00 97.25 391 ARG A O 1
ATOM 3056 N N . ALA A 1 392 ? -1.695 -11.155 15.575 1.00 95.88 392 ALA A N 1
ATOM 3057 C CA . ALA A 1 392 ? -1.025 -10.929 14.297 1.00 95.88 392 ALA A CA 1
ATOM 3058 C C . ALA A 1 392 ? 0.069 -11.977 14.025 1.00 95.88 392 ALA A C 1
ATOM 3060 O O . ALA A 1 392 ? 0.040 -12.640 12.989 1.00 95.88 392 ALA A O 1
ATOM 3061 N N . LYS A 1 393 ? 0.960 -12.223 15.000 1.00 95.75 393 LYS A N 1
ATOM 3062 C CA . LYS A 1 393 ? 2.000 -13.267 14.911 1.00 95.75 393 LYS A CA 1
ATOM 3063 C C . LYS A 1 393 ? 1.416 -14.659 14.666 1.00 95.75 393 LYS A C 1
ATOM 3065 O O . LYS A 1 393 ? 1.917 -15.382 13.810 1.00 95.75 393 LYS A O 1
ATOM 3070 N N . LYS A 1 394 ? 0.344 -15.036 15.378 1.00 96.12 394 LYS A N 1
ATOM 3071 C CA . LYS A 1 394 ? -0.351 -16.325 15.178 1.00 96.12 394 LYS A CA 1
ATOM 3072 C C . LYS A 1 394 ? -0.968 -16.463 13.784 1.00 96.12 394 LYS A C 1
ATOM 3074 O O . LYS A 1 394 ? -1.035 -17.574 13.272 1.00 96.12 394 LYS A O 1
ATOM 3079 N N . ALA A 1 395 ? -1.386 -15.355 13.177 1.00 92.44 395 ALA A N 1
ATOM 3080 C CA . ALA A 1 395 ? -1.890 -15.302 11.807 1.00 92.44 395 ALA A CA 1
ATOM 3081 C C . ALA A 1 395 ? -0.782 -15.190 10.736 1.00 92.44 395 ALA A C 1
ATOM 3083 O O . ALA A 1 395 ? -1.098 -15.135 9.550 1.00 92.44 395 ALA A O 1
ATOM 3084 N N . GLY A 1 396 ? 0.500 -15.150 11.126 1.00 93.56 396 GLY A N 1
ATOM 3085 C CA . GLY A 1 396 ? 1.633 -14.985 10.206 1.00 93.56 396 GLY A CA 1
ATOM 3086 C C . GLY A 1 396 ? 1.813 -13.562 9.663 1.00 93.56 396 GLY A C 1
ATOM 3087 O O . GLY A 1 396 ? 2.519 -13.375 8.674 1.00 93.56 396 GLY A O 1
ATOM 3088 N N . ILE A 1 397 ? 1.181 -12.564 10.286 1.00 94.25 397 ILE A N 1
ATOM 3089 C CA . ILE A 1 397 ? 1.198 -11.165 9.845 1.00 94.25 397 ILE A CA 1
ATOM 3090 C C . ILE A 1 397 ? 2.393 -10.433 10.490 1.00 94.25 397 ILE A C 1
ATOM 3092 O O . ILE A 1 397 ? 2.580 -10.553 11.706 1.00 94.25 397 ILE A O 1
ATOM 3096 N N . PRO A 1 398 ? 3.191 -9.659 9.724 1.00 94.94 398 PRO A N 1
ATOM 3097 C CA . PRO A 1 398 ? 4.254 -8.804 10.256 1.00 94.94 398 PRO A CA 1
ATOM 3098 C C . PRO A 1 398 ? 3.776 -7.855 11.362 1.00 94.94 398 PRO A C 1
ATOM 3100 O O . PRO A 1 398 ? 2.661 -7.335 11.318 1.00 94.94 398 PRO A O 1
ATOM 3103 N N . THR A 1 399 ? 4.635 -7.593 12.349 1.00 95.75 399 THR A N 1
ATOM 3104 C CA . THR A 1 399 ? 4.312 -6.716 13.484 1.00 95.75 399 THR A CA 1
ATOM 3105 C C . THR A 1 399 ? 5.386 -5.673 13.738 1.00 95.75 399 THR A C 1
ATOM 3107 O O . THR A 1 399 ? 6.548 -6.038 13.903 1.00 95.75 399 THR A O 1
ATOM 3110 N N . GLU A 1 400 ? 4.976 -4.418 13.905 1.00 94.44 400 GLU A N 1
ATOM 3111 C CA . GLU A 1 400 ? 5.843 -3.303 14.300 1.00 94.44 400 GLU A CA 1
ATOM 3112 C C . GLU A 1 400 ? 5.461 -2.756 15.677 1.00 94.44 400 GLU A C 1
ATOM 3114 O O . GLU A 1 400 ? 4.308 -2.847 16.116 1.00 94.44 400 GLU A O 1
ATOM 3119 N N . THR A 1 401 ? 6.415 -2.151 16.390 1.00 94.88 401 THR A N 1
ATOM 3120 C CA . THR A 1 401 ? 6.099 -1.457 17.646 1.00 94.88 401 THR A CA 1
ATOM 3121 C C . THR A 1 401 ? 6.948 -0.220 17.905 1.00 94.88 401 THR A C 1
ATOM 3123 O O . THR A 1 401 ? 8.164 -0.307 18.071 1.00 94.88 401 THR A O 1
ATOM 3126 N N . PHE A 1 402 ? 6.279 0.919 18.094 1.00 93.69 402 PHE A N 1
ATOM 3127 C CA . PHE A 1 402 ? 6.910 2.222 18.301 1.00 93.69 402 PHE A CA 1
ATOM 3128 C C . PHE A 1 402 ? 6.646 2.763 19.713 1.00 93.69 402 PHE A C 1
ATOM 3130 O O . PHE A 1 402 ? 5.508 3.021 20.092 1.00 93.69 402 PHE A O 1
ATOM 3137 N N . SER A 1 403 ? 7.688 2.991 20.515 1.00 91.88 403 SER A N 1
ATOM 3138 C CA . SER A 1 403 ? 7.514 3.502 21.883 1.00 91.88 403 SER A CA 1
ATOM 3139 C C . SER A 1 403 ? 7.544 5.030 21.940 1.00 91.88 403 SER A C 1
ATOM 3141 O O . SER A 1 403 ? 8.610 5.641 21.846 1.00 91.88 403 SER A O 1
ATOM 3143 N N . LEU A 1 404 ? 6.391 5.654 22.209 1.00 90.50 404 LEU A N 1
ATOM 3144 C CA . LEU A 1 404 ? 6.309 7.101 22.461 1.00 90.50 404 LEU A CA 1
ATOM 3145 C C . LEU A 1 404 ? 7.194 7.531 23.642 1.00 90.50 404 LEU A C 1
ATOM 3147 O O . LEU A 1 404 ? 7.762 8.622 23.624 1.00 90.50 404 LEU A O 1
ATOM 3151 N N . LYS A 1 405 ? 7.356 6.666 24.655 1.00 90.69 405 LYS A N 1
ATOM 3152 C CA . LYS A 1 405 ? 8.262 6.937 25.777 1.00 90.69 405 LYS A CA 1
ATOM 3153 C C . LYS A 1 405 ? 9.707 7.091 25.292 1.00 90.69 405 LYS A C 1
ATOM 3155 O O . LYS A 1 405 ? 10.345 8.070 25.645 1.00 90.69 405 LYS A O 1
ATOM 3160 N N . GLN A 1 406 ? 10.192 6.199 24.423 1.00 90.69 406 GLN A N 1
ATOM 3161 C CA . GLN A 1 406 ? 11.557 6.300 23.887 1.00 90.69 406 GLN A CA 1
ATOM 3162 C C . GLN A 1 406 ? 11.774 7.577 23.059 1.00 90.69 406 GLN A C 1
ATOM 3164 O O . GLN A 1 406 ? 12.896 8.064 22.996 1.00 90.69 406 GLN A O 1
ATOM 3169 N N . PHE A 1 407 ? 10.733 8.145 22.446 1.00 91.94 407 PHE A N 1
ATOM 3170 C CA . PHE A 1 407 ? 10.834 9.447 21.780 1.00 91.94 407 PHE A CA 1
ATOM 3171 C C . PHE A 1 407 ? 10.961 10.590 22.794 1.00 91.94 407 PHE A C 1
ATOM 3173 O O . PHE A 1 407 ? 11.905 11.375 22.706 1.00 91.94 407 PHE A O 1
ATOM 3180 N N . LYS A 1 408 ? 10.079 10.630 23.800 1.00 90.81 408 LYS A N 1
ATOM 3181 C CA . LYS A 1 408 ? 10.109 11.647 24.864 1.00 90.81 408 LYS A CA 1
ATOM 3182 C C . LYS A 1 408 ? 11.402 11.616 25.685 1.00 90.81 408 LYS A C 1
ATOM 3184 O O . LYS A 1 408 ? 11.977 12.669 25.937 1.00 90.81 408 LYS A O 1
ATOM 3189 N N . ASP A 1 409 ? 11.886 10.425 26.039 1.00 92.56 409 ASP A N 1
ATOM 3190 C CA . ASP A 1 409 ? 13.139 10.227 26.782 1.00 92.56 409 ASP A CA 1
ATOM 3191 C C . ASP A 1 409 ? 14.364 10.755 25.994 1.00 92.56 409 ASP A C 1
ATOM 3193 O O . ASP A 1 409 ? 15.362 11.141 26.595 1.00 92.56 409 ASP A O 1
ATOM 3197 N N . ASN A 1 410 ? 14.276 10.829 24.657 1.00 92.06 410 ASN A N 1
ATOM 3198 C CA . ASN A 1 410 ? 15.287 11.412 23.764 1.00 92.06 410 ASN A CA 1
ATOM 3199 C C . ASN A 1 410 ? 15.002 12.886 23.388 1.00 92.06 410 ASN A C 1
ATOM 3201 O O . ASN A 1 410 ? 15.530 13.383 22.393 1.00 92.06 410 ASN A O 1
ATOM 3205 N N . GLY A 1 411 ? 14.141 13.584 24.136 1.00 93.19 411 GLY A N 1
ATOM 3206 C CA . GLY A 1 411 ? 13.828 15.001 23.918 1.00 93.19 411 GLY A CA 1
ATOM 3207 C C . GLY A 1 411 ? 12.945 15.303 22.701 1.00 93.19 411 GLY A C 1
ATOM 3208 O O . GLY A 1 411 ? 12.799 16.469 22.343 1.00 93.19 411 GLY A O 1
ATOM 3209 N N . LYS A 1 412 ? 12.349 14.286 22.062 1.00 94.69 412 LYS A N 1
ATOM 3210 C CA . LYS A 1 412 ? 11.458 14.463 20.904 1.00 94.69 412 LYS A CA 1
ATOM 3211 C C . LYS A 1 412 ? 10.009 14.718 21.321 1.00 94.69 412 LYS A C 1
ATOM 3213 O O . LYS A 1 412 ? 9.540 14.243 22.359 1.00 94.69 412 LYS A O 1
ATOM 3218 N N . THR A 1 413 ? 9.283 15.446 20.480 1.00 94.50 413 THR A N 1
ATOM 3219 C CA . THR A 1 413 ? 7.868 15.783 20.671 1.00 94.50 413 THR A CA 1
ATOM 3220 C C . THR A 1 413 ? 6.940 14.614 20.316 1.00 94.50 413 THR A C 1
ATOM 3222 O O . THR A 1 413 ? 7.372 13.551 19.859 1.00 94.50 413 THR A O 1
ATOM 3225 N N . ARG A 1 414 ? 5.625 14.798 20.511 1.00 93.31 414 ARG A N 1
ATOM 3226 C CA . ARG A 1 414 ? 4.632 13.840 20.004 1.00 93.31 414 ARG A CA 1
ATOM 3227 C C . ARG A 1 414 ? 4.533 13.862 18.474 1.00 93.31 414 ARG A C 1
ATOM 3229 O O . ARG A 1 414 ? 4.382 12.799 17.884 1.00 93.31 414 ARG A O 1
ATOM 3236 N N . VAL A 1 415 ? 4.664 15.032 17.852 1.00 95.19 415 VAL A N 1
ATOM 3237 C CA . VAL A 1 415 ? 4.615 15.179 16.390 1.00 95.19 415 VAL A CA 1
ATOM 3238 C C . VAL A 1 415 ? 5.793 14.445 15.738 1.00 95.19 415 VAL A C 1
ATOM 3240 O O . VAL A 1 415 ? 5.597 13.711 14.778 1.00 95.19 415 VAL A O 1
ATOM 3243 N N . ASP A 1 416 ? 6.991 14.506 16.331 1.00 95.56 416 ASP A N 1
ATOM 3244 C CA . ASP A 1 416 ? 8.155 13.729 15.864 1.00 95.56 416 ASP A CA 1
ATOM 3245 C C . ASP A 1 416 ? 7.918 12.209 15.890 1.00 95.56 416 ASP A C 1
ATOM 3247 O O . ASP A 1 416 ? 8.434 11.477 15.043 1.00 95.56 416 ASP A O 1
ATOM 3251 N N . PHE A 1 417 ? 7.170 11.722 16.886 1.00 95.81 417 PHE A N 1
ATOM 3252 C CA . PHE A 1 417 ? 6.775 10.317 16.974 1.00 95.81 417 PHE A CA 1
ATOM 3253 C C . PHE A 1 417 ? 5.756 9.969 15.885 1.00 95.81 417 PHE A C 1
ATOM 3255 O O . PHE A 1 417 ? 5.933 8.969 15.196 1.00 95.81 417 PHE A O 1
ATOM 3262 N N . ASP A 1 418 ? 4.737 10.804 15.690 1.00 96.00 418 ASP A N 1
ATOM 3263 C CA . ASP A 1 418 ? 3.691 10.589 14.686 1.00 96.00 418 ASP A CA 1
ATOM 3264 C C . ASP A 1 418 ? 4.254 10.594 13.258 1.00 96.00 418 ASP A C 1
ATOM 3266 O O . ASP A 1 418 ? 4.015 9.645 12.511 1.00 96.00 418 ASP A O 1
ATOM 3270 N N . ILE A 1 419 ? 5.106 11.569 12.924 1.00 96.12 419 ILE A N 1
ATOM 3271 C CA . ILE A 1 419 ? 5.848 11.614 11.655 1.00 96.12 419 ILE A CA 1
ATOM 3272 C C . ILE A 1 419 ? 6.702 10.353 11.477 1.00 96.12 419 ILE A C 1
ATOM 3274 O O . ILE A 1 419 ? 6.742 9.788 10.387 1.00 96.12 419 ILE A O 1
ATOM 3278 N N . HIS A 1 420 ? 7.385 9.881 12.525 1.00 96.06 420 HIS A N 1
ATOM 3279 C CA . HIS A 1 420 ? 8.208 8.674 12.426 1.00 96.06 420 HIS A CA 1
ATOM 3280 C C . HIS A 1 420 ? 7.378 7.409 12.169 1.00 96.06 420 HIS A C 1
ATOM 3282 O O . HIS A 1 420 ? 7.770 6.597 11.328 1.00 96.06 420 HIS A O 1
ATOM 3288 N N . VAL A 1 421 ? 6.241 7.242 12.855 1.00 95.88 421 VAL A N 1
ATOM 3289 C CA . VAL A 1 421 ? 5.337 6.102 12.636 1.00 95.88 421 VAL A CA 1
ATOM 3290 C C . VAL A 1 421 ? 4.754 6.157 11.223 1.00 95.88 421 VAL A C 1
ATOM 3292 O O . VAL A 1 421 ? 4.861 5.170 10.500 1.00 95.88 421 VAL A O 1
ATOM 3295 N N . ALA A 1 422 ? 4.215 7.306 10.801 1.00 95.94 422 ALA A N 1
ATOM 3296 C CA . ALA A 1 422 ? 3.653 7.495 9.462 1.00 95.94 422 ALA A CA 1
ATOM 3297 C C . ALA A 1 422 ? 4.684 7.211 8.364 1.00 95.94 422 ALA A C 1
ATOM 3299 O O . ALA A 1 422 ? 4.440 6.404 7.469 1.00 95.94 422 ALA A O 1
ATOM 3300 N N . LYS A 1 423 ? 5.879 7.799 8.487 1.00 94.69 423 LYS A N 1
ATOM 3301 C CA . LYS A 1 423 ? 6.985 7.595 7.552 1.00 94.69 423 LYS A CA 1
ATOM 3302 C C . LYS A 1 423 ? 7.413 6.128 7.476 1.00 94.69 423 LYS A C 1
ATOM 3304 O O . LYS A 1 423 ? 7.554 5.608 6.377 1.00 94.69 423 LYS A O 1
ATOM 3309 N N . THR A 1 424 ? 7.571 5.447 8.612 1.00 92.88 424 THR A N 1
ATOM 3310 C CA . THR A 1 424 ? 7.988 4.031 8.631 1.00 92.88 424 THR A CA 1
ATOM 3311 C C . THR A 1 424 ? 6.913 3.117 8.038 1.00 92.88 424 THR A C 1
ATOM 3313 O O . THR A 1 424 ? 7.237 2.188 7.304 1.00 92.88 424 THR A O 1
ATOM 3316 N N . ILE A 1 425 ? 5.630 3.395 8.302 1.00 93.75 425 ILE A N 1
ATOM 3317 C CA . ILE A 1 425 ? 4.505 2.704 7.656 1.00 93.75 425 ILE A CA 1
ATOM 3318 C C . ILE A 1 425 ? 4.563 2.909 6.135 1.00 93.75 425 ILE A C 1
ATOM 3320 O O . ILE A 1 425 ? 4.504 1.938 5.381 1.00 93.75 425 ILE A O 1
ATOM 3324 N N . GLN A 1 426 ? 4.723 4.155 5.687 1.00 89.00 426 GLN A N 1
ATOM 3325 C CA . GLN A 1 426 ? 4.693 4.488 4.268 1.00 89.00 426 GLN A CA 1
ATOM 3326 C C . GLN A 1 426 ? 5.906 3.940 3.505 1.00 89.00 426 GLN A C 1
ATOM 3328 O O . GLN A 1 426 ? 5.717 3.394 2.427 1.00 89.00 426 GLN A O 1
ATOM 3333 N N . GLU A 1 427 ? 7.124 4.037 4.047 1.00 86.44 427 GLU A N 1
ATOM 3334 C CA . GLU A 1 427 ? 8.360 3.586 3.381 1.00 86.44 427 GLU A CA 1
ATOM 3335 C C . GLU A 1 427 ? 8.531 2.059 3.356 1.00 86.44 427 GLU A C 1
ATOM 3337 O O . GLU A 1 427 ? 9.103 1.532 2.403 1.00 86.44 427 GLU A O 1
ATOM 3342 N N . ASN A 1 428 ? 8.057 1.337 4.379 1.00 85.12 428 ASN A N 1
ATOM 3343 C CA . ASN A 1 428 ? 8.254 -0.117 4.461 1.00 85.12 428 ASN A CA 1
ATOM 3344 C C . ASN A 1 428 ? 7.093 -0.927 3.867 1.00 85.12 428 ASN A C 1
ATOM 3346 O O . ASN A 1 428 ? 7.308 -2.066 3.450 1.00 85.12 428 ASN A O 1
ATOM 3350 N N . TYR A 1 429 ? 5.871 -0.382 3.872 1.00 87.19 429 TYR A N 1
ATOM 3351 C CA . TYR A 1 429 ? 4.660 -1.169 3.616 1.00 87.19 429 TYR A CA 1
ATOM 3352 C C . TYR A 1 429 ? 3.736 -0.604 2.529 1.00 87.19 429 TYR A C 1
ATOM 3354 O O . TYR A 1 429 ? 3.002 -1.392 1.940 1.00 87.19 429 TYR A O 1
ATOM 3362 N N . HIS A 1 430 ? 3.770 0.705 2.241 1.00 87.50 430 HIS A N 1
ATOM 3363 C CA . HIS A 1 430 ? 2.927 1.361 1.224 1.00 87.50 430 HIS A CA 1
ATOM 3364 C C . HIS A 1 430 ? 1.435 0.924 1.242 1.00 87.50 430 HIS A C 1
ATOM 3366 O O . HIS A 1 430 ? 0.940 0.415 0.235 1.00 87.50 430 HIS A O 1
ATOM 3372 N N . PRO A 1 431 ? 0.708 1.059 2.371 1.00 91.19 431 PRO A N 1
ATOM 3373 C CA . PRO A 1 431 ? -0.684 0.618 2.457 1.00 91.19 431 PRO A CA 1
ATOM 3374 C C . PRO A 1 431 ? -1.633 1.487 1.614 1.00 91.19 431 PRO A C 1
ATOM 3376 O O . PRO A 1 431 ? -1.514 2.711 1.595 1.00 91.19 431 PRO A O 1
ATOM 3379 N N . ASP A 1 432 ? -2.654 0.863 1.022 1.00 89.75 432 ASP A N 1
ATOM 3380 C CA . ASP A 1 432 ? -3.804 1.565 0.431 1.00 89.75 432 ASP A CA 1
ATOM 3381 C C . ASP A 1 432 ? -4.682 2.215 1.514 1.00 89.75 432 ASP A C 1
ATOM 3383 O O . ASP A 1 432 ? -5.330 3.230 1.265 1.00 89.75 432 ASP A O 1
ATOM 3387 N N . LEU A 1 433 ? -4.727 1.606 2.707 1.00 94.56 433 LEU A N 1
ATOM 3388 C CA . LEU A 1 433 ? -5.597 1.974 3.825 1.00 94.56 433 LEU A CA 1
ATOM 3389 C C . LEU A 1 433 ? -4.914 1.703 5.179 1.00 94.56 433 LEU A C 1
ATOM 3391 O O . LEU A 1 433 ? -4.347 0.632 5.408 1.00 94.56 433 LEU A O 1
ATOM 3395 N N . VAL A 1 434 ? -5.035 2.645 6.113 1.00 97.19 434 VAL A N 1
ATOM 3396 C CA . VAL A 1 434 ? -4.673 2.467 7.528 1.00 97.19 434 VAL A CA 1
ATOM 3397 C C . VAL A 1 434 ? -5.948 2.369 8.367 1.00 97.19 434 VAL A C 1
ATOM 3399 O O . VAL A 1 434 ? -6.775 3.276 8.349 1.00 97.19 434 VAL A O 1
ATOM 3402 N N . ILE A 1 435 ? -6.111 1.279 9.117 1.00 97.69 435 ILE A N 1
ATOM 3403 C CA . ILE A 1 435 ? -7.268 1.023 9.983 1.00 97.69 435 ILE A CA 1
ATOM 3404 C C . ILE A 1 435 ? -6.863 1.176 11.447 1.00 97.69 435 ILE A C 1
ATOM 3406 O O . ILE A 1 435 ? -6.029 0.427 11.952 1.00 97.69 435 ILE A O 1
ATOM 3410 N N . LEU A 1 436 ? -7.497 2.100 12.160 1.00 96.94 436 LEU A N 1
ATOM 3411 C CA . LEU A 1 436 ? -7.379 2.241 13.605 1.00 96.94 436 LEU A CA 1
ATOM 3412 C C . LEU A 1 436 ? -8.392 1.301 14.277 1.00 96.94 436 LEU A C 1
ATOM 3414 O O . LEU A 1 436 ? -9.601 1.513 14.207 1.00 96.94 436 LEU A O 1
ATOM 3418 N N . ALA A 1 437 ? -7.893 0.241 14.915 1.00 93.00 437 ALA A N 1
ATOM 3419 C CA . ALA A 1 437 ? -8.692 -0.807 15.556 1.00 93.00 437 ALA A CA 1
ATOM 3420 C C . ALA A 1 437 ? -8.339 -0.897 17.050 1.00 93.00 437 ALA A C 1
ATOM 3422 O O . ALA A 1 437 ? -7.832 -1.910 17.531 1.00 93.00 437 ALA A O 1
ATOM 3423 N N . GLY A 1 438 ? -8.560 0.200 17.780 1.00 86.69 438 GLY A N 1
ATOM 3424 C CA . GLY A 1 438 ? -8.107 0.358 19.169 1.00 86.69 438 GLY A CA 1
ATOM 3425 C C . GLY A 1 438 ? -6.818 1.178 19.319 1.00 86.69 438 GLY A C 1
ATOM 3426 O O . GLY A 1 438 ? -6.069 1.000 20.284 1.00 86.69 438 GLY A O 1
ATOM 3427 N N . TRP A 1 439 ? -6.536 2.091 18.386 1.00 91.06 439 TRP A N 1
ATOM 3428 C CA . TRP A 1 439 ? -5.416 3.025 18.496 1.00 91.06 439 TRP A CA 1
ATOM 3429 C C . TRP A 1 439 ? -5.748 4.193 19.441 1.00 91.06 439 TRP A C 1
ATOM 3431 O O . TRP A 1 439 ? -6.336 5.196 19.057 1.00 91.06 439 TRP A O 1
ATOM 3441 N N . MET A 1 440 ? -5.341 4.066 20.706 1.00 85.81 440 MET A N 1
ATOM 3442 C CA . MET A 1 440 ? -5.655 4.998 21.811 1.00 85.81 440 MET A CA 1
ATOM 3443 C C . MET A 1 440 ? -4.971 6.390 21.754 1.00 85.81 440 MET A C 1
ATOM 3445 O O . MET A 1 440 ? -4.657 6.973 22.795 1.00 85.81 440 MET A O 1
ATOM 3449 N N . HIS A 1 441 ? -4.670 6.924 20.570 1.00 87.81 441 HIS A N 1
ATOM 3450 C CA . HIS A 1 441 ? -4.037 8.233 20.414 1.00 87.81 441 HIS A CA 1
ATOM 3451 C C . HIS A 1 441 ? -4.590 9.010 19.224 1.00 87.81 441 HIS A C 1
ATOM 3453 O O . HIS A 1 441 ? -4.575 8.513 18.104 1.00 87.81 441 HIS A O 1
ATOM 3459 N N . ILE A 1 442 ? -4.940 10.274 19.469 1.00 90.69 442 ILE A N 1
ATOM 3460 C CA . ILE A 1 442 ? -5.172 11.264 18.414 1.00 90.69 442 ILE A CA 1
ATOM 3461 C C . ILE A 1 442 ? -3.911 11.329 17.539 1.00 90.69 442 ILE A C 1
ATOM 3463 O O . ILE A 1 442 ? -2.794 11.381 18.066 1.00 90.69 442 ILE A O 1
ATOM 3467 N N . LEU A 1 443 ? -4.104 11.265 16.223 1.00 92.88 443 LEU A N 1
ATOM 3468 C CA . LEU A 1 443 ? -3.050 11.383 15.219 1.00 92.88 443 LEU A CA 1
ATOM 3469 C C . LEU A 1 443 ? -2.845 12.858 14.876 1.00 92.88 443 LEU A C 1
ATOM 3471 O O . LEU A 1 443 ? -3.821 13.582 14.684 1.00 92.88 443 LEU A O 1
ATOM 3475 N N . SER A 1 444 ? -1.595 13.310 14.788 1.00 94.44 444 SER A N 1
ATOM 3476 C CA . SER A 1 444 ? -1.320 14.683 14.362 1.00 94.44 444 SER A CA 1
ATOM 3477 C C . SER A 1 444 ? -1.621 14.899 12.862 1.00 94.44 444 SER A C 1
ATOM 3479 O O . SER A 1 444 ? -1.594 13.940 12.082 1.00 94.44 444 SER A O 1
ATOM 3481 N N . PRO A 1 445 ? -1.873 16.145 12.409 1.00 94.31 445 PRO A N 1
ATOM 3482 C CA . PRO A 1 445 ? -2.045 16.451 10.984 1.00 94.31 445 PRO A CA 1
ATOM 3483 C C . PRO A 1 445 ? -0.859 15.996 10.118 1.00 94.31 445 PRO A C 1
ATOM 3485 O O . PRO A 1 445 ? -1.039 15.602 8.968 1.00 94.31 445 PRO A O 1
ATOM 3488 N N . GLU A 1 446 ? 0.349 15.994 10.685 1.00 95.12 446 GLU A N 1
ATOM 3489 C CA . GLU A 1 446 ? 1.576 15.521 10.042 1.00 95.12 446 GLU A CA 1
ATOM 3490 C C . GLU A 1 446 ? 1.658 13.993 9.918 1.00 95.12 446 GLU A C 1
ATOM 3492 O O . GLU A 1 446 ? 2.443 13.516 9.108 1.00 95.12 446 GLU A O 1
ATOM 3497 N N . PHE A 1 447 ? 0.868 13.215 10.669 1.00 95.88 447 PHE A N 1
ATOM 3498 C CA . PHE A 1 447 ? 0.652 11.793 10.364 1.00 95.88 447 PHE A CA 1
ATOM 3499 C C . PHE A 1 447 ? -0.279 11.651 9.159 1.00 95.88 447 PHE A C 1
ATOM 3501 O O . PHE A 1 447 ? 0.008 10.910 8.220 1.00 95.88 447 PHE A O 1
ATOM 3508 N N . LEU A 1 448 ? -1.411 12.362 9.193 1.00 94.81 448 LEU A N 1
ATOM 3509 C CA . LEU A 1 448 ? -2.482 12.236 8.201 1.00 94.81 448 LEU A CA 1
ATOM 3510 C C . LEU A 1 448 ? -2.030 12.676 6.799 1.00 94.81 448 LEU A C 1
ATOM 3512 O O . LEU A 1 448 ? -2.489 12.117 5.806 1.00 94.81 448 LEU A O 1
ATOM 3516 N N . SER A 1 449 ? -1.080 13.610 6.700 1.00 93.88 449 SER A N 1
ATOM 3517 C CA . SER A 1 449 ? -0.522 14.066 5.420 1.00 93.88 449 SER A CA 1
ATOM 3518 C C . SER A 1 449 ? 0.218 12.981 4.620 1.00 93.88 449 SER A C 1
ATOM 3520 O O . SER A 1 449 ? 0.339 13.125 3.404 1.00 93.88 449 SER A O 1
ATOM 3522 N N . PHE A 1 450 ? 0.661 11.883 5.250 1.00 93.69 450 PHE A N 1
ATOM 3523 C CA . PHE A 1 450 ? 1.242 10.725 4.548 1.00 93.69 450 PHE A CA 1
ATOM 3524 C C . PHE A 1 450 ? 0.186 9.829 3.880 1.00 93.69 450 PHE A C 1
ATOM 3526 O O . PHE A 1 450 ? 0.521 9.081 2.963 1.00 93.69 450 PHE A O 1
ATOM 3533 N N . PHE A 1 451 ? -1.074 9.897 4.320 1.00 90.56 451 PHE A N 1
ATOM 3534 C CA . PHE A 1 451 ? -2.144 8.972 3.941 1.00 90.56 451 PHE A CA 1
ATOM 3535 C C . PHE A 1 451 ? -3.370 9.756 3.466 1.00 90.56 451 PHE A C 1
ATOM 3537 O O . PHE A 1 451 ? -4.351 9.885 4.195 1.00 90.56 451 PHE A O 1
ATOM 3544 N N . THR A 1 452 ? -3.304 10.299 2.246 1.00 78.62 452 THR A N 1
ATOM 3545 C CA . THR A 1 452 ? -4.275 11.241 1.655 1.00 78.62 452 THR A CA 1
ATOM 3546 C C . THR A 1 452 ? -5.730 10.755 1.744 1.00 78.62 452 THR A C 1
ATOM 3548 O O . THR A 1 452 ? -6.229 10.100 0.839 1.00 78.62 452 THR A O 1
ATOM 3551 N N . ASN A 1 453 ? -6.409 11.095 2.844 1.00 75.75 453 ASN A N 1
ATOM 3552 C CA . ASN A 1 453 ? -7.742 10.620 3.237 1.00 75.75 453 ASN A CA 1
ATOM 3553 C C . ASN A 1 453 ? -7.899 9.088 3.347 1.00 75.75 453 ASN A C 1
ATOM 3555 O O . ASN A 1 453 ? -9.027 8.603 3.376 1.00 75.75 453 ASN A O 1
ATOM 3559 N N . ASN A 1 454 ? -6.799 8.339 3.484 1.00 91.50 454 ASN A N 1
ATOM 3560 C CA . ASN A 1 454 ? -6.762 6.867 3.482 1.00 91.50 454 ASN A CA 1
ATOM 3561 C C . ASN A 1 454 ? -6.586 6.265 4.890 1.00 91.50 454 ASN A C 1
ATOM 3563 O O . ASN A 1 454 ? -5.926 5.240 5.080 1.00 91.50 454 ASN A O 1
ATOM 3567 N N . VAL A 1 455 ? -7.173 6.914 5.896 1.00 96.69 455 VAL A N 1
ATOM 3568 C CA . VAL A 1 455 ? -7.158 6.464 7.294 1.00 96.69 455 VAL A CA 1
ATOM 3569 C C . VAL A 1 455 ? -8.595 6.318 7.785 1.00 96.69 455 VAL A C 1
ATOM 3571 O O . VAL A 1 455 ? -9.399 7.240 7.656 1.00 96.69 455 VAL A O 1
ATOM 3574 N N . MET A 1 456 ? -8.912 5.161 8.358 1.00 96.56 456 MET A N 1
ATOM 3575 C CA . MET A 1 456 ? -10.232 4.794 8.867 1.00 96.56 456 MET A CA 1
ATOM 3576 C C . MET A 1 456 ? -10.153 4.495 10.362 1.00 96.56 456 MET A C 1
ATOM 3578 O O . MET A 1 456 ? -9.223 3.823 10.801 1.00 96.56 456 MET A O 1
ATOM 3582 N N . ASN A 1 457 ? -11.143 4.928 11.135 1.00 97.00 457 ASN A N 1
ATOM 3583 C CA . ASN A 1 457 ? -11.284 4.580 12.548 1.00 97.00 457 ASN A CA 1
ATOM 3584 C C . ASN A 1 457 ? -12.652 3.954 12.818 1.00 97.00 457 ASN A C 1
ATOM 3586 O O . ASN A 1 457 ? -13.637 4.308 12.168 1.00 97.00 457 ASN A O 1
ATOM 3590 N N . LEU A 1 458 ? -12.696 3.041 13.789 1.00 96.62 458 LEU A N 1
ATOM 3591 C CA . LEU A 1 458 ? -13.933 2.617 14.434 1.00 96.62 458 LEU A CA 1
ATOM 3592 C C . LEU A 1 458 ? -14.071 3.353 15.773 1.00 96.62 458 LEU A C 1
ATOM 3594 O O . LEU A 1 458 ? -13.138 3.353 16.575 1.00 96.62 458 LEU A O 1
ATOM 3598 N N . HIS A 1 459 ? -15.247 3.926 16.027 1.00 96.00 459 HIS A N 1
ATOM 3599 C CA . HIS A 1 459 ? -15.564 4.637 17.265 1.00 96.00 459 HIS A CA 1
ATOM 3600 C C . HIS A 1 459 ? -16.870 4.125 17.898 1.00 96.00 459 HIS A C 1
ATOM 3602 O O . HIS A 1 459 ? -17.879 4.041 17.188 1.00 96.00 459 HIS A O 1
ATOM 3608 N N . PRO A 1 460 ? -16.907 3.814 19.210 1.00 95.56 460 PRO A N 1
ATOM 3609 C CA . PRO A 1 460 ? -18.105 3.317 19.888 1.00 95.56 460 PRO A CA 1
ATOM 3610 C C . PRO A 1 460 ? -19.082 4.427 20.323 1.00 95.56 460 PRO A C 1
ATOM 3612 O O . PRO A 1 460 ? -19.435 4.551 21.497 1.00 95.56 460 PRO A O 1
ATOM 3615 N N . ALA A 1 461 ? -19.516 5.242 19.360 1.00 96.62 461 ALA A N 1
ATOM 3616 C CA . ALA A 1 461 ? -20.674 6.128 19.476 1.00 96.62 461 ALA A CA 1
ATOM 3617 C C . ALA A 1 461 ? -21.317 6.363 18.098 1.00 96.62 461 ALA A C 1
ATOM 3619 O O . ALA A 1 461 ? -20.707 6.081 17.065 1.00 96.62 461 ALA A O 1
ATOM 3620 N N . LEU A 1 462 ? -22.527 6.933 18.067 1.00 96.88 462 LEU A N 1
ATOM 3621 C CA . LEU A 1 462 ? -23.044 7.561 16.845 1.00 96.88 462 LEU A CA 1
ATOM 3622 C C . LEU A 1 462 ? -22.348 8.916 16.595 1.00 96.88 462 LEU A C 1
ATOM 3624 O O . LEU A 1 462 ? -21.879 9.545 17.554 1.00 96.88 462 LEU A O 1
ATOM 3628 N N . PRO A 1 463 ? -22.314 9.406 15.340 1.00 96.50 463 PRO A N 1
ATOM 3629 C CA . PRO A 1 463 ? -21.672 10.676 15.009 1.00 96.50 463 PRO A CA 1
ATOM 3630 C C . PRO A 1 463 ? -22.234 11.836 15.838 1.00 96.50 463 PRO A C 1
ATOM 3632 O O . PRO A 1 463 ? -23.447 12.031 15.911 1.00 96.50 463 PRO A O 1
ATOM 3635 N N . GLY A 1 464 ? -21.347 12.612 16.462 1.00 93.00 464 GLY A N 1
ATOM 3636 C CA . GLY A 1 464 ? -21.716 13.785 17.256 1.00 93.00 464 GLY A CA 1
ATOM 3637 C C . GLY A 1 464 ? -22.276 13.509 18.656 1.00 93.00 464 GLY A C 1
ATOM 3638 O O . GLY A 1 464 ? -22.590 14.474 19.348 1.00 93.00 464 GLY A O 1
ATOM 3639 N N . GLN A 1 465 ? -22.408 12.248 19.095 1.00 93.50 465 GLN A N 1
ATOM 3640 C CA . GLN A 1 465 ? -22.904 11.935 20.444 1.00 93.50 465 GLN A CA 1
ATOM 3641 C C . GLN A 1 465 ? -21.806 11.966 21.521 1.00 93.50 465 GLN A C 1
ATOM 3643 O O . GLN A 1 465 ? -21.910 12.724 22.484 1.00 93.50 465 GLN A O 1
ATOM 3648 N N . PHE A 1 466 ? -20.770 11.127 21.393 1.00 95.19 466 PHE A N 1
ATOM 3649 C CA . PHE A 1 466 ? -19.793 10.881 22.465 1.00 95.19 466 PHE A CA 1
ATOM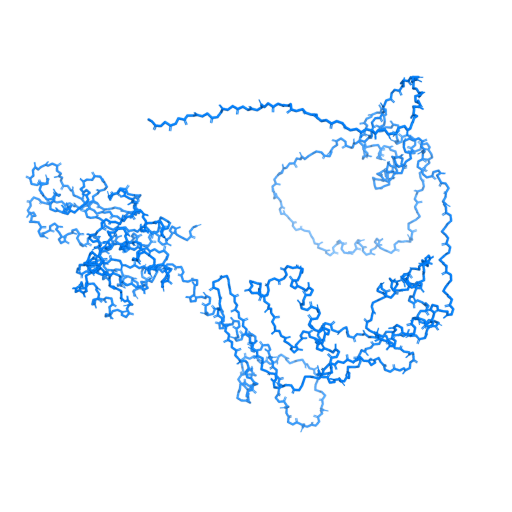 3650 C C . PHE A 1 466 ? -18.357 10.791 21.929 1.00 95.19 466 PHE A C 1
ATOM 3652 O O . PHE A 1 466 ? -17.715 9.746 21.983 1.00 95.19 466 PHE A O 1
ATOM 3659 N N . ASP A 1 467 ? -17.830 11.896 21.411 1.00 93.12 467 ASP A N 1
ATOM 3660 C CA . ASP A 1 467 ? -16.490 11.950 20.798 1.00 93.12 467 ASP A CA 1
ATOM 3661 C C . ASP A 1 467 ? -15.373 11.762 21.833 1.00 93.12 467 ASP A C 1
ATOM 3663 O O . ASP A 1 467 ? -15.521 12.169 22.991 1.00 93.12 467 ASP A O 1
ATOM 3667 N N . GLY A 1 468 ? -14.248 11.174 21.433 1.00 91.19 468 GLY A N 1
ATOM 3668 C CA . GLY A 1 468 ? -13.079 10.939 22.274 1.00 91.19 468 GLY A CA 1
ATOM 3669 C C . GLY A 1 468 ? -13.209 9.747 23.230 1.00 91.19 468 GLY A C 1
ATOM 3670 O O . GLY A 1 468 ? -14.132 8.937 23.161 1.00 91.19 468 GLY A O 1
ATOM 3671 N N . ALA A 1 469 ? -12.250 9.625 24.152 1.00 90.94 469 ALA A N 1
ATOM 3672 C CA . ALA A 1 469 ? -12.141 8.482 25.064 1.00 90.94 469 ALA A CA 1
ATOM 3673 C C . ALA A 1 469 ? -13.396 8.263 25.938 1.00 90.94 469 ALA A C 1
ATOM 3675 O O . ALA A 1 469 ? -14.173 9.187 26.179 1.00 90.94 469 ALA A O 1
ATOM 3676 N N . HIS A 1 470 ? -13.575 7.043 26.456 1.00 93.31 470 HIS A N 1
ATOM 3677 C CA . HIS A 1 470 ? -14.668 6.700 27.384 1.00 93.31 470 HIS A CA 1
ATOM 3678 C C . HIS A 1 470 ? -16.071 6.992 26.821 1.00 93.31 470 HIS A C 1
ATOM 3680 O O . HIS A 1 470 ? -16.943 7.531 27.503 1.00 93.31 470 HIS A O 1
ATOM 3686 N N . ALA A 1 471 ? -16.281 6.717 25.529 1.00 95.25 471 ALA A N 1
ATOM 3687 C CA . ALA A 1 471 ? -17.574 6.916 24.871 1.00 95.25 471 ALA A CA 1
ATOM 3688 C C . ALA A 1 471 ? -18.652 5.957 25.409 1.00 95.25 471 ALA A C 1
ATOM 3690 O O . ALA A 1 471 ? -19.773 6.391 25.664 1.00 95.25 471 ALA A O 1
ATOM 3691 N N . ILE A 1 472 ? -18.290 4.693 25.671 1.00 96.50 472 ILE A N 1
ATOM 3692 C CA . ILE A 1 472 ? -19.186 3.677 26.250 1.00 96.50 472 ILE A CA 1
ATOM 3693 C C . ILE A 1 472 ? -19.620 4.079 27.666 1.00 96.50 472 ILE A C 1
ATOM 3695 O O . ILE A 1 472 ? -20.817 4.106 27.952 1.00 96.50 472 ILE A O 1
ATOM 3699 N N . ASP A 1 473 ? -18.668 4.469 28.523 1.00 97.50 473 ASP A N 1
ATOM 3700 C CA . ASP A 1 473 ? -18.939 4.932 29.890 1.00 97.50 473 ASP A CA 1
ATOM 3701 C C . ASP A 1 473 ? -19.913 6.124 29.889 1.00 97.50 473 ASP A C 1
ATOM 3703 O O . ASP A 1 473 ? -20.944 6.103 30.563 1.00 97.50 473 ASP A O 1
ATOM 3707 N N . ARG A 1 474 ? -19.631 7.146 29.064 1.00 97.56 474 ARG A N 1
ATOM 3708 C CA . ARG A 1 474 ? -20.474 8.348 28.936 1.00 97.56 474 ARG A CA 1
ATOM 3709 C C . ARG A 1 474 ? -21.862 8.041 28.382 1.00 97.56 474 ARG A C 1
ATOM 3711 O O . ARG A 1 474 ? -22.834 8.616 28.867 1.00 97.56 474 ARG A O 1
ATOM 3718 N N . ALA A 1 475 ? -21.973 7.133 27.413 1.00 97.31 475 ALA A N 1
ATOM 3719 C CA . ALA A 1 475 ? -23.259 6.694 26.881 1.00 97.31 475 ALA A CA 1
ATOM 3720 C C . ALA A 1 475 ? -24.107 5.986 27.950 1.00 97.31 475 ALA A C 1
ATOM 3722 O O . ALA A 1 475 ? -25.304 6.251 28.067 1.00 97.31 475 ALA A O 1
ATOM 3723 N N . PHE A 1 476 ? -23.485 5.136 28.773 1.00 97.69 476 PHE A N 1
ATOM 3724 C CA . PHE A 1 476 ? -24.157 4.464 29.883 1.00 97.69 476 PHE A CA 1
ATOM 3725 C C . PHE A 1 476 ? -24.573 5.446 30.988 1.00 97.69 476 PHE A C 1
ATOM 3727 O O . PHE A 1 476 ? -25.695 5.371 31.486 1.00 97.69 476 PHE A O 1
ATOM 3734 N N . GLU A 1 477 ? -23.724 6.415 31.342 1.00 97.25 477 GLU A N 1
ATOM 3735 C CA . GLU A 1 477 ? -24.089 7.481 32.282 1.00 97.25 477 GLU A CA 1
ATOM 3736 C C . GLU A 1 477 ? -25.258 8.336 31.776 1.00 97.25 477 GLU A C 1
ATOM 3738 O O . GLU A 1 477 ? -26.190 8.605 32.535 1.00 97.25 477 GLU A O 1
ATOM 3743 N N . ALA A 1 478 ? -25.226 8.756 30.508 1.00 97.00 478 ALA A N 1
ATOM 3744 C CA . ALA A 1 478 ? -26.301 9.518 29.876 1.00 97.00 478 ALA A CA 1
ATOM 3745 C C . ALA A 1 478 ? -27.615 8.714 29.855 1.00 97.00 478 ALA A C 1
ATOM 3747 O O . ALA A 1 478 ? -28.685 9.248 30.150 1.00 97.00 478 ALA A O 1
ATOM 3748 N N . PHE A 1 479 ? -27.539 7.403 29.606 1.00 96.94 479 PHE A N 1
ATOM 3749 C CA . PHE A 1 479 ? -28.686 6.501 29.712 1.00 96.94 479 PHE A CA 1
ATOM 3750 C C . PHE A 1 479 ? -29.241 6.423 31.141 1.00 96.94 479 PHE A C 1
ATOM 3752 O O . PHE A 1 479 ? -30.445 6.580 31.337 1.00 96.94 479 PHE A O 1
ATOM 3759 N N . LYS A 1 480 ? -28.390 6.259 32.166 1.00 96.56 480 LYS A N 1
ATOM 3760 C CA . LYS A 1 480 ? -28.839 6.243 33.575 1.00 96.56 480 LYS A CA 1
ATOM 3761 C C . LYS A 1 480 ? -29.421 7.592 34.035 1.00 96.56 480 LYS A C 1
ATOM 3763 O O . LYS A 1 480 ? -30.209 7.604 34.978 1.00 96.56 480 LYS A O 1
ATOM 3768 N N . LYS A 1 481 ? -29.091 8.705 33.366 1.00 96.81 481 LYS A N 1
ATOM 3769 C CA . LYS A 1 481 ? -29.721 10.032 33.548 1.00 96.81 481 LYS A CA 1
ATOM 3770 C C . LYS A 1 481 ? -31.021 10.213 32.742 1.00 96.81 481 LYS A C 1
ATOM 3772 O O . LYS A 1 481 ? -31.733 11.188 32.962 1.00 96.81 481 LYS A O 1
ATOM 3777 N N . GLY A 1 482 ? -31.345 9.292 31.830 1.00 94.88 482 GLY A N 1
ATOM 3778 C CA . GLY A 1 482 ? -32.497 9.381 30.924 1.00 94.88 482 GLY A CA 1
ATOM 3779 C C . GLY A 1 482 ? -32.302 10.328 29.732 1.00 94.88 482 GLY A C 1
ATOM 3780 O O . GLY A 1 482 ? -33.276 10.666 29.062 1.00 94.88 482 GLY A O 1
ATOM 3781 N N . GLU A 1 483 ? -31.067 10.762 29.466 1.00 95.94 483 GLU A N 1
ATOM 3782 C CA . GLU A 1 483 ? -30.711 11.708 28.395 1.00 95.94 483 GLU A CA 1
ATOM 3783 C C . GLU A 1 483 ? -30.719 11.036 27.012 1.00 95.94 483 GLU A C 1
ATOM 3785 O O . GLU A 1 483 ? -31.083 11.655 26.012 1.00 95.94 483 GLU A O 1
ATOM 3790 N N . VAL A 1 484 ? -30.356 9.750 26.958 1.00 95.50 484 VAL A N 1
ATOM 3791 C CA . VAL A 1 484 ? -30.374 8.911 25.751 1.00 95.50 484 VAL A CA 1
ATOM 3792 C C . VAL A 1 484 ? -31.067 7.578 26.029 1.00 95.50 484 VAL A C 1
ATOM 3794 O O . VAL A 1 484 ? -31.146 7.136 27.172 1.00 95.50 484 VAL A O 1
ATOM 3797 N N . LYS A 1 485 ? -31.557 6.920 24.973 1.00 93.00 485 LYS A N 1
ATOM 3798 C CA . LYS A 1 485 ? -32.101 5.546 25.033 1.00 93.00 485 LYS A CA 1
ATOM 3799 C C . LYS A 1 485 ? -31.201 4.520 24.347 1.00 93.00 485 LYS A C 1
ATOM 3801 O O . LYS A 1 485 ? -31.151 3.369 24.757 1.00 93.00 485 LYS A O 1
ATOM 3806 N N . ASN A 1 486 ? -30.480 4.965 23.325 1.00 94.44 486 ASN A N 1
ATOM 3807 C CA . ASN A 1 486 ? -29.594 4.159 22.504 1.00 94.44 486 ASN A CA 1
ATOM 3808 C C . ASN A 1 486 ? -28.258 4.898 22.360 1.00 94.44 486 ASN A C 1
ATOM 3810 O O . ASN A 1 486 ? -28.208 6.127 22.443 1.00 94.44 486 ASN A O 1
ATOM 3814 N N . THR A 1 487 ? -27.200 4.140 22.110 1.00 97.31 487 THR A N 1
ATOM 3815 C CA . THR A 1 487 ? -25.909 4.640 21.626 1.00 97.31 487 THR A CA 1
ATOM 3816 C C . THR A 1 487 ? -25.684 4.072 20.224 1.00 97.31 487 THR A C 1
ATOM 3818 O O . THR A 1 487 ? -26.634 3.697 19.532 1.00 97.31 487 THR A O 1
ATOM 3821 N N . GLY A 1 488 ? -24.444 3.961 19.779 1.00 96.94 488 GLY A N 1
ATOM 3822 C CA . GLY A 1 488 ? -24.123 3.207 18.586 1.00 96.94 488 GLY A CA 1
ATOM 3823 C C . GLY A 1 488 ? -22.637 3.027 18.403 1.00 96.94 488 GLY A C 1
ATOM 3824 O O . GLY A 1 488 ? -21.846 3.201 19.324 1.00 96.94 488 GLY A O 1
ATOM 3825 N N . ILE A 1 489 ? -22.288 2.679 17.179 1.00 97.75 489 ILE A N 1
ATOM 3826 C CA . ILE A 1 489 ? -20.926 2.560 16.695 1.00 97.75 489 ILE A CA 1
ATOM 3827 C C . ILE A 1 489 ? -20.853 3.192 15.304 1.00 97.75 489 ILE A C 1
ATOM 3829 O O . ILE A 1 489 ? -21.823 3.141 14.538 1.00 97.75 489 ILE A O 1
ATOM 3833 N N . MET A 1 490 ? -19.702 3.747 14.949 1.00 97.69 490 MET A N 1
ATOM 3834 C CA . MET A 1 490 ? -19.450 4.264 13.609 1.00 97.69 490 MET A CA 1
ATOM 3835 C C . MET A 1 490 ? -18.071 3.869 13.100 1.00 97.69 490 MET A C 1
ATOM 3837 O O . MET A 1 490 ? -17.129 3.677 13.866 1.00 97.69 490 MET A O 1
ATOM 3841 N N . VAL A 1 491 ? -17.962 3.782 11.781 1.00 97.75 491 VAL A N 1
ATOM 3842 C CA . VAL A 1 491 ? -16.703 3.693 11.054 1.00 97.75 491 VAL A CA 1
ATOM 3843 C C . VAL A 1 491 ? -16.615 4.916 10.154 1.00 97.75 491 VAL A C 1
ATOM 3845 O O . VAL A 1 491 ? -17.522 5.168 9.360 1.00 97.75 491 VAL A O 1
ATOM 3848 N N . HIS A 1 492 ? -15.545 5.692 10.297 1.00 96.56 492 HIS A N 1
ATOM 3849 C CA . HIS A 1 492 ? -15.398 6.998 9.655 1.00 96.56 492 HIS A CA 1
ATOM 3850 C C . HIS A 1 492 ? -13.969 7.229 9.149 1.00 96.56 492 HIS A C 1
ATOM 3852 O O . HIS A 1 492 ? -13.017 6.583 9.601 1.00 96.56 492 HIS A O 1
ATOM 3858 N N . LYS A 1 493 ? -13.813 8.168 8.213 1.00 96.00 493 LYS A N 1
ATOM 3859 C CA . LYS A 1 493 ? -12.503 8.676 7.784 1.00 96.00 493 LYS A CA 1
ATOM 3860 C C . LYS A 1 493 ? -11.894 9.520 8.902 1.00 96.00 493 LYS A C 1
ATOM 3862 O O . LYS A 1 493 ? -12.604 10.258 9.587 1.00 96.00 493 LYS A O 1
ATOM 3867 N N . VAL A 1 494 ? -10.588 9.409 9.122 1.00 96.00 494 VAL A N 1
ATOM 3868 C CA . VAL A 1 494 ? -9.893 10.170 10.172 1.00 96.00 494 VAL A CA 1
ATOM 3869 C C . VAL A 1 494 ? -9.434 11.515 9.626 1.00 96.00 494 VAL A C 1
ATOM 3871 O O . VAL A 1 494 ? -8.742 11.581 8.612 1.00 96.00 494 VAL A O 1
ATOM 3874 N N . ILE A 1 495 ? -9.797 12.580 10.336 1.00 94.06 495 ILE A N 1
ATOM 3875 C CA . ILE A 1 495 ? -9.329 13.951 10.115 1.00 94.06 495 ILE A CA 1
ATOM 3876 C C . ILE A 1 495 ? -8.653 14.466 11.397 1.00 94.06 495 ILE A C 1
ATOM 3878 O O . ILE A 1 495 ? -8.563 13.740 12.386 1.00 94.06 495 ILE A O 1
ATOM 3882 N N . ALA A 1 496 ? -8.159 15.707 11.386 1.00 91.44 496 ALA A N 1
ATOM 3883 C CA . ALA A 1 496 ? -7.532 16.314 12.564 1.00 91.44 496 ALA A CA 1
ATOM 3884 C C . ALA A 1 496 ? -8.514 16.502 13.741 1.00 91.44 496 ALA A C 1
ATOM 3886 O O . ALA A 1 496 ? -8.111 16.394 14.899 1.00 91.44 496 ALA A O 1
ATOM 3887 N N . ASP A 1 497 ? -9.794 16.748 13.446 1.00 91.19 497 ASP A N 1
ATOM 3888 C CA . ASP A 1 497 ? -10.855 16.809 14.449 1.00 91.19 497 ASP A CA 1
ATOM 3889 C C . ASP A 1 497 ? -11.271 15.397 14.895 1.00 91.19 497 ASP A C 1
ATOM 3891 O O . ASP A 1 497 ? -11.619 14.528 14.088 1.00 91.19 497 ASP A O 1
ATOM 3895 N N . VAL A 1 498 ? -11.240 15.181 16.210 1.00 92.56 498 VAL A N 1
ATOM 3896 C CA . VAL A 1 498 ? -11.503 13.885 16.853 1.00 92.56 498 VAL A CA 1
ATOM 3897 C C . VAL A 1 498 ? -12.927 13.416 16.549 1.00 92.56 498 VAL A C 1
ATOM 3899 O O . VAL A 1 498 ? -13.885 14.131 16.830 1.00 92.56 498 VAL A O 1
ATOM 3902 N N . ASP A 1 499 ? -13.050 12.214 15.978 1.00 91.88 499 ASP A N 1
ATOM 3903 C CA . ASP A 1 499 ? -14.318 11.533 15.672 1.00 91.88 499 ASP A CA 1
ATOM 3904 C C . ASP A 1 499 ? -15.317 12.402 14.868 1.00 91.88 499 ASP A C 1
ATOM 3906 O O . ASP A 1 499 ? -16.533 12.381 15.076 1.00 91.88 499 ASP A O 1
ATOM 3910 N N . ARG A 1 500 ? -14.783 13.217 13.943 1.00 93.62 500 ARG A N 1
ATOM 3911 C CA . ARG A 1 500 ? -15.539 14.215 13.155 1.00 93.62 500 ARG A CA 1
ATOM 3912 C C . ARG A 1 500 ? -15.435 14.093 11.633 1.00 93.62 500 ARG A C 1
ATOM 3914 O O . ARG A 1 500 ? -16.048 14.894 10.934 1.00 93.62 500 ARG A O 1
ATOM 3921 N N . GLY A 1 501 ? -14.674 13.130 11.117 1.00 93.44 501 GLY A N 1
ATOM 3922 C CA . GLY A 1 501 ? -14.551 12.915 9.671 1.00 93.44 501 GLY A CA 1
ATOM 3923 C C . GLY A 1 501 ? -15.726 12.146 9.064 1.00 93.44 501 GLY A C 1
ATOM 3924 O O . GLY A 1 501 ? -16.592 11.642 9.779 1.00 93.44 501 GLY A O 1
ATOM 3925 N N . ASP A 1 502 ? -15.741 12.053 7.732 1.00 95.06 502 ASP A N 1
ATOM 3926 C CA . ASP A 1 502 ? -16.859 11.487 6.971 1.00 95.06 502 ASP A CA 1
ATOM 3927 C C . ASP A 1 502 ? -17.209 10.059 7.409 1.00 95.06 502 ASP A C 1
ATOM 3929 O O . ASP A 1 502 ? -16.363 9.157 7.418 1.00 95.06 502 ASP A O 1
ATOM 3933 N N . VAL A 1 503 ? -18.482 9.848 7.741 1.00 96.88 503 VAL A N 1
ATOM 3934 C CA . VAL A 1 503 ? -19.015 8.557 8.184 1.00 96.88 503 VAL A CA 1
ATOM 3935 C C . VAL A 1 503 ? -19.170 7.629 6.984 1.00 96.88 503 VAL A C 1
ATOM 3937 O O . VAL A 1 503 ? -19.859 7.951 6.019 1.00 96.88 503 VAL A O 1
ATOM 3940 N N . ILE A 1 504 ? -18.549 6.454 7.063 1.00 96.06 504 ILE A N 1
ATOM 3941 C CA . ILE A 1 504 ? -18.602 5.415 6.028 1.00 96.06 504 ILE A CA 1
ATOM 3942 C C . ILE A 1 504 ? -19.780 4.480 6.313 1.00 96.06 504 ILE A C 1
ATOM 3944 O O . ILE A 1 504 ? -20.581 4.200 5.425 1.00 96.06 504 ILE A O 1
ATOM 3948 N N . LEU A 1 505 ? -19.899 4.019 7.563 1.00 97.25 505 LEU A N 1
ATOM 3949 C CA . LEU A 1 505 ? -21.018 3.224 8.069 1.00 97.25 505 LEU A CA 1
ATOM 3950 C C . LEU A 1 505 ? -21.264 3.543 9.549 1.00 97.25 505 LEU A C 1
ATOM 3952 O O . LEU A 1 505 ? -20.344 3.902 10.280 1.00 97.25 505 LEU A O 1
ATOM 3956 N N . GLN A 1 506 ? -22.493 3.338 10.014 1.00 97.44 506 GLN A N 1
ATOM 3957 C CA . GLN A 1 506 ? -22.858 3.435 11.428 1.00 97.44 506 GLN A CA 1
ATOM 3958 C C . GLN A 1 506 ? -23.940 2.415 11.779 1.00 97.44 506 GLN A C 1
ATOM 3960 O O . GLN A 1 506 ? -24.703 1.989 10.909 1.00 97.44 506 GLN A O 1
ATOM 3965 N N . ARG A 1 507 ? -24.035 2.046 13.058 1.00 97.50 507 ARG A N 1
ATOM 3966 C CA . ARG A 1 507 ? -25.125 1.228 13.602 1.00 97.50 507 ARG A CA 1
ATOM 3967 C C . ARG A 1 507 ? -25.547 1.758 14.961 1.00 97.50 507 ARG A C 1
ATOM 3969 O O . ARG A 1 507 ? -24.704 2.051 15.801 1.00 97.50 507 ARG A O 1
ATOM 3976 N N . GLU A 1 508 ? -26.850 1.838 15.177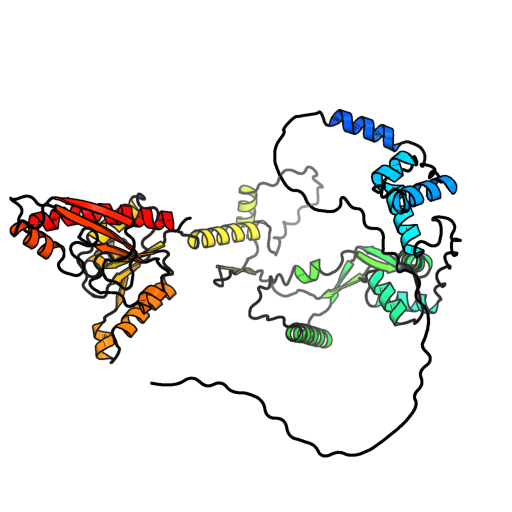 1.00 97.62 508 GLU A N 1
ATOM 3977 C CA . GLU A 1 508 ? -27.427 2.101 16.492 1.00 97.62 508 GLU A CA 1
ATOM 3978 C C . GLU A 1 508 ? -27.328 0.838 17.364 1.00 97.62 508 GLU A C 1
ATOM 3980 O O . GLU A 1 508 ? -27.520 -0.280 16.880 1.00 97.62 508 GLU A O 1
ATOM 3985 N N . VAL A 1 509 ? -27.006 1.017 18.644 1.00 97.38 509 VAL A N 1
ATOM 3986 C CA . VAL A 1 509 ? -26.913 -0.052 19.644 1.00 97.38 509 VAL A CA 1
ATOM 3987 C C . VAL A 1 509 ? -27.848 0.315 20.800 1.00 97.38 509 VAL A C 1
ATOM 3989 O O . VAL A 1 509 ? -27.624 1.335 21.460 1.00 97.38 509 VAL A O 1
ATOM 3992 N N . PRO A 1 510 ? -28.908 -0.473 21.058 1.00 96.38 510 PRO A N 1
ATOM 3993 C CA . PRO A 1 510 ? -29.854 -0.167 22.122 1.00 96.38 510 PRO A CA 1
ATOM 3994 C C . PRO A 1 510 ? -29.217 -0.365 23.496 1.00 96.38 510 PRO A C 1
ATOM 3996 O O . PRO A 1 510 ? -28.401 -1.276 23.681 1.00 96.38 510 PRO A O 1
ATOM 3999 N N . ILE A 1 511 ? -29.637 0.456 24.458 1.00 97.00 511 ILE A N 1
ATOM 4000 C CA . ILE A 1 511 ? -29.315 0.297 25.877 1.00 97.00 511 ILE A CA 1
ATOM 4001 C C . ILE A 1 511 ? -30.613 -0.100 26.590 1.00 97.00 511 ILE A C 1
ATOM 4003 O O . ILE A 1 511 ? -31.637 0.572 26.466 1.00 97.00 511 ILE A O 1
ATOM 4007 N N . TYR A 1 512 ? -30.599 -1.226 27.296 1.00 96.25 512 TYR A N 1
ATOM 4008 C CA . TYR A 1 512 ? -31.756 -1.749 28.014 1.00 9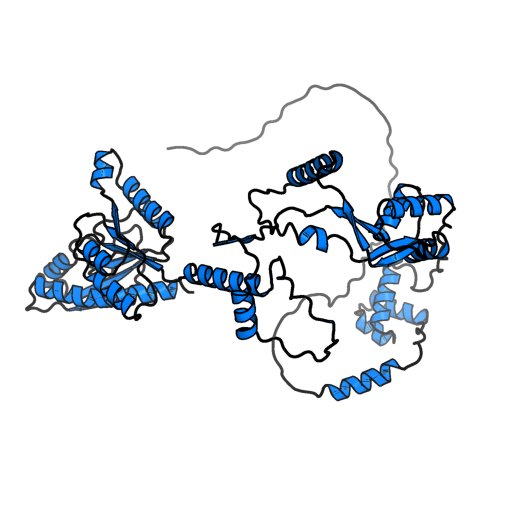6.25 512 TYR A CA 1
ATOM 4009 C C . TYR A 1 512 ? -31.720 -1.321 29.483 1.00 96.25 512 TYR A C 1
ATOM 4011 O O . TYR A 1 512 ? -30.661 -1.165 30.086 1.00 96.25 512 TYR A O 1
ATOM 4019 N N . GLU A 1 513 ? -32.892 -1.167 30.101 1.00 95.12 513 GLU A N 1
ATOM 4020 C CA . GLU A 1 513 ? -33.012 -0.719 31.500 1.00 95.12 513 GLU A CA 1
ATOM 4021 C C . GLU A 1 513 ? -32.265 -1.641 32.482 1.00 95.12 513 GLU A C 1
ATOM 4023 O O . GLU A 1 513 ? -31.684 -1.173 33.465 1.00 95.12 513 GLU A O 1
ATOM 4028 N N . THR A 1 514 ? -32.228 -2.939 32.167 1.00 95.75 514 THR A N 1
ATOM 4029 C CA . THR A 1 514 ? -31.545 -3.991 32.930 1.00 95.75 514 THR A CA 1
ATOM 4030 C C . THR A 1 514 ? -30.036 -4.070 32.694 1.00 95.75 514 THR A C 1
ATOM 4032 O O . THR A 1 514 ? -29.387 -4.854 33.378 1.00 95.75 514 THR A O 1
ATOM 4035 N N . ASP A 1 515 ? -29.471 -3.306 31.754 1.00 96.19 515 ASP A N 1
ATOM 4036 C CA . ASP A 1 515 ? -28.046 -3.399 31.424 1.00 96.19 515 ASP A CA 1
ATOM 4037 C C . ASP A 1 515 ? -27.149 -2.943 32.583 1.00 96.19 515 ASP A C 1
ATOM 4039 O O . ASP A 1 515 ? -27.329 -1.863 33.177 1.00 96.19 515 ASP A O 1
ATOM 4043 N N . THR A 1 516 ? -26.111 -3.743 32.824 1.00 97.62 516 THR A N 1
ATOM 4044 C CA . THR A 1 516 ? -24.847 -3.292 33.409 1.00 97.62 516 THR A CA 1
ATOM 4045 C C . THR A 1 516 ? -23.964 -2.633 32.338 1.00 97.62 516 THR A C 1
ATOM 4047 O O . THR A 1 516 ? -24.224 -2.739 31.139 1.00 97.62 516 THR A O 1
ATOM 4050 N N . LEU A 1 517 ? -22.893 -1.952 32.759 1.00 97.25 517 LEU A N 1
ATOM 4051 C CA . LEU A 1 517 ? -21.911 -1.389 31.824 1.00 97.25 517 LEU A CA 1
ATOM 4052 C C . LEU A 1 517 ? -21.251 -2.492 30.974 1.00 97.25 517 LEU A C 1
ATOM 4054 O O . LEU A 1 517 ? -21.065 -2.311 29.776 1.00 97.25 517 LEU A O 1
ATOM 4058 N N . GLU A 1 518 ? -20.981 -3.652 31.582 1.00 97.56 518 GLU A N 1
ATOM 4059 C CA . GLU A 1 518 ? -20.399 -4.826 30.925 1.00 97.56 518 GLU A CA 1
ATOM 4060 C C . GLU A 1 518 ? -21.351 -5.436 29.877 1.00 97.56 518 GLU A C 1
ATOM 4062 O O . GLU A 1 518 ? -20.903 -5.839 28.803 1.00 97.56 518 GLU A O 1
ATOM 4067 N N . ASP A 1 519 ? -22.668 -5.455 30.123 1.00 97.69 519 ASP A N 1
ATOM 4068 C CA . ASP A 1 519 ? -23.656 -5.903 29.125 1.00 97.69 519 ASP A CA 1
ATOM 4069 C C . ASP A 1 519 ? -23.662 -4.999 27.884 1.00 97.69 519 ASP A C 1
ATOM 4071 O O . ASP A 1 519 ? -23.755 -5.487 26.751 1.00 97.69 519 ASP A O 1
ATOM 4075 N N . LEU A 1 520 ? -23.549 -3.681 28.090 1.00 97.56 520 LEU A N 1
ATOM 4076 C CA . LEU A 1 520 ? -23.488 -2.707 27.004 1.00 97.56 520 LEU A CA 1
ATOM 4077 C C . LEU A 1 520 ? -22.158 -2.789 26.243 1.00 97.56 520 LEU A C 1
ATOM 4079 O O . LEU A 1 520 ? -22.173 -2.817 25.015 1.00 97.56 520 LEU A O 1
ATOM 4083 N N . GLU A 1 521 ? -21.023 -2.869 26.942 1.00 96.38 521 GLU A N 1
ATOM 4084 C CA . GLU A 1 521 ? -19.688 -2.987 26.338 1.00 96.38 521 GLU A CA 1
ATOM 4085 C C . GLU A 1 521 ? -19.570 -4.262 25.485 1.00 96.38 521 GLU A C 1
ATOM 4087 O O . GLU A 1 521 ? -19.209 -4.196 24.307 1.00 96.38 521 GLU A O 1
ATOM 4092 N N . ASN A 1 522 ? -19.996 -5.415 26.016 1.00 95.94 522 ASN A N 1
ATOM 4093 C CA . ASN A 1 522 ? -20.038 -6.673 25.265 1.00 95.94 522 ASN A CA 1
ATOM 4094 C C . ASN A 1 522 ? -20.945 -6.585 24.025 1.00 95.94 522 ASN A C 1
ATOM 4096 O O . ASN A 1 522 ? -20.597 -7.098 22.954 1.00 95.94 522 ASN A O 1
ATOM 4100 N N . ARG A 1 523 ? -22.100 -5.913 24.137 1.00 96.88 523 ARG A N 1
ATOM 4101 C CA . ARG A 1 523 ? -23.004 -5.696 23.000 1.00 96.88 523 ARG A CA 1
ATOM 4102 C C . ARG A 1 523 ? -22.360 -4.808 21.945 1.00 96.88 523 ARG A C 1
ATOM 4104 O O . ARG A 1 523 ? -22.359 -5.198 20.779 1.00 96.88 523 ARG A O 1
ATOM 4111 N N . ILE A 1 524 ? -21.779 -3.677 22.340 1.00 96.56 524 ILE A N 1
ATOM 4112 C CA . ILE A 1 524 ? -21.058 -2.764 21.448 1.00 96.56 524 ILE A CA 1
ATOM 4113 C C . ILE A 1 524 ? -19.974 -3.531 20.688 1.00 96.56 524 ILE A C 1
ATOM 4115 O O . ILE A 1 524 ? -20.050 -3.592 19.463 1.00 96.56 524 ILE A O 1
ATOM 4119 N N . HIS A 1 525 ? -19.068 -4.233 21.376 1.00 95.00 525 HIS A N 1
ATOM 4120 C CA . HIS A 1 525 ? -18.012 -5.022 20.730 1.00 95.00 525 HIS A CA 1
ATOM 4121 C C . HIS A 1 525 ? -18.546 -6.064 19.732 1.00 95.00 525 HIS A C 1
ATOM 4123 O O . HIS A 1 525 ? -17.971 -6.248 18.659 1.00 95.00 525 HIS A O 1
ATOM 4129 N N . SER A 1 526 ? -19.678 -6.717 20.023 1.00 95.00 526 SER A N 1
ATOM 4130 C CA . SER A 1 526 ? -20.287 -7.667 19.077 1.00 95.00 526 SER A CA 1
ATOM 4131 C C . SER A 1 526 ? -20.742 -7.009 17.762 1.00 95.00 526 SER A C 1
ATOM 4133 O O . SER A 1 526 ? -20.637 -7.627 16.699 1.00 95.00 526 SER A O 1
ATOM 4135 N N . PHE A 1 527 ? -21.183 -5.747 17.815 1.00 96.38 527 PHE A N 1
ATOM 4136 C CA . PHE A 1 527 ? -21.506 -4.946 16.634 1.00 96.38 527 PHE A CA 1
ATOM 4137 C C . PHE A 1 527 ? -20.235 -4.387 15.970 1.00 96.38 527 PHE A C 1
ATOM 4139 O O . PHE A 1 527 ? -20.172 -4.355 14.739 1.00 96.38 527 PHE A O 1
ATOM 4146 N N . GLU A 1 528 ? -19.215 -3.991 16.746 1.00 96.81 528 GLU A N 1
ATOM 4147 C CA . GLU A 1 528 ? -17.940 -3.464 16.227 1.00 96.81 528 GLU A CA 1
ATOM 4148 C C . GLU A 1 528 ? -17.249 -4.462 15.298 1.00 96.81 528 GLU A C 1
ATOM 4150 O O . GLU A 1 528 ? -16.854 -4.102 14.189 1.00 96.81 528 GLU A O 1
ATOM 4155 N N . HIS A 1 529 ? -17.170 -5.733 15.713 1.00 96.75 529 HIS A N 1
ATOM 4156 C CA . HIS A 1 529 ? -16.509 -6.792 14.945 1.00 96.75 529 HIS A CA 1
ATOM 4157 C C . HIS A 1 529 ? -17.106 -6.962 13.540 1.00 96.75 529 HIS A C 1
ATOM 4159 O O . HIS A 1 529 ? -16.387 -7.282 12.596 1.00 96.75 529 HIS A O 1
ATOM 4165 N N . GLN A 1 530 ? -18.415 -6.744 13.394 1.00 96.44 530 GLN A N 1
ATOM 4166 C CA . GLN A 1 530 ? -19.094 -6.782 12.099 1.00 96.44 530 GLN A CA 1
ATOM 4167 C C . GLN A 1 530 ? -18.864 -5.478 11.325 1.00 96.44 530 GLN A C 1
ATOM 4169 O O . GLN A 1 530 ? -18.465 -5.505 10.159 1.00 96.44 530 GLN A O 1
ATOM 4174 N N . LEU A 1 531 ? -19.066 -4.329 11.980 1.00 97.50 531 LEU A N 1
ATOM 4175 C CA . LEU A 1 531 ? -18.999 -3.029 11.318 1.00 97.50 531 LEU A CA 1
ATOM 4176 C C . LEU A 1 531 ? -17.588 -2.681 10.833 1.00 97.50 531 LEU A C 1
ATOM 4178 O O . LEU A 1 531 ? -17.463 -2.065 9.781 1.00 97.50 531 LEU A O 1
ATOM 4182 N N . ILE A 1 532 ? -16.526 -3.084 11.539 1.00 97.31 532 ILE A N 1
ATOM 4183 C CA . ILE A 1 532 ? -15.150 -2.806 11.101 1.00 97.31 532 ILE A CA 1
ATOM 4184 C C . ILE A 1 532 ? -14.790 -3.564 9.817 1.00 97.31 532 ILE A C 1
ATOM 4186 O O . ILE A 1 532 ? -14.094 -3.021 8.961 1.00 97.31 532 ILE A O 1
ATOM 4190 N N . VAL A 1 533 ? -15.304 -4.788 9.648 1.00 97.50 533 VAL A N 1
ATOM 4191 C CA . VAL A 1 533 ? -15.114 -5.601 8.436 1.00 97.50 533 VAL A CA 1
ATOM 4192 C C . VAL A 1 533 ? -15.906 -5.011 7.269 1.00 97.50 533 VAL A C 1
ATOM 4194 O O . VAL A 1 533 ? -15.356 -4.824 6.183 1.00 97.50 533 VAL A O 1
ATOM 4197 N N . GLU A 1 534 ? -17.175 -4.662 7.492 1.00 97.31 534 GLU A N 1
ATOM 4198 C CA . GLU A 1 534 ? -18.021 -4.014 6.480 1.00 97.31 534 GLU A CA 1
ATOM 4199 C C . GLU A 1 534 ? -17.486 -2.634 6.083 1.00 97.31 534 GLU A C 1
ATOM 4201 O O . GLU A 1 534 ? -17.442 -2.307 4.899 1.00 97.31 534 GLU A O 1
ATOM 4206 N N . GLY A 1 535 ? -17.020 -1.848 7.055 1.00 96.81 535 GLY A N 1
ATOM 4207 C CA . GLY A 1 535 ? -16.431 -0.529 6.851 1.00 96.81 535 GLY A CA 1
ATOM 4208 C C . GLY A 1 535 ? -15.125 -0.604 6.067 1.00 96.81 535 GLY A C 1
ATOM 4209 O O . GLY A 1 535 ? -14.973 0.114 5.081 1.00 96.81 535 GLY A O 1
ATOM 4210 N N . ALA A 1 536 ? -14.235 -1.541 6.415 1.00 96.62 536 ALA A N 1
ATOM 4211 C CA . ALA A 1 536 ? -13.035 -1.820 5.628 1.00 96.62 536 ALA A CA 1
ATOM 4212 C C . ALA A 1 536 ? -13.399 -2.217 4.188 1.00 96.62 536 ALA A C 1
ATOM 4214 O O . ALA A 1 536 ? -12.830 -1.690 3.235 1.00 96.62 536 ALA A O 1
ATOM 4215 N N . GLN A 1 537 ? -14.388 -3.097 4.002 1.00 95.38 537 GLN A N 1
ATOM 4216 C CA . GLN A 1 537 ? -14.823 -3.514 2.670 1.00 95.38 537 GLN A CA 1
ATOM 4217 C C . GLN A 1 537 ? -15.443 -2.360 1.861 1.00 95.38 537 GLN A C 1
ATOM 4219 O O . GLN A 1 537 ? -15.194 -2.263 0.657 1.00 95.38 537 GLN A O 1
ATOM 4224 N N . ALA A 1 538 ? -16.224 -1.483 2.495 1.00 94.81 538 ALA A N 1
ATOM 4225 C CA . ALA A 1 538 ? -16.791 -0.292 1.869 1.00 94.81 538 ALA A CA 1
ATOM 4226 C C . ALA A 1 538 ? -15.688 0.689 1.437 1.00 94.81 538 ALA A C 1
ATOM 4228 O O . ALA A 1 538 ? -15.663 1.101 0.277 1.00 94.81 538 ALA A O 1
ATOM 4229 N N . PHE A 1 539 ? -14.721 0.966 2.318 1.00 93.88 539 PHE A N 1
ATOM 4230 C CA . PHE A 1 539 ? -13.561 1.818 2.037 1.00 93.88 539 PHE A CA 1
ATOM 4231 C C . PHE A 1 539 ? -12.736 1.273 0.861 1.00 93.88 539 PHE A C 1
ATOM 4233 O O . PHE A 1 539 ? -12.475 1.978 -0.113 1.00 93.88 539 PHE A O 1
ATOM 4240 N N . LEU A 1 540 ? -12.393 -0.020 0.885 1.00 90.31 540 LEU A N 1
ATOM 4241 C CA . LEU A 1 540 ? -11.643 -0.673 -0.194 1.00 90.31 540 LEU A CA 1
ATOM 4242 C C . LEU A 1 540 ? -12.404 -0.729 -1.532 1.00 90.31 540 LEU A C 1
ATOM 4244 O O . LEU A 1 540 ? -11.790 -0.980 -2.569 1.00 90.31 540 LEU A O 1
ATOM 4248 N N . ASN A 1 541 ? -13.724 -0.528 -1.530 1.00 89.06 541 ASN A N 1
ATOM 4249 C CA . ASN A 1 541 ? -14.523 -0.381 -2.747 1.00 89.06 541 ASN A CA 1
ATOM 4250 C C . ASN A 1 541 ? -14.612 1.077 -3.220 1.00 89.06 541 ASN A C 1
ATOM 4252 O O . ASN A 1 541 ? -14.796 1.303 -4.414 1.00 89.06 541 ASN A O 1
ATOM 4256 N N . GLU A 1 542 ? -14.464 2.055 -2.324 1.00 86.69 542 GLU A N 1
ATOM 4257 C CA . GLU A 1 542 ? -14.318 3.468 -2.681 1.00 86.69 542 GLU A CA 1
ATOM 4258 C C . GLU A 1 542 ? -12.972 3.712 -3.382 1.00 86.69 542 GLU A C 1
ATOM 4260 O O . GLU A 1 542 ? -12.960 4.262 -4.476 1.00 86.69 542 GLU A O 1
ATOM 4265 N N . LEU A 1 543 ? -11.872 3.170 -2.841 1.00 78.44 543 LEU A N 1
ATOM 4266 C CA . LEU A 1 543 ? -10.509 3.266 -3.404 1.00 78.44 543 LEU A CA 1
ATOM 4267 C C . LEU A 1 543 ? -10.311 2.602 -4.783 1.00 78.44 543 LEU A C 1
ATOM 4269 O O . LEU A 1 543 ? -9.238 2.707 -5.376 1.00 78.44 543 LEU A O 1
ATOM 4273 N N . LYS A 1 544 ? -11.309 1.866 -5.284 1.00 66.75 544 LYS A N 1
ATOM 4274 C CA . LYS A 1 544 ? -11.281 1.225 -6.612 1.00 66.75 544 LYS A CA 1
ATOM 4275 C C . LYS A 1 544 ? -11.955 2.059 -7.705 1.00 66.75 544 LYS A C 1
ATOM 4277 O O . LYS A 1 544 ? -11.893 1.641 -8.862 1.00 66.75 544 LYS A O 1
ATOM 4282 N N . LYS A 1 545 ? -12.630 3.153 -7.339 1.00 49.00 545 LYS A N 1
ATOM 4283 C CA . LYS A 1 545 ? -13.285 4.091 -8.261 1.00 49.00 545 LYS A CA 1
ATOM 4284 C C . LYS A 1 545 ? -12.318 5.181 -8.712 1.00 49.00 545 LYS A C 1
ATOM 4286 O O . LYS A 1 545 ? -12.479 5.597 -9.876 1.00 49.00 545 LYS A O 1
#

InterPro domains:
  IPR001555 Phosphoribosylglycinamide formyltransferase, active site [PS00373] (488-511)
  IPR002376 Formyl transferase, N-terminal [PF00551] (354-534)
  IPR004607 Phosphoribosylglycinamide formyltransferase [MF_01930] (348-542)
  IPR004607 Phosphoribosylglycinamide formyltransferase [TIGR00639] (350-543)
  IPR004607 Phosphoribosylglycinamide formyltransferase [cd08645] (356-539)
  IPR009057 Homedomain-like superfamily [SSF46689] (78-186)
  IPR036477 Formyl transferase, N-terminal domain superfamily [SSF53328] (351-541)

Solvent-accessible surface area (backbone atoms only — not comparable to full-atom values): 33514 Å² total; per-residue (Å²): 141,87,84,90,82,91,87,80,89,83,87,89,81,90,84,88,89,85,91,80,90,87,85,87,82,92,87,83,89,86,82,90,80,81,92,79,80,85,91,74,70,83,84,78,69,91,84,81,88,88,84,90,86,87,82,92,77,73,70,70,62,58,55,51,58,54,58,62,64,68,74,61,73,87,79,77,80,83,80,78,53,70,69,45,52,50,53,29,51,44,33,44,71,79,66,67,40,48,68,64,58,27,14,58,78,50,74,38,59,57,79,57,37,56,52,43,49,52,48,17,56,75,41,76,71,76,43,72,58,91,70,75,82,82,76,78,82,76,78,72,68,83,85,51,71,69,57,41,53,50,54,49,55,48,36,76,74,45,29,67,70,51,73,63,61,52,49,49,56,48,34,71,74,39,76,92,57,58,80,51,71,70,58,50,52,49,43,35,44,77,70,53,38,34,42,82,35,67,44,46,75,44,77,40,80,70,78,53,68,71,54,53,54,54,51,53,52,51,56,50,51,42,47,74,71,67,54,53,83,89,78,55,90,76,90,74,52,82,73,55,50,69,62,68,71,51,64,70,48,16,42,23,49,74,92,55,78,14,75,38,86,39,70,58,85,86,65,87,84,76,45,60,55,71,44,70,52,100,90,41,81,73,46,78,45,79,55,69,62,69,48,75,67,53,53,54,48,45,51,69,78,56,62,77,78,83,77,89,71,92,75,91,69,82,88,67,80,83,75,71,67,84,56,91,46,72,64,58,52,50,55,47,48,52,54,46,48,61,50,45,61,68,66,68,51,74,36,30,24,33,40,29,31,45,39,75,24,63,51,47,47,35,47,50,50,33,35,76,73,57,76,31,80,44,44,75,65,35,38,38,23,60,41,94,81,22,47,27,56,60,53,34,52,75,71,73,31,48,74,50,71,51,54,64,63,66,35,46,79,69,76,41,54,70,61,59,46,35,38,49,52,37,48,52,46,48,76,76,63,62,54,68,33,39,37,34,42,54,51,92,62,90,64,46,64,70,26,48,70,76,37,84,80,31,32,38,36,63,43,64,22,40,88,87,72,40,69,62,82,65,23,60,61,52,48,52,52,34,35,78,71,65,77,42,65,56,50,19,31,29,24,24,36,61,53,74,54,74,78,65,37,62,73,75,42,73,48,82,40,82,59,58,93,86,56,51,72,66,56,49,51,55,50,50,52,62,50,45,37,52,46,55,43,53,32,52,45,51,50,55,55,57,80,72,111

Secondary structure (DSSP, 8-state):
------------------------------------PPP--TT-S-------------HHHHHHHHHHHTTS---PPPPPPHHHHHHHHHHHHTS---HHHHHHHTT--HHHHHHHHHHHHTTTT-S-TT-S-----PPPPPPPHHHHHHHHHHHHH-TT--HHHHHHHHHHHSTT----HHHHHHHHHHTS-EEEEEEEEEEE-S--HHHHHHHHHHHHHHHHTT--TTTS-----HHHHHHHHS-SEEEEETTS-EEEEEE---S---EEEEEEETTEEEEEEEEPPPPHHHHHHHHHHSPPP-----------------S--HHHHHHHHHHHHHHHHTT--TTEEEEE-SS--HHHHHHHHHHHTT-SSSEEEEEEES-TT-HHHHHHHHTT--EEE--HHHHHHTT--HHHHHHHHHHHHHHHH--SEEEESS--SPPPHHHHTTSTT-EEEEESS-TTTS-SS-HHHHHHHHHHTTS-SEEEEEEEE--SSTT-SPEEEEEEEE--TT--HHHHHHHHHHHHHHHHHHHHHHHHHHTT-

Foldseek 3Di:
DDDDDDDDDDDDDDDDDDDDDDDDDDDDDDDDDDDDDQQDFPPPDDDDDDDDDDDDDDPVVVVVVVVVVVPDDDDDDDDADLVLQVQLVCCVVPVVDGQVVSCVVSVHPSVVSVVQSVQCVVVVVPDGPPPDDDDDDDDFDDDDVVLLVVLLVVCVVPQQDDLVVNQVVSCVVPPPHDDDSVRSVCCCVPPNQKDKAFEDEDEDECVPPVNVVVVVVVVVVCVVVVDDPPPDDDDDPVPVPQVVPRDRIGMDHPPDHRYDYDYDPPDLPFDWDFDADPVGGQDIDGDFQDDPVRVVVCCVVPPDDDPDDDDDDDDDDPPRPSDDDPVNVVVVVVSSVVSVVVVPQQAEEEEEAAAQCLLVLLQLVCVVVVVFSHDHQEYEYQDPPHNNQVVCVVSVHHYYYHHPVVQVVVVHDPLVSLLVVLVCCCVPPNGQAYEYDHHQDQHAQNSCVSHVLRYKYKDFFDQPDQFHPPSLVVVVVCVVVVNDFKTWMFMAGDDNDTSHHHTQDIDIGGDDPPDDSVNRVVSRSVVSSVRSSVSSRSSSVVSVD

Mean predicted aligned error: 22.39 Å